Protein AF-A0A7S2MG54-F1 (afdb_monomer_lite)

Radius of gyration: 38.13 Å; chains: 1; bounding box: 72×88×120 Å

Sequence (706 aa):
KESPDLGKLLDGVSPVWEHDVRYEVLKSSGSTPSDGSNEDKDTLRARCVASVIRFLDVFEEASVKFPAHRHLIGDTKAKARRRDRYFWPGMLLSDYDWSKNGVIANARQIQSEYWALTHFSLFISITTYLVVEAWLDRRSRLSVGTEVTVEPEGAVLSTAERLSPAKGSYYAVVHSAPVGEAAGRPEDEIYSVTVYDHPSKPDGTVIAGIPRERLRHRKKHTTAFIGITDEKRHNAITSQHMLNKQFEHWVSQLDKGKFWAWLGHSDNASHFKSGPMMHYWSGKMSELDFLKAVWIDFGCPGHGKGPWDGMGAVMKQQLTRDLTNGRILTESGYVRDPREVAEQLRKRFQTNEWMATHIDKSIHQIVVTYSQHNEITERPSVEHEFTPLTGKMSSFSFIALAHDQIARRERSCFCEGCFHQLGRATLRPAGYATLVCDECTSNQAYAALGVNERERPSTWHEQEAKDLGTGLAGRRVEAQAQGHQFATMLKALGFMAIQARERWSTTEEVHVKPGHCWYAQASDVLEVRKITKRDTIARQPYHPGDYCIRIGRYFDRDSADPSGLTLEEWQPELVFTEADKGEKLSISAGGHIKVGRQTREVYWGDKNNGDHQPAPISGVTITSVTDEWVRYGSGRNDRFRNPCVAGGFVINSSELRGVNFTLEVLDPPALQPRSSGRRAALVAAPLPKRYRLPTVLDDEHCGRCW

Secondary structure (DSSP, 8-state):
-PPP---PPPTT--GGGGSEEEEEEEPPTT--------SS-S-SEEEEEEEHHHHHHHHHHHHTHHHHHHHHHHHHHHHHHHHHHH--TTEEEEEEEEEEEEEE--TT--GGGGGG-EEEEEEEEEEEEE-HHHHH--SSPPPTT-EEEEPPTTS----SS--SPPTT-EEEEEEE---SS-SS-GGG-EEEEEEES-TTS-TT-EEEEEEGGGEEE--EEEEEEEEEES----SHHHHHHHHHHHHHHHHHH--TTS--EEEEEE---TTTSSHHHHHHHHHHHHH-TT-SEEEEEEPPTT----HHHHHHHHHHHHHHHHHHTT---STTS---SHHHHHHHHHHHHSSHHHHHHTTTSS--EEEEEEE-GGG-TTS-SSPEEE---TTTTT--EEEEEETTEEEEESS----HHHHT--GGGTPEE-STTEEE-TT-HHHHHHHHTT--GGG-TT-EEEEE--EEEE-HHHHHHHHHHHHHHHHHHPPTT-EEEE--SS-S-STTGGGGSTT--EEEEE-SS--EEE--S-EEETTEEE-TT-EEEEEEEEEEE-TT-TTS-EEEEE----SS-GGGTTPEEEE-TTS-EEETTEEE---PPPTTSS---PPPEEEEEP-EE-SSEEESSSSTTSEEEPPP-TT--EEEGGGEEEEEE-PEEEPPPP-------S------SPPPPEEEPPHHHHHHHHHT--

Foldseek 3Di:
DDDPPPDDDDPPDDCLQQDKDKDKDFDDPPPDDPPPDDDPPDDSIDIDIGGNVVVVVVCCVVVVVVVVLVVQQVQLVVLVVLQLWQDWWQEKEKEKDKADKFWFDFPPDDPVCVVPTQIKIKIKIKIKGFDQVLQQDLADWDDFFFKWWFADPPFDQADLVGRHGTPQIFIWTFHDFDPDDDPDGSNQGKTKTQTDPRPPDHHRDIDTGGGSNRIGGRDMAMEMEIEMESPPDRAQLVNLLSVVVVVVVCVVVDPLSGHAEYAYEAELDVRCLDLSNLLSQLCCCVVPVSYLKYKYFYGRHPPGDDVRNVVVCVLNVVSVVCSNVQVQPAPVSDDDHRVSSLVRVCVVFVDPVNLVVCVVPPHNHYHGHYDYPVNSPSDDPFDWDKDDDPCSVQWGMKMHQHNQKIKTFNHDQSDNQSNPDRHPVQWDDDDDQKTHRPPRPQLVVCVVVVHDSVRRRHIIGMDGSDGPGDDPVRLLVVLQVVLVVQLVVFDAFKKFKFQDPDDPDPVCPVRNDQLHIWIFTAHNPWDWDQDQDFDQALNRTDHHGWIKTWTQWTWAQDPPDPVSQKIFTDWDAFQDDQVLAFWWWFADPVGWIDTHNDIDHDDFDDPVNPRDSQDTDGGAGFHGDDQFWTARDDDPNRIHTGPHGRRRDIDISSRTQDIRDDWAWDDAPPDDDPPDDDDPDDPDDPRTTMTGHDPVVSCSSSVSGD

pLDDT: mean 80.35, std 16.52, range [27.47, 97.88]

Organism: NCBI:txid156173

Structure (mmCIF, N/CA/C/O backbone):
data_AF-A0A7S2MG54-F1
#
_entry.id   AF-A0A7S2MG54-F1
#
loop_
_atom_site.group_PDB
_atom_site.id
_atom_site.type_symbol
_atom_site.label_atom_id
_atom_site.label_alt_id
_atom_site.label_comp_id
_atom_site.label_asym_id
_atom_site.label_entity_id
_atom_site.label_seq_id
_atom_site.pdbx_PDB_ins_code
_atom_site.Cartn_x
_atom_site.Cartn_y
_atom_site.Cartn_z
_atom_site.occupancy
_atom_site.B_iso_or_equiv
_atom_site.auth_seq_id
_atom_site.auth_comp_id
_atom_site.auth_asym_id
_atom_site.auth_atom_id
_atom_site.pdbx_PDB_model_num
ATOM 1 N N . LYS A 1 1 ? 13.585 38.000 23.785 1.00 32.75 1 LYS A N 1
ATOM 2 C CA . LYS A 1 1 ? 14.874 37.273 23.743 1.00 32.75 1 LYS A CA 1
ATOM 3 C C . LYS A 1 1 ? 15.593 37.765 22.507 1.00 32.75 1 LYS A C 1
ATOM 5 O O . LYS A 1 1 ? 15.094 37.537 21.415 1.00 32.75 1 LYS A O 1
ATOM 10 N N . GLU A 1 2 ? 16.621 38.570 22.732 1.00 31.89 2 GLU A N 1
ATOM 11 C CA . GLU A 1 2 ? 17.389 39.291 21.720 1.00 31.89 2 GLU A CA 1
ATOM 12 C C . GLU A 1 2 ? 17.978 38.315 20.695 1.00 31.89 2 GLU A C 1
ATOM 14 O O . GLU A 1 2 ? 18.548 37.286 21.060 1.00 31.89 2 GLU A O 1
ATOM 19 N N . SER A 1 3 ? 17.779 38.627 19.414 1.00 29.84 3 SER A N 1
ATOM 20 C CA . SER A 1 3 ? 18.550 38.034 18.323 1.00 29.84 3 SER A CA 1
ATOM 21 C C . SER A 1 3 ? 19.971 38.592 18.415 1.00 29.84 3 SER A C 1
ATOM 23 O O . SER A 1 3 ? 20.100 39.796 18.639 1.00 29.84 3 SER A O 1
ATOM 25 N N . PRO A 1 4 ? 21.028 37.781 18.247 1.00 41.47 4 PRO A N 1
ATOM 26 C CA . PRO A 1 4 ? 22.377 38.315 18.159 1.00 41.47 4 PRO A CA 1
ATOM 27 C C . PRO A 1 4 ? 22.456 39.276 16.968 1.00 41.47 4 PRO A C 1
ATOM 29 O O . PRO A 1 4 ? 21.900 39.003 15.900 1.00 41.47 4 PRO A O 1
ATOM 32 N N . ASP A 1 5 ? 23.106 40.410 17.207 1.00 43.53 5 ASP A N 1
ATOM 33 C CA . ASP A 1 5 ? 23.338 41.518 16.284 1.00 43.53 5 ASP A CA 1
ATOM 34 C C . ASP A 1 5 ? 24.248 41.027 15.137 1.00 43.53 5 ASP A C 1
ATOM 36 O O . ASP A 1 5 ? 25.475 41.125 15.180 1.00 43.53 5 ASP A O 1
ATOM 40 N N . LEU A 1 6 ? 23.647 40.376 14.138 1.00 42.88 6 LEU A N 1
ATOM 41 C CA . LEU A 1 6 ? 24.322 39.942 12.918 1.00 42.88 6 LEU A CA 1
ATOM 42 C C . LEU A 1 6 ? 24.405 41.132 11.955 1.00 42.88 6 LEU A C 1
ATOM 44 O O . LEU A 1 6 ? 23.467 41.423 11.221 1.00 42.88 6 LEU A O 1
ATOM 48 N N . GLY A 1 7 ? 25.566 41.792 11.974 1.00 45.03 7 GLY A N 1
ATOM 49 C CA . GLY A 1 7 ? 26.110 42.531 10.835 1.00 45.03 7 GLY A CA 1
ATOM 50 C C . GLY A 1 7 ? 25.676 43.990 10.698 1.00 45.03 7 GLY A C 1
ATOM 51 O O . GLY A 1 7 ? 24.866 44.322 9.837 1.00 45.03 7 GLY A O 1
ATOM 52 N N . LYS A 1 8 ? 26.318 44.901 11.440 1.00 54.56 8 LYS A N 1
ATOM 53 C CA . LYS A 1 8 ? 26.475 46.278 10.943 1.00 54.56 8 LYS A CA 1
ATOM 54 C C . LYS A 1 8 ? 27.498 46.262 9.807 1.00 54.56 8 LYS A C 1
ATOM 56 O O . LYS A 1 8 ? 28.577 45.689 9.963 1.00 54.56 8 LYS A O 1
ATOM 61 N N . LEU A 1 9 ? 27.144 46.856 8.669 1.00 57.56 9 LEU A N 1
ATOM 62 C CA . LEU A 1 9 ? 28.064 47.051 7.551 1.00 57.56 9 LEU A CA 1
ATOM 63 C C . LEU A 1 9 ? 29.276 47.873 8.007 1.00 57.56 9 LEU A C 1
ATOM 65 O O . LEU A 1 9 ? 29.141 48.791 8.814 1.00 57.56 9 LEU A O 1
ATOM 69 N N . LEU A 1 10 ? 30.459 47.529 7.498 1.00 65.31 10 LEU A N 1
ATOM 70 C CA . LEU A 1 10 ? 31.671 48.317 7.717 1.00 65.31 10 LEU A CA 1
ATOM 71 C C . LEU A 1 10 ? 31.545 49.681 7.019 1.00 65.31 10 LEU A C 1
ATOM 73 O O . LEU A 1 10 ? 30.892 49.795 5.978 1.00 65.31 10 LEU A O 1
ATOM 77 N N . ASP A 1 11 ? 32.208 50.701 7.561 1.00 57.25 11 ASP A N 1
ATOM 78 C CA . ASP A 1 11 ? 32.251 52.027 6.942 1.00 57.25 11 ASP A CA 1
ATOM 79 C C . ASP A 1 11 ? 32.815 51.944 5.509 1.00 57.25 11 ASP A C 1
ATOM 81 O O . ASP A 1 11 ? 33.866 51.345 5.269 1.00 57.25 11 ASP A O 1
ATOM 85 N N . GLY A 1 12 ? 32.106 52.543 4.543 1.00 65.00 12 GLY A N 1
ATOM 86 C CA . GLY A 1 12 ? 32.484 52.565 3.120 1.00 65.00 12 GLY A CA 1
ATOM 87 C C . GLY A 1 12 ? 31.797 51.521 2.227 1.00 65.00 12 GLY A C 1
ATOM 88 O O . GLY A 1 12 ? 32.086 51.458 1.031 1.00 65.00 12 GLY A O 1
ATOM 89 N N . VAL A 1 13 ? 30.879 50.713 2.766 1.00 63.62 13 VAL A N 1
ATOM 90 C CA . VAL A 1 13 ? 30.069 49.776 1.972 1.00 63.62 13 VAL A CA 1
ATOM 91 C C . VAL A 1 13 ? 29.001 50.527 1.160 1.00 63.62 13 VAL A C 1
ATOM 93 O O . VAL A 1 13 ? 28.403 51.492 1.624 1.00 63.62 13 VAL A O 1
ATOM 96 N N . SER A 1 14 ? 28.779 50.092 -0.087 1.00 72.69 14 SER A N 1
ATOM 97 C CA . SER A 1 14 ? 27.832 50.719 -1.021 1.00 72.69 14 SER A CA 1
ATOM 98 C C . SER A 1 14 ? 26.416 50.855 -0.423 1.00 72.69 14 SER A C 1
ATOM 100 O O . SER A 1 14 ? 25.902 49.867 0.107 1.00 72.69 14 SER A O 1
ATOM 102 N N . PRO A 1 15 ? 25.722 51.999 -0.608 1.00 72.25 15 PRO A N 1
ATOM 103 C CA . PRO A 1 15 ? 24.337 52.191 -0.153 1.00 72.25 15 PRO A CA 1
ATOM 104 C C . PRO A 1 15 ? 23.355 51.161 -0.723 1.00 72.25 15 PRO A C 1
ATOM 106 O O . PRO A 1 15 ? 22.264 50.966 -0.195 1.00 72.25 15 PRO A O 1
ATOM 109 N N . VAL A 1 16 ? 23.743 50.472 -1.804 1.00 75.69 16 VAL A N 1
ATOM 110 C CA . VAL A 1 16 ? 22.915 49.451 -2.450 1.00 75.69 16 VAL A CA 1
ATOM 111 C C . VAL A 1 16 ? 22.521 48.317 -1.499 1.00 75.69 16 VAL A C 1
ATOM 113 O O . VAL A 1 16 ? 21.470 47.711 -1.677 1.00 75.69 16 VAL A O 1
ATOM 116 N N . TRP A 1 17 ? 23.341 48.041 -0.483 1.00 76.88 17 TRP A N 1
ATOM 117 C CA . TRP A 1 17 ? 23.121 46.960 0.479 1.00 76.88 17 TRP A CA 1
ATOM 118 C C . TRP A 1 17 ? 22.068 47.295 1.544 1.00 76.88 17 TRP A C 1
ATOM 120 O O . TRP A 1 17 ? 21.520 46.388 2.171 1.00 76.88 17 TRP A O 1
ATOM 130 N N . GLU A 1 18 ? 21.746 48.581 1.700 1.00 74.19 18 GLU A N 1
ATOM 131 C CA . GLU A 1 18 ? 20.699 49.089 2.592 1.00 74.19 18 GLU A CA 1
ATOM 132 C C . GLU A 1 18 ? 19.347 49.237 1.882 1.00 74.19 18 GLU A C 1
ATOM 134 O O . GLU A 1 18 ? 18.338 49.495 2.533 1.00 74.19 18 GLU A O 1
ATOM 139 N N . HIS A 1 19 ? 19.293 49.052 0.556 1.00 84.88 19 HIS A N 1
ATOM 140 C CA . HIS A 1 19 ? 18.028 49.110 -0.165 1.00 84.88 19 HIS A CA 1
ATOM 141 C C . HIS A 1 19 ? 17.085 47.991 0.264 1.00 84.88 19 HIS A C 1
ATOM 143 O O . HIS A 1 19 ? 17.452 46.816 0.340 1.00 84.88 19 HIS A O 1
ATOM 149 N N . ASP A 1 20 ? 15.830 48.372 0.464 1.00 88.25 20 ASP A N 1
ATOM 150 C CA . ASP A 1 20 ? 14.765 47.426 0.726 1.00 88.25 20 ASP A CA 1
ATOM 151 C C . ASP A 1 20 ? 14.401 46.649 -0.538 1.00 88.25 20 ASP A C 1
ATOM 153 O O . ASP A 1 20 ? 14.055 47.210 -1.583 1.00 88.25 20 ASP A O 1
ATOM 157 N N . VAL A 1 21 ? 14.408 45.329 -0.410 1.00 89.44 21 VAL A N 1
ATOM 158 C CA . VAL A 1 21 ? 13.906 44.397 -1.411 1.00 89.44 21 VAL A CA 1
ATOM 159 C C . VAL A 1 21 ? 12.589 43.823 -0.916 1.00 89.44 21 VAL A C 1
ATOM 161 O O . VAL A 1 21 ? 12.427 43.463 0.253 1.00 89.44 21 VAL A O 1
ATOM 164 N N . ARG A 1 22 ? 11.629 43.711 -1.834 1.00 90.44 22 ARG A N 1
ATOM 165 C CA . ARG A 1 22 ? 10.362 43.023 -1.585 1.00 90.44 22 ARG A CA 1
ATOM 166 C C . ARG A 1 22 ? 10.484 41.579 -2.046 1.00 90.44 22 ARG A C 1
ATOM 168 O O . ARG A 1 22 ? 10.813 41.336 -3.204 1.00 90.44 22 ARG A O 1
ATOM 175 N N . TYR A 1 23 ? 10.189 40.635 -1.164 1.00 86.50 23 TYR A N 1
ATOM 176 C CA . TYR A 1 23 ? 10.205 39.207 -1.477 1.00 86.50 23 TYR A CA 1
ATOM 177 C C . TYR A 1 23 ? 9.061 38.477 -0.770 1.00 86.50 23 TYR A C 1
ATOM 179 O O . TYR A 1 23 ? 8.402 39.023 0.113 1.00 86.50 23 TYR A O 1
ATOM 187 N N . GLU A 1 24 ? 8.787 37.243 -1.188 1.00 85.88 24 GLU A N 1
ATOM 188 C CA . GLU A 1 24 ? 7.746 36.399 -0.600 1.00 85.88 24 GLU A CA 1
ATOM 189 C C . GLU A 1 24 ? 8.384 35.173 0.059 1.00 85.88 24 GLU A C 1
ATOM 191 O O . GLU A 1 24 ? 9.212 34.499 -0.553 1.00 85.88 24 GLU A O 1
ATOM 196 N N . VAL A 1 25 ? 7.966 34.851 1.283 1.00 79.12 25 VAL A N 1
ATOM 197 C CA . VAL A 1 25 ? 8.334 33.607 1.982 1.00 79.12 25 VAL A CA 1
ATOM 198 C C . VAL A 1 25 ? 7.097 32.760 2.231 1.00 79.12 25 VAL A C 1
ATOM 200 O O . VAL A 1 25 ? 5.992 33.285 2.349 1.00 79.12 25 VAL A O 1
ATOM 203 N N . LEU A 1 26 ? 7.250 31.440 2.327 1.00 71.62 26 LEU A N 1
ATOM 204 C CA . LEU A 1 26 ? 6.147 30.580 2.756 1.00 71.62 26 LEU A CA 1
ATOM 205 C C . LEU A 1 26 ? 5.893 30.785 4.255 1.00 71.62 26 LEU A C 1
ATOM 207 O O . LEU A 1 26 ? 6.830 30.743 5.051 1.00 71.62 26 LEU A O 1
ATOM 211 N N . LYS A 1 27 ? 4.630 30.996 4.643 1.00 66.06 27 LYS A N 1
ATOM 212 C CA . LYS A 1 27 ? 4.220 31.103 6.051 1.00 66.06 27 LYS A CA 1
ATOM 213 C C . LYS A 1 27 ? 4.593 29.796 6.767 1.00 66.06 27 LYS A C 1
ATOM 215 O O . LYS A 1 27 ? 4.135 28.724 6.372 1.00 66.06 27 LYS A O 1
ATOM 220 N N . SER A 1 28 ? 5.430 29.865 7.802 1.00 50.28 28 SER A N 1
ATOM 221 C CA . SER A 1 28 ? 5.729 28.708 8.651 1.00 50.28 28 SER A CA 1
ATOM 222 C C . SER A 1 28 ? 4.577 28.499 9.636 1.00 50.28 28 SER A C 1
ATOM 224 O O . SER A 1 28 ? 4.066 29.453 10.222 1.00 50.28 28 SER A O 1
ATOM 226 N N . SER A 1 29 ? 4.161 27.251 9.846 1.00 44.91 29 SER A N 1
ATOM 227 C CA . SER A 1 29 ? 2.984 26.884 10.654 1.00 44.91 29 SER A CA 1
ATOM 228 C C . SER A 1 29 ? 3.063 27.257 12.145 1.00 44.91 29 SER A C 1
ATOM 230 O O . SER A 1 29 ? 2.132 26.965 12.886 1.00 44.91 29 SER A O 1
ATOM 232 N N . GLY A 1 30 ? 4.158 27.870 12.604 1.00 40.09 30 GLY A N 1
ATOM 233 C CA . GLY A 1 30 ? 4.379 28.255 14.000 1.00 40.09 30 GLY A CA 1
ATOM 234 C C . GLY A 1 30 ? 4.330 29.759 14.286 1.00 40.09 30 GLY A C 1
ATOM 235 O O . GLY A 1 30 ? 4.642 30.141 15.407 1.00 40.09 30 GLY A O 1
ATOM 236 N N . SER A 1 31 ? 4.000 30.615 13.309 1.00 34.22 31 SER A N 1
ATOM 237 C CA . SER A 1 31 ? 4.159 32.078 13.444 1.00 34.22 31 SER A CA 1
ATOM 238 C C . SER A 1 31 ? 2.887 32.921 13.291 1.00 34.22 31 SER A C 1
ATOM 240 O O . SER A 1 31 ? 2.976 34.143 13.333 1.00 34.22 31 SER A O 1
ATOM 242 N N . THR A 1 32 ? 1.700 32.321 13.186 1.00 35.56 32 THR A N 1
ATOM 243 C CA . THR A 1 32 ? 0.433 33.066 13.311 1.00 35.56 32 THR A CA 1
ATOM 244 C C . THR A 1 32 ? -0.018 33.120 14.772 1.00 35.56 32 THR A C 1
ATOM 246 O O . THR A 1 32 ? -0.347 32.065 15.326 1.00 35.56 32 THR A O 1
ATOM 249 N N . PRO A 1 33 ? -0.099 34.309 15.400 1.00 33.03 33 PRO A N 1
ATOM 250 C CA . PRO A 1 33 ? -1.029 34.520 16.500 1.00 33.03 33 PRO A CA 1
ATOM 251 C C . PRO A 1 33 ? -2.436 34.135 16.022 1.00 33.03 33 PRO A C 1
ATOM 253 O O . PRO A 1 33 ? -2.786 34.304 14.856 1.00 33.03 33 PRO A O 1
ATOM 256 N N . SER A 1 34 ? -3.231 33.530 16.898 1.00 37.41 34 SER A N 1
ATOM 257 C CA . SER A 1 34 ? -4.628 33.204 16.619 1.00 37.41 34 SER A CA 1
ATOM 258 C C . SER A 1 34 ? -5.511 34.420 16.906 1.00 37.41 34 SER A C 1
ATOM 260 O O . SER A 1 34 ? -6.365 34.388 17.789 1.00 37.41 34 SER A O 1
ATOM 262 N N . ASP A 1 35 ? -5.285 35.528 16.222 1.00 34.69 35 ASP A N 1
ATOM 263 C CA . ASP A 1 35 ? -6.172 36.680 16.244 1.00 34.69 35 ASP A CA 1
ATOM 264 C C . ASP A 1 35 ? -7.181 36.509 15.108 1.00 34.69 35 ASP A C 1
ATOM 266 O O . ASP A 1 35 ? -6.888 36.725 13.938 1.00 34.69 35 ASP A O 1
ATOM 270 N N . GLY A 1 36 ? -8.368 36.008 15.470 1.00 37.72 36 GLY A N 1
ATOM 271 C CA . GLY A 1 36 ? -9.441 35.528 14.591 1.00 37.72 36 GLY A CA 1
ATOM 272 C C . GLY A 1 36 ? -10.095 36.559 13.662 1.00 37.72 36 GLY A C 1
ATOM 273 O O . GLY A 1 36 ? -11.318 36.584 13.549 1.00 37.72 36 GLY A O 1
ATOM 274 N N . SER A 1 37 ? -9.308 37.370 12.962 1.00 34.84 37 SER A N 1
ATOM 275 C CA . SER A 1 37 ? -9.738 38.179 11.827 1.00 34.84 37 SER A CA 1
ATOM 276 C C . SER A 1 37 ? -9.532 37.385 10.530 1.00 34.84 37 SER A C 1
ATOM 278 O O . SER A 1 37 ? -8.500 36.762 10.286 1.00 34.84 37 SER A O 1
ATOM 280 N N . ASN A 1 38 ? -10.590 37.297 9.729 1.00 38.12 38 ASN A N 1
ATOM 281 C CA . ASN A 1 38 ? -10.734 36.340 8.629 1.00 38.12 38 ASN A CA 1
ATOM 282 C C . ASN A 1 38 ? -10.342 36.927 7.259 1.00 38.12 38 ASN A C 1
ATOM 284 O O . ASN A 1 38 ? -10.739 36.371 6.240 1.00 38.12 38 ASN A O 1
ATOM 288 N N . GLU A 1 39 ? -9.596 38.033 7.206 1.00 40.59 39 GLU A N 1
ATOM 289 C CA . GLU A 1 39 ? -9.447 38.803 5.959 1.00 40.59 39 GLU A CA 1
ATOM 290 C C . GLU A 1 39 ? -8.208 38.454 5.112 1.00 40.59 39 GLU A C 1
ATOM 292 O O . GLU A 1 39 ? -8.166 38.837 3.950 1.00 40.59 39 GLU A O 1
ATOM 297 N N . ASP A 1 40 ? -7.253 37.649 5.606 1.00 40.25 40 ASP A N 1
ATOM 298 C CA . ASP A 1 40 ? -5.954 37.448 4.919 1.00 40.25 40 ASP A CA 1
ATOM 299 C C . ASP A 1 40 ? -5.532 35.966 4.748 1.00 40.25 40 ASP A C 1
ATOM 301 O O . ASP A 1 40 ? -4.352 35.587 4.793 1.00 40.25 40 ASP A O 1
ATOM 305 N N . LYS A 1 41 ? -6.521 35.073 4.590 1.00 41.84 41 LYS A N 1
ATOM 306 C CA . LYS A 1 41 ? -6.322 33.609 4.617 1.00 41.84 41 LYS A CA 1
ATOM 307 C C . LYS A 1 41 ? -5.915 32.942 3.299 1.00 41.84 41 LYS A C 1
ATOM 309 O O . LYS A 1 41 ? -5.627 31.748 3.330 1.00 41.84 41 LYS A O 1
ATOM 314 N N . ASP A 1 42 ? -5.816 33.658 2.181 1.00 47.69 42 ASP A N 1
ATOM 315 C CA . ASP A 1 42 ? -5.718 32.989 0.869 1.00 47.69 42 ASP A CA 1
ATOM 316 C C . ASP A 1 42 ? -4.316 32.891 0.252 1.00 47.69 42 ASP A C 1
ATOM 318 O O . ASP A 1 42 ? -4.139 32.302 -0.815 1.00 47.69 42 ASP A O 1
ATOM 322 N N . THR A 1 43 ? -3.271 33.374 0.931 1.00 52.78 43 THR A N 1
ATOM 323 C CA . THR A 1 43 ? -1.894 33.139 0.476 1.00 52.78 43 THR A CA 1
ATOM 324 C C . THR A 1 43 ? -1.077 32.395 1.526 1.00 52.78 43 THR A C 1
ATOM 326 O O . THR A 1 43 ? -0.800 32.900 2.616 1.00 52.78 43 THR A O 1
ATOM 329 N N . LEU A 1 44 ? -0.574 31.210 1.145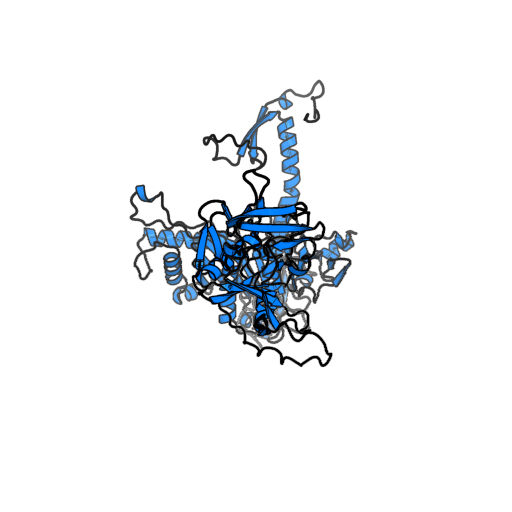 1.00 61.84 44 LEU A N 1
ATOM 330 C CA . LEU A 1 44 ? 0.509 30.480 1.837 1.00 61.84 44 LEU A CA 1
ATOM 331 C C . LEU A 1 44 ? 1.818 31.288 1.910 1.00 61.84 44 LEU A C 1
ATOM 333 O O . LEU A 1 44 ? 2.814 30.816 2.451 1.00 61.84 44 LEU A O 1
ATOM 337 N N . ARG A 1 45 ? 1.831 32.489 1.329 1.00 73.19 45 ARG A N 1
ATOM 338 C CA . ARG A 1 45 ? 2.973 33.379 1.198 1.00 73.19 45 ARG A CA 1
ATOM 339 C C . ARG A 1 45 ? 2.784 34.595 2.094 1.00 73.19 45 ARG A C 1
ATOM 341 O O . ARG A 1 45 ? 1.712 35.200 2.083 1.00 73.19 45 ARG A O 1
ATOM 348 N N . ALA A 1 46 ? 3.815 34.937 2.852 1.00 79.44 46 ALA A N 1
ATOM 349 C CA . ALA A 1 46 ? 3.951 36.209 3.537 1.00 79.44 46 ALA A CA 1
ATOM 350 C C . ALA A 1 46 ? 4.811 37.132 2.673 1.00 79.44 46 ALA A C 1
ATOM 352 O O . ALA A 1 46 ? 5.874 36.731 2.193 1.00 79.44 46 ALA A O 1
ATOM 353 N N . ARG A 1 47 ? 4.336 38.359 2.461 1.00 85.56 47 ARG A N 1
ATOM 354 C CA . ARG A 1 47 ? 5.131 39.408 1.823 1.00 85.56 47 ARG A CA 1
ATOM 355 C C . ARG A 1 47 ? 6.085 39.988 2.859 1.00 85.56 47 ARG A C 1
ATOM 357 O O . ARG A 1 47 ? 5.655 40.369 3.944 1.00 85.56 47 ARG A O 1
ATOM 364 N N . CYS A 1 48 ? 7.357 40.065 2.506 1.00 84.19 48 CYS A N 1
ATOM 365 C CA . CYS A 1 48 ? 8.419 40.611 3.334 1.00 84.19 48 CYS A CA 1
ATOM 366 C C . CYS A 1 48 ? 9.059 41.807 2.631 1.00 84.19 48 CYS A C 1
ATOM 368 O O . CYS A 1 48 ? 9.171 41.847 1.403 1.00 84.19 48 CYS A O 1
ATOM 370 N N . VAL A 1 49 ? 9.490 42.775 3.433 1.00 89.12 49 VAL A N 1
ATOM 371 C CA . VAL A 1 49 ? 10.333 43.892 3.010 1.00 89.12 49 VAL A CA 1
ATOM 372 C C . VAL A 1 49 ? 11.514 43.910 3.966 1.00 89.12 49 VAL A C 1
ATOM 374 O O . VAL A 1 49 ? 11.308 43.931 5.178 1.00 89.12 49 VAL A O 1
ATOM 377 N N . ALA A 1 50 ? 12.727 43.799 3.438 1.00 87.19 50 ALA A N 1
ATOM 378 C CA . ALA A 1 50 ? 13.948 43.877 4.232 1.00 87.19 50 ALA A CA 1
ATOM 379 C C . ALA A 1 50 ? 15.116 44.343 3.358 1.00 87.19 50 ALA A C 1
ATOM 381 O O . ALA A 1 50 ? 15.026 44.268 2.131 1.00 87.19 50 ALA A O 1
ATOM 382 N N . SER A 1 51 ? 16.222 44.742 3.987 1.00 88.31 51 SER A N 1
ATOM 383 C CA . SER A 1 51 ? 17.456 45.085 3.279 1.00 88.31 51 SER A CA 1
ATOM 384 C C . SER A 1 51 ? 17.957 43.932 2.401 1.00 88.31 51 SER A C 1
ATOM 386 O O . SER A 1 51 ? 17.677 42.756 2.669 1.00 88.31 51 SER A O 1
ATOM 388 N N . VAL A 1 52 ? 18.751 44.256 1.374 1.00 85.38 52 VAL A N 1
ATOM 389 C CA . VAL A 1 52 ? 19.405 43.258 0.505 1.00 85.38 52 VAL A CA 1
ATOM 390 C C . VAL A 1 52 ? 20.144 42.199 1.327 1.00 85.38 52 VAL A C 1
ATOM 392 O O . VAL A 1 52 ? 20.033 41.016 1.025 1.00 85.38 52 VAL A O 1
ATOM 395 N N . ILE A 1 53 ? 20.850 42.597 2.390 1.00 84.50 53 ILE A N 1
ATOM 396 C CA . ILE A 1 53 ? 21.596 41.672 3.262 1.00 84.50 53 ILE A CA 1
ATOM 397 C C . ILE A 1 53 ? 20.652 40.672 3.917 1.00 84.50 53 ILE A C 1
ATOM 399 O O . ILE A 1 53 ? 20.855 39.466 3.817 1.00 84.50 53 ILE A O 1
ATOM 403 N N . ARG A 1 54 ? 19.563 41.160 4.520 1.00 84.38 54 ARG A N 1
ATOM 404 C CA . ARG A 1 54 ? 18.610 40.284 5.199 1.00 84.38 54 ARG A CA 1
ATOM 405 C C . ARG A 1 54 ? 17.906 39.346 4.223 1.00 84.38 54 ARG A C 1
ATOM 407 O O . ARG A 1 54 ? 17.616 38.205 4.574 1.00 84.38 54 ARG A O 1
ATOM 414 N N . PHE A 1 55 ? 17.630 39.814 3.006 1.00 88.12 55 PHE A N 1
ATOM 415 C CA . PHE A 1 55 ? 17.142 38.955 1.933 1.00 88.12 55 PHE A CA 1
ATOM 416 C C . PHE A 1 55 ? 18.163 37.868 1.572 1.00 88.12 55 PHE A C 1
ATOM 418 O O . PHE A 1 55 ? 17.770 36.713 1.431 1.00 88.12 55 PHE A O 1
ATOM 425 N N . LEU A 1 56 ? 19.449 38.211 1.449 1.00 87.38 56 LEU A N 1
ATOM 426 C CA . LEU A 1 56 ? 20.502 37.252 1.121 1.00 87.38 56 LEU A CA 1
ATOM 427 C C . LEU A 1 56 ? 20.717 36.211 2.220 1.00 87.38 56 LEU A C 1
ATOM 429 O O . LEU A 1 56 ? 20.854 35.046 1.871 1.00 87.38 56 LEU A O 1
ATOM 433 N N . ASP A 1 57 ? 20.640 36.572 3.503 1.00 87.44 57 ASP A N 1
ATOM 434 C CA . ASP A 1 57 ? 20.697 35.601 4.609 1.00 87.44 57 ASP A CA 1
ATOM 435 C C . ASP A 1 57 ? 19.556 34.574 4.508 1.00 87.44 57 ASP A C 1
ATOM 437 O O . ASP A 1 57 ? 19.757 33.361 4.593 1.00 87.44 57 ASP A O 1
ATOM 441 N N . VAL A 1 58 ? 18.329 35.063 4.283 1.00 84.94 58 VAL A N 1
ATOM 442 C CA . VAL A 1 58 ? 17.135 34.215 4.130 1.00 84.94 58 VAL A CA 1
ATOM 443 C C . VAL A 1 58 ? 17.233 33.365 2.860 1.00 84.94 58 VAL A C 1
ATOM 445 O O . VAL A 1 58 ? 16.851 32.191 2.854 1.00 84.94 58 VAL A O 1
ATOM 448 N N . PHE A 1 59 ? 17.747 33.942 1.773 1.00 85.06 59 PHE A N 1
ATOM 449 C CA . PHE A 1 59 ? 17.972 33.236 0.521 1.00 85.06 59 PHE A CA 1
ATOM 450 C C . PHE A 1 59 ? 19.053 32.166 0.669 1.00 85.06 59 PHE A C 1
ATOM 452 O O . PHE A 1 59 ? 18.867 31.066 0.161 1.00 85.06 59 PHE A O 1
ATOM 459 N N . GLU A 1 60 ? 20.151 32.437 1.370 1.00 85.62 60 GLU A N 1
ATOM 460 C CA . GLU A 1 60 ? 21.206 31.466 1.648 1.00 85.62 60 GLU A CA 1
ATOM 461 C C . GLU A 1 60 ? 20.638 30.286 2.443 1.00 85.62 60 GLU A C 1
ATOM 463 O O . GLU A 1 60 ? 20.708 29.145 1.982 1.00 85.62 60 GLU A O 1
ATOM 468 N N . GLU A 1 61 ? 19.950 30.550 3.557 1.00 84.25 61 GLU A N 1
ATOM 469 C CA . GLU A 1 61 ? 19.338 29.507 4.389 1.00 84.25 61 GLU A CA 1
ATOM 470 C C . GLU A 1 61 ? 18.356 28.624 3.593 1.00 84.25 61 GLU A C 1
ATOM 472 O O . GLU A 1 61 ? 18.321 27.393 3.741 1.00 84.25 61 GLU A O 1
ATOM 477 N N . ALA A 1 62 ? 17.558 29.239 2.716 1.00 79.62 62 ALA A N 1
ATOM 478 C CA . ALA A 1 62 ? 16.650 28.516 1.837 1.00 79.62 62 ALA A CA 1
ATOM 479 C C . ALA A 1 62 ? 17.408 27.740 0.745 1.00 79.62 62 ALA A C 1
ATOM 481 O O . ALA A 1 62 ? 17.114 26.564 0.513 1.00 79.62 62 ALA A O 1
ATOM 482 N N . SER A 1 63 ? 18.382 28.378 0.087 1.00 81.88 63 SER A N 1
ATOM 483 C CA . SER A 1 63 ? 19.111 27.874 -1.085 1.00 81.88 63 SER A CA 1
ATOM 484 C C . SER A 1 63 ? 20.013 26.682 -0.759 1.00 81.88 63 SER A C 1
ATOM 486 O O . SER A 1 63 ? 20.078 25.748 -1.560 1.00 81.88 63 SER A O 1
ATOM 488 N N . VAL A 1 64 ? 20.606 26.629 0.440 1.00 82.00 64 VAL A N 1
ATOM 489 C CA . VAL A 1 64 ? 21.466 25.520 0.905 1.00 82.00 64 VAL A CA 1
ATOM 490 C C . VAL A 1 64 ? 20.749 24.163 0.846 1.00 82.00 64 VAL A C 1
ATOM 492 O O . VAL A 1 64 ? 21.372 23.128 0.606 1.00 82.00 64 VAL A O 1
ATOM 495 N N . LYS A 1 65 ? 19.417 24.141 0.985 1.00 76.62 65 LYS A N 1
ATOM 496 C CA . LYS A 1 65 ? 18.614 22.905 0.939 1.00 76.62 65 LYS A CA 1
ATOM 497 C C . LYS A 1 65 ? 18.338 22.421 -0.494 1.00 76.62 65 LYS A C 1
ATOM 499 O O . LYS A 1 65 ? 18.056 21.237 -0.695 1.00 76.62 65 LYS A O 1
ATOM 504 N N . PHE A 1 66 ? 18.434 23.291 -1.505 1.00 79.88 66 PHE A N 1
ATOM 505 C CA . PHE A 1 66 ? 18.051 22.962 -2.885 1.00 79.88 66 PHE A CA 1
ATOM 506 C C . PHE A 1 66 ? 18.963 21.936 -3.565 1.00 79.88 66 PHE A C 1
ATOM 508 O O . PHE A 1 66 ? 18.413 21.042 -4.212 1.00 79.88 66 PHE A O 1
ATOM 515 N N . PRO A 1 67 ? 20.308 21.995 -3.459 1.00 84.38 67 PRO A N 1
ATOM 516 C CA . PRO A 1 67 ? 21.171 20.984 -4.066 1.00 84.38 67 PRO A CA 1
ATOM 517 C C . PRO A 1 67 ? 20.865 19.574 -3.556 1.00 84.38 67 PRO A C 1
ATOM 519 O O . PRO A 1 67 ? 20.686 18.657 -4.359 1.00 84.38 67 PRO A O 1
ATOM 522 N N . ALA A 1 68 ? 20.719 19.413 -2.236 1.00 80.94 68 ALA A N 1
ATOM 523 C CA . ALA A 1 68 ? 20.386 18.132 -1.614 1.00 80.94 68 ALA A CA 1
ATOM 524 C C . ALA A 1 68 ? 19.010 17.621 -2.069 1.00 80.94 68 ALA A C 1
ATOM 526 O O . ALA A 1 68 ? 18.871 16.459 -2.453 1.00 80.94 68 ALA A O 1
ATOM 527 N N . HIS A 1 69 ? 18.010 18.505 -2.103 1.00 83.25 69 HIS A N 1
ATOM 528 C CA . HIS A 1 69 ? 16.664 18.183 -2.576 1.00 83.25 69 HIS A CA 1
ATOM 529 C C . HIS A 1 69 ? 16.637 17.796 -4.061 1.00 83.25 69 HIS A C 1
ATOM 531 O O . HIS A 1 69 ? 16.068 16.776 -4.441 1.00 83.25 69 HIS A O 1
ATOM 537 N N . ARG A 1 70 ? 17.320 18.557 -4.924 1.00 84.69 70 ARG A N 1
ATOM 538 C CA . ARG A 1 70 ? 17.420 18.265 -6.363 1.00 84.69 70 ARG A CA 1
ATOM 539 C C . ARG A 1 70 ? 18.147 16.951 -6.624 1.00 84.69 70 ARG A C 1
ATOM 541 O O . ARG A 1 70 ? 17.736 16.194 -7.505 1.00 84.69 70 ARG A O 1
ATOM 548 N N . HIS A 1 71 ? 19.195 16.671 -5.854 1.00 85.06 71 HIS A N 1
ATOM 549 C CA . HIS A 1 71 ? 19.873 15.385 -5.888 1.00 85.06 71 HIS A CA 1
ATOM 550 C C . HIS A 1 71 ? 18.923 14.252 -5.479 1.00 85.06 71 HIS A C 1
ATOM 552 O O . HIS A 1 71 ? 18.839 13.266 -6.205 1.00 85.06 71 HIS A O 1
ATOM 558 N N . LEU A 1 72 ? 18.152 14.412 -4.396 1.00 82.94 72 LEU A N 1
ATOM 559 C CA . LEU A 1 72 ? 17.159 13.425 -3.957 1.00 82.94 72 LEU A CA 1
ATOM 560 C C . LEU A 1 72 ? 16.115 13.137 -5.048 1.00 82.94 72 LEU A C 1
ATOM 562 O O . LEU A 1 72 ? 15.857 11.976 -5.346 1.00 82.94 72 LEU A O 1
ATOM 566 N N . ILE A 1 73 ? 15.583 14.163 -5.720 1.00 85.19 73 ILE A N 1
ATOM 567 C CA . ILE A 1 73 ? 14.648 13.982 -6.847 1.00 85.19 73 ILE A CA 1
ATOM 568 C C . ILE A 1 73 ? 15.290 13.165 -7.976 1.00 85.19 73 ILE A C 1
ATOM 570 O O . ILE A 1 73 ? 14.670 12.242 -8.512 1.00 85.19 73 ILE A O 1
ATOM 574 N N . GLY A 1 74 ? 16.513 13.527 -8.378 1.00 86.25 74 GLY A N 1
ATOM 575 C CA . GLY A 1 74 ? 17.240 12.829 -9.440 1.00 86.25 74 GLY A CA 1
ATOM 576 C C . GLY A 1 74 ? 17.510 11.367 -9.083 1.00 86.25 74 GLY A C 1
ATOM 577 O O . GLY A 1 74 ? 17.289 10.475 -9.903 1.00 86.25 74 GLY A O 1
ATOM 578 N N . ASP A 1 75 ? 17.907 11.132 -7.836 1.00 84.56 75 ASP A N 1
ATOM 579 C CA . ASP A 1 75 ? 18.176 9.823 -7.255 1.00 84.56 75 ASP A CA 1
ATOM 580 C C . ASP A 1 75 ? 16.907 8.952 -7.222 1.00 84.56 75 ASP A C 1
ATOM 582 O O . ASP A 1 75 ? 16.911 7.848 -7.766 1.00 84.56 75 ASP A O 1
ATOM 586 N N . THR A 1 76 ? 15.779 9.466 -6.714 1.00 83.81 76 THR A N 1
ATOM 587 C CA . THR A 1 76 ? 14.479 8.767 -6.724 1.00 83.81 76 THR A CA 1
ATOM 588 C C . THR A 1 76 ? 14.042 8.401 -8.144 1.00 83.81 76 THR A C 1
ATOM 590 O O . THR A 1 76 ? 13.626 7.269 -8.385 1.00 83.81 76 THR A O 1
ATOM 593 N N . LYS A 1 77 ? 14.191 9.305 -9.123 1.00 85.69 77 LYS A N 1
ATOM 594 C CA . LYS A 1 77 ? 13.861 9.013 -10.532 1.00 85.69 77 LYS A CA 1
ATOM 595 C C . LYS A 1 77 ? 14.780 7.958 -11.151 1.00 85.69 77 LYS A C 1
ATOM 597 O O . LYS A 1 77 ? 14.330 7.141 -11.953 1.00 85.69 77 LYS A O 1
ATOM 602 N N . ALA A 1 78 ? 16.073 7.973 -10.831 1.00 85.62 78 ALA A N 1
ATOM 603 C CA . ALA A 1 78 ? 17.004 6.939 -11.285 1.00 85.62 78 ALA A CA 1
ATOM 604 C C . ALA A 1 78 ? 16.646 5.569 -10.689 1.00 85.62 78 ALA A C 1
ATOM 606 O O . ALA A 1 78 ? 16.663 4.559 -11.388 1.00 85.62 78 ALA A O 1
ATOM 607 N N . LYS A 1 79 ? 16.242 5.552 -9.420 1.00 85.06 79 LYS A N 1
ATOM 608 C CA . LYS A 1 79 ? 15.831 4.356 -8.682 1.00 85.06 79 LYS A CA 1
ATOM 609 C C . LYS A 1 79 ? 14.511 3.774 -9.157 1.00 85.06 79 LYS A C 1
ATOM 611 O O . LYS A 1 79 ? 14.443 2.565 -9.327 1.00 85.06 79 LYS A O 1
ATOM 616 N N . ALA A 1 80 ? 13.514 4.608 -9.447 1.00 85.31 80 ALA A N 1
ATOM 617 C CA . ALA A 1 80 ? 12.269 4.167 -10.073 1.00 85.31 80 ALA A CA 1
ATOM 618 C C . ALA A 1 80 ? 12.537 3.509 -11.439 1.00 85.31 80 ALA A C 1
ATOM 620 O O . ALA A 1 80 ? 12.039 2.423 -11.710 1.00 85.31 80 ALA A O 1
ATOM 621 N N . ARG A 1 81 ? 13.430 4.090 -12.257 1.00 87.94 81 ARG A N 1
ATOM 622 C CA . ARG A 1 81 ? 13.853 3.462 -13.521 1.00 87.94 81 ARG A CA 1
ATOM 623 C C . ARG A 1 81 ? 14.529 2.110 -13.302 1.00 87.94 81 ARG A C 1
ATOM 625 O O . ARG A 1 81 ? 14.204 1.165 -14.008 1.00 87.94 81 ARG A O 1
ATOM 632 N N . ARG A 1 82 ? 15.430 1.990 -12.321 1.00 88.62 82 ARG A N 1
ATOM 633 C CA . ARG A 1 82 ? 16.025 0.689 -11.964 1.00 88.62 82 ARG A CA 1
ATOM 634 C C . ARG A 1 82 ? 14.961 -0.303 -11.500 1.00 88.62 82 ARG A C 1
ATOM 636 O O . ARG A 1 82 ? 14.949 -1.429 -11.980 1.00 88.62 82 ARG A O 1
ATOM 643 N N . ARG A 1 83 ? 14.023 0.121 -10.647 1.00 90.31 83 ARG A N 1
ATOM 644 C CA . ARG A 1 83 ? 12.884 -0.698 -10.208 1.00 90.31 83 ARG A CA 1
ATOM 645 C C . ARG A 1 83 ? 12.144 -1.313 -11.391 1.00 90.31 83 ARG A C 1
ATOM 647 O O . ARG A 1 83 ? 11.985 -2.530 -11.447 1.00 90.31 83 ARG A O 1
ATOM 654 N N . ASP A 1 84 ? 11.785 -0.489 -12.367 1.00 89.38 84 ASP A N 1
ATOM 655 C CA . ASP A 1 84 ? 11.034 -0.921 -13.547 1.00 89.38 84 ASP A CA 1
ATOM 656 C C . ASP A 1 84 ? 11.863 -1.816 -14.498 1.00 89.38 84 ASP A C 1
ATOM 658 O O . ASP A 1 84 ? 11.303 -2.598 -15.272 1.00 89.38 84 ASP A O 1
ATOM 662 N N . ARG A 1 85 ? 13.198 -1.747 -14.437 1.00 89.94 85 ARG A N 1
ATOM 663 C CA . ARG A 1 85 ? 14.116 -2.575 -15.238 1.00 89.94 85 ARG A CA 1
ATOM 664 C C . ARG A 1 85 ? 14.431 -3.931 -14.600 1.00 89.94 85 ARG A C 1
ATOM 666 O O . ARG A 1 85 ? 14.601 -4.900 -15.334 1.00 89.94 85 ARG A O 1
ATOM 673 N N . TYR A 1 86 ? 14.478 -4.006 -13.268 1.00 89.12 86 TYR A N 1
ATOM 674 C CA . TYR A 1 86 ? 14.913 -5.203 -12.537 1.00 89.12 86 TYR A CA 1
ATOM 675 C C . TYR A 1 86 ? 13.782 -6.099 -12.032 1.00 89.12 86 TYR A C 1
ATOM 677 O O . TYR A 1 86 ? 14.046 -7.270 -11.788 1.00 89.12 86 TYR A O 1
ATOM 685 N N . PHE A 1 87 ? 12.539 -5.618 -11.898 1.00 91.38 87 PHE A N 1
ATOM 686 C CA . PHE A 1 87 ? 11.442 -6.504 -11.481 1.00 91.38 87 PHE A CA 1
ATOM 687 C C . PHE A 1 87 ? 11.165 -7.600 -12.527 1.00 91.38 87 PHE A C 1
ATOM 689 O O . PHE A 1 87 ? 11.382 -7.396 -13.729 1.00 91.38 87 PHE A O 1
ATOM 696 N N . TRP A 1 88 ? 10.672 -8.754 -12.082 1.00 92.06 88 TRP A N 1
ATOM 697 C CA . TRP A 1 88 ? 10.389 -9.918 -12.931 1.00 92.06 88 TRP A CA 1
ATOM 698 C C . TRP A 1 88 ? 9.000 -10.509 -12.621 1.00 92.06 88 TRP A C 1
ATOM 700 O O . TRP A 1 88 ? 8.322 -10.030 -11.701 1.00 92.06 88 TRP A O 1
ATOM 710 N N . PRO A 1 89 ? 8.518 -11.505 -13.394 1.00 92.44 89 PRO A N 1
ATOM 711 C CA . PRO A 1 89 ? 7.208 -12.098 -13.150 1.00 92.44 89 PRO A CA 1
ATOM 712 C C . PRO A 1 89 ? 7.108 -12.660 -11.728 1.00 92.44 89 PRO A C 1
ATOM 714 O O . PRO A 1 89 ? 8.072 -13.219 -11.202 1.00 92.44 89 PRO A O 1
ATOM 717 N N . GLY A 1 90 ? 5.955 -12.489 -11.084 1.00 89.31 90 GLY A N 1
ATOM 718 C CA . GLY A 1 90 ? 5.835 -12.731 -9.645 1.00 89.31 90 GLY A CA 1
ATOM 719 C C . GLY A 1 90 ? 5.680 -11.478 -8.794 1.00 89.31 90 GLY A C 1
ATOM 720 O O . GLY A 1 90 ? 5.153 -11.552 -7.689 1.00 89.31 90 GLY A O 1
ATOM 721 N N . MET A 1 91 ? 6.120 -10.325 -9.289 1.00 92.12 91 MET A N 1
ATOM 722 C CA . MET A 1 91 ? 6.146 -9.088 -8.511 1.00 92.12 91 MET A CA 1
ATOM 723 C C . MET A 1 91 ? 5.006 -8.153 -8.925 1.00 92.12 91 MET A C 1
ATOM 725 O O . MET A 1 91 ? 4.836 -7.869 -10.112 1.00 92.12 91 MET A O 1
ATOM 729 N N . LEU A 1 92 ? 4.257 -7.651 -7.941 1.00 92.69 92 LEU A N 1
ATOM 730 C CA . LEU A 1 92 ? 3.227 -6.628 -8.114 1.00 92.69 92 LEU A CA 1
ATOM 731 C C . LEU A 1 92 ? 3.818 -5.260 -7.762 1.00 92.69 92 LEU A C 1
ATOM 733 O O . LEU A 1 92 ? 4.086 -4.982 -6.594 1.00 92.69 92 LEU A O 1
ATOM 737 N N . LEU A 1 93 ? 4.024 -4.405 -8.765 1.00 94.06 93 LEU A N 1
ATOM 738 C CA . LEU A 1 93 ? 4.409 -3.009 -8.552 1.00 94.06 93 LEU A CA 1
ATOM 739 C C . LEU A 1 93 ? 3.142 -2.179 -8.396 1.00 94.06 93 LEU A C 1
ATOM 741 O O . LEU A 1 93 ? 2.378 -2.092 -9.349 1.00 94.06 93 LEU A O 1
ATOM 745 N N . SER A 1 94 ? 2.905 -1.581 -7.234 1.00 94.75 94 SER A N 1
ATOM 746 C CA . SER A 1 94 ? 1.666 -0.859 -6.944 1.00 94.75 94 SER A CA 1
ATOM 747 C C . SER A 1 94 ? 1.946 0.589 -6.569 1.00 94.75 94 SER A C 1
ATOM 749 O O . SER A 1 94 ? 2.445 0.863 -5.482 1.00 94.75 94 SER A O 1
ATOM 751 N N . ASP A 1 95 ? 1.617 1.513 -7.466 1.00 94.44 95 ASP A N 1
ATOM 752 C CA . ASP A 1 95 ? 1.660 2.953 -7.221 1.00 94.44 95 ASP A CA 1
ATOM 753 C C . ASP A 1 95 ? 0.288 3.409 -6.699 1.00 94.44 95 ASP A C 1
ATOM 755 O O . ASP A 1 95 ? -0.697 3.323 -7.436 1.00 94.44 95 ASP A O 1
ATOM 759 N N . TYR A 1 96 ? 0.190 3.876 -5.451 1.00 94.00 96 TYR A N 1
ATOM 760 C CA . TYR A 1 96 ? -1.095 4.228 -4.838 1.00 94.00 96 TYR A CA 1
ATOM 761 C C . TYR A 1 96 ? -1.074 5.527 -4.029 1.00 94.00 96 TYR A C 1
ATOM 763 O O . TYR A 1 96 ? -0.067 5.870 -3.417 1.00 94.00 96 TYR A O 1
ATOM 771 N N . ASP A 1 97 ? -2.209 6.230 -4.025 1.00 92.81 97 ASP A N 1
ATOM 772 C CA . ASP A 1 97 ? -2.436 7.467 -3.266 1.00 92.81 97 ASP A CA 1
ATOM 773 C C . ASP A 1 97 ? -3.937 7.840 -3.256 1.00 92.81 97 ASP A C 1
ATOM 775 O O . ASP A 1 97 ? -4.751 7.305 -4.019 1.00 92.81 97 ASP A O 1
ATOM 779 N N . TRP A 1 98 ? -4.311 8.814 -2.430 1.00 90.62 98 TRP A N 1
ATOM 780 C CA . TRP A 1 98 ? -5.584 9.515 -2.510 1.00 90.62 98 TRP A CA 1
ATOM 781 C C . TRP A 1 98 ? -5.537 10.623 -3.564 1.00 90.62 98 TRP A C 1
ATOM 783 O O . TRP A 1 98 ? -4.765 11.573 -3.478 1.00 90.62 98 TRP A O 1
ATOM 793 N N . SER A 1 99 ? -6.455 10.578 -4.528 1.00 85.69 99 SER A N 1
ATOM 794 C CA . SER A 1 99 ? -6.717 11.748 -5.365 1.00 85.69 99 SER A CA 1
ATOM 795 C C . SER A 1 99 ? -7.595 12.746 -4.610 1.00 85.69 99 SER A C 1
ATOM 797 O O . SER A 1 99 ? -8.482 12.366 -3.843 1.00 85.69 99 SER A O 1
ATOM 799 N N . LYS A 1 100 ? -7.423 14.046 -4.897 1.00 79.12 100 LYS A N 1
ATOM 800 C CA . LYS A 1 100 ? -8.328 15.101 -4.407 1.00 79.12 100 LYS A CA 1
ATOM 801 C C . LYS A 1 100 ? -9.793 14.695 -4.615 1.00 79.12 100 LYS A C 1
ATOM 803 O O . LYS A 1 100 ? -10.151 14.299 -5.730 1.00 79.12 100 LYS A O 1
ATOM 808 N N . ASN A 1 101 ? -10.615 14.884 -3.580 1.00 84.38 101 ASN A N 1
ATOM 809 C CA . ASN A 1 101 ? -12.044 14.564 -3.586 1.00 84.38 101 ASN A CA 1
ATOM 810 C C . ASN A 1 101 ? -12.752 15.079 -4.844 1.00 84.38 101 ASN A C 1
ATOM 812 O O . ASN A 1 101 ? -12.503 16.198 -5.307 1.00 84.38 101 ASN A O 1
ATOM 816 N N . GLY A 1 102 ? -13.624 14.239 -5.391 1.00 84.12 102 GLY A N 1
ATOM 817 C CA . GLY A 1 102 ? -14.497 14.591 -6.498 1.00 84.12 102 GLY A CA 1
ATOM 818 C C . GLY A 1 102 ? -15.777 15.256 -6.005 1.00 84.12 102 GLY A C 1
ATOM 819 O O . GLY A 1 102 ? -16.212 15.036 -4.873 1.00 84.12 102 GLY A O 1
ATOM 820 N N . VAL A 1 103 ? -16.374 16.070 -6.872 1.00 86.69 103 VAL A N 1
ATOM 821 C CA . VAL A 1 103 ? -17.650 16.748 -6.627 1.00 86.69 103 VAL A CA 1
ATOM 822 C C . VAL A 1 103 ? -18.714 16.104 -7.506 1.00 86.69 103 VAL A C 1
ATOM 824 O O . VAL A 1 103 ? -18.495 15.909 -8.702 1.00 86.69 103 VAL A O 1
ATOM 827 N N . ILE A 1 104 ? -19.865 15.794 -6.917 1.00 85.94 104 ILE A N 1
ATOM 828 C CA . ILE A 1 104 ? -21.061 15.363 -7.640 1.00 85.94 104 ILE A CA 1
ATOM 829 C C . ILE A 1 104 ? -21.882 16.622 -7.913 1.00 85.94 104 ILE A C 1
ATOM 831 O O . ILE A 1 104 ? -22.614 17.095 -7.048 1.00 85.94 104 ILE A O 1
ATOM 835 N N . ALA A 1 105 ? -21.699 17.207 -9.096 1.00 74.06 105 ALA A N 1
ATOM 836 C CA . ALA A 1 105 ? -22.433 18.394 -9.523 1.00 74.06 105 ALA A CA 1
ATOM 837 C C . ALA A 1 105 ? -23.553 17.973 -10.481 1.00 74.06 105 ALA A C 1
ATOM 839 O O . ALA A 1 105 ? -23.280 17.565 -11.612 1.00 74.06 105 ALA A O 1
ATOM 840 N N . ASN A 1 106 ? -24.809 18.056 -10.040 1.00 64.50 106 ASN A N 1
ATOM 841 C CA . ASN A 1 106 ? -25.945 17.767 -10.912 1.00 64.50 106 ASN A CA 1
ATOM 842 C C . ASN A 1 106 ? -26.258 18.994 -11.777 1.00 64.50 106 ASN A C 1
ATOM 844 O O . ASN A 1 106 ? -26.448 20.095 -11.265 1.00 64.50 106 ASN A O 1
ATOM 848 N N . ALA A 1 107 ? -26.372 18.803 -13.095 1.00 56.56 107 ALA A N 1
ATOM 849 C CA . ALA A 1 107 ? -26.564 19.888 -14.068 1.00 56.56 107 ALA A CA 1
ATOM 850 C C . ALA A 1 107 ? -27.869 20.700 -13.887 1.00 56.56 107 ALA A C 1
ATOM 852 O O . ALA A 1 107 ? -28.048 21.720 -14.546 1.00 56.56 107 ALA A O 1
ATOM 853 N N . ARG A 1 108 ? -28.788 20.253 -13.018 1.00 56.84 108 ARG A N 1
ATOM 854 C CA . ARG A 1 108 ? -30.092 20.887 -12.746 1.00 56.84 108 ARG A CA 1
ATOM 855 C C . ARG A 1 108 ? -30.229 21.469 -11.331 1.00 56.84 108 ARG A C 1
ATOM 857 O O . ARG A 1 108 ? -31.341 21.805 -10.939 1.00 56.84 108 ARG A O 1
ATOM 864 N N . GLN A 1 109 ? -29.147 21.567 -10.557 1.00 57.19 109 GLN A N 1
ATOM 865 C CA . GLN A 1 109 ? -29.223 22.134 -9.206 1.00 57.19 109 GLN A CA 1
ATOM 866 C C . GLN A 1 109 ? -29.409 23.653 -9.244 1.00 57.19 109 GLN A C 1
ATOM 868 O O . GLN A 1 109 ? -28.721 24.369 -9.972 1.00 57.19 109 GLN A O 1
ATOM 873 N N . ILE A 1 110 ? -30.362 24.139 -8.450 1.00 54.75 110 ILE A N 1
ATOM 874 C CA . ILE A 1 110 ? -30.658 25.565 -8.281 1.00 54.75 110 ILE A CA 1
ATOM 875 C C . ILE A 1 110 ? -29.502 26.199 -7.486 1.00 54.75 110 ILE A C 1
ATOM 877 O O . ILE A 1 110 ? -28.937 25.558 -6.603 1.00 54.75 110 ILE A O 1
ATOM 881 N N . GLN A 1 111 ? -29.137 27.454 -7.770 1.00 49.09 111 GLN A N 1
ATOM 882 C CA . GLN A 1 111 ? -27.960 28.138 -7.195 1.00 49.09 111 GLN A CA 1
ATOM 883 C C . GLN A 1 111 ? -27.882 28.099 -5.651 1.00 49.09 111 GLN A C 1
ATOM 885 O O . GLN A 1 111 ? -26.792 28.147 -5.087 1.00 49.09 111 GLN A O 1
ATOM 890 N N . SER A 1 112 ? -29.013 27.977 -4.952 1.00 53.56 112 SER A N 1
ATOM 891 C CA . SER A 1 112 ? -29.077 2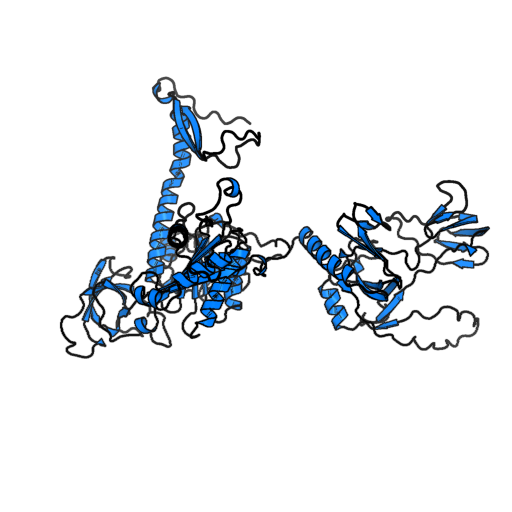7.851 -3.491 1.00 53.56 112 SER A CA 1
ATOM 892 C C . SER A 1 112 ? -28.633 26.483 -2.947 1.00 53.56 112 SER A C 1
ATOM 894 O O . SER A 1 112 ? -28.265 26.399 -1.781 1.00 53.56 112 SER A O 1
ATOM 896 N N . GLU A 1 113 ? -28.602 25.420 -3.756 1.00 52.16 113 GLU A N 1
ATOM 897 C CA . GLU A 1 113 ? -28.125 24.084 -3.349 1.00 52.16 113 GLU A CA 1
ATOM 898 C C . GLU A 1 113 ? -26.607 23.908 -3.504 1.00 52.16 113 GLU A C 1
ATOM 900 O O . GLU A 1 113 ? -26.038 22.926 -3.026 1.00 52.16 113 GLU A O 1
ATOM 905 N N . TYR A 1 114 ? -25.916 24.884 -4.102 1.00 49.28 114 TYR A N 1
ATOM 906 C CA . TYR A 1 114 ? -24.456 24.870 -4.264 1.00 49.28 114 TYR A CA 1
ATOM 907 C C . TYR A 1 114 ? -23.698 24.820 -2.921 1.00 49.28 114 TYR A C 1
ATOM 909 O O . TYR A 1 114 ? -22.527 24.450 -2.875 1.00 49.28 114 TYR A O 1
ATOM 917 N N . TRP A 1 115 ? -24.369 25.148 -1.812 1.00 46.94 115 TRP A N 1
ATOM 918 C CA . TRP A 1 115 ? -23.831 25.068 -0.451 1.00 46.94 115 TRP A CA 1
ATOM 919 C C . TRP A 1 115 ? -23.827 23.641 0.130 1.00 46.94 115 TRP A C 1
ATOM 921 O O . TRP A 1 115 ? -23.218 23.415 1.173 1.00 46.94 115 TRP A O 1
ATOM 931 N N . ALA A 1 116 ? -24.459 22.672 -0.545 1.00 54.25 116 ALA A N 1
ATOM 932 C CA . ALA A 1 116 ? -24.580 21.277 -0.115 1.00 54.25 116 ALA A CA 1
ATOM 933 C C . ALA A 1 116 ? -23.979 20.283 -1.131 1.00 54.25 116 ALA A C 1
ATOM 935 O O . ALA A 1 116 ? -24.502 19.186 -1.318 1.00 54.25 116 ALA A O 1
ATOM 936 N N . LEU A 1 117 ? -22.886 20.650 -1.814 1.00 62.25 117 LEU A N 1
ATOM 937 C CA . LEU A 1 117 ? -22.234 19.767 -2.788 1.00 62.25 117 LEU A CA 1
ATOM 938 C C . LEU A 1 117 ? -21.863 18.408 -2.165 1.00 62.25 117 LEU A C 1
ATOM 940 O O . LEU A 1 117 ? -21.072 18.325 -1.216 1.00 62.25 117 LEU A O 1
ATOM 944 N N . THR A 1 118 ? -22.379 17.320 -2.739 1.00 80.12 118 THR A N 1
ATOM 945 C CA . THR A 1 118 ? -21.983 15.959 -2.359 1.00 80.12 118 THR A CA 1
ATOM 946 C C . THR A 1 118 ? -20.588 15.677 -2.907 1.00 80.12 118 THR A C 1
ATOM 948 O O . THR A 1 118 ? -20.285 15.960 -4.066 1.00 80.12 118 THR A O 1
ATOM 951 N N . HIS A 1 119 ? -19.712 15.135 -2.064 1.00 86.31 119 HIS A N 1
ATOM 952 C CA . HIS A 1 119 ? -18.336 14.810 -2.435 1.00 86.31 119 HIS A CA 1
ATOM 953 C C . HIS A 1 119 ? -18.090 13.318 -2.253 1.00 86.31 119 HIS A C 1
ATOM 955 O O . HIS A 1 119 ? -18.670 12.710 -1.353 1.00 86.31 119 HIS A O 1
ATOM 961 N N . PHE A 1 120 ? -17.172 12.775 -3.043 1.00 90.31 120 PHE A N 1
ATOM 962 C CA . PHE A 1 120 ? -16.658 11.415 -2.895 1.00 90.31 120 PHE A CA 1
ATOM 963 C C . PHE A 1 120 ? -15.131 11.434 -2.806 1.00 90.31 120 PHE A C 1
ATOM 965 O O . PHE A 1 120 ? -14.476 12.280 -3.428 1.00 90.31 120 PHE A O 1
ATOM 972 N N . SER A 1 121 ? -14.562 10.503 -2.045 1.00 92.12 121 SER A N 1
ATOM 973 C CA . SER A 1 121 ? -13.116 10.274 -2.034 1.00 92.12 121 SER A CA 1
ATOM 974 C C . SER A 1 121 ? -12.723 9.262 -3.100 1.00 92.12 121 SER A C 1
ATOM 976 O O . SER A 1 121 ? -13.488 8.346 -3.399 1.00 92.12 121 SER A O 1
ATOM 978 N N . LEU A 1 122 ? -11.515 9.423 -3.641 1.00 93.31 122 LEU A N 1
ATOM 979 C CA . LEU A 1 122 ? -10.926 8.522 -4.627 1.00 93.31 122 LEU A CA 1
ATOM 980 C C . LEU A 1 122 ? -9.577 8.018 -4.126 1.00 93.31 122 LEU A C 1
ATOM 982 O O . LEU A 1 122 ? -8.609 8.777 -4.111 1.00 93.31 122 LEU A O 1
ATOM 986 N N . PHE A 1 123 ? -9.513 6.745 -3.761 1.00 94.81 123 PHE A N 1
ATOM 987 C CA . PHE A 1 123 ? -8.256 6.034 -3.587 1.00 94.81 123 PHE A CA 1
ATOM 988 C C . PHE A 1 123 ? -7.872 5.410 -4.923 1.00 94.81 123 PHE A C 1
ATOM 990 O O . PHE A 1 123 ? -8.651 4.659 -5.507 1.00 94.81 123 PHE A O 1
ATOM 997 N N . ILE A 1 124 ? -6.693 5.739 -5.430 1.00 95.62 124 ILE A N 1
ATOM 998 C CA . ILE A 1 124 ? -6.212 5.222 -6.703 1.00 95.62 124 ILE A CA 1
ATOM 999 C C . ILE A 1 124 ? -5.024 4.319 -6.421 1.00 95.62 124 ILE A C 1
ATOM 1001 O O . ILE A 1 124 ? -4.062 4.751 -5.797 1.00 95.62 124 ILE A O 1
ATOM 1005 N N . SER A 1 125 ? -5.069 3.092 -6.930 1.00 96.38 125 SER A N 1
ATOM 1006 C CA . SER A 1 125 ? -3.916 2.196 -6.965 1.00 96.38 125 SER A CA 1
ATOM 1007 C C . SER A 1 125 ? -3.719 1.677 -8.381 1.00 96.38 125 SER A C 1
ATOM 1009 O O . SER A 1 125 ? -4.645 1.167 -8.999 1.00 96.38 125 SER A O 1
ATOM 1011 N N . ILE A 1 126 ? -2.519 1.827 -8.927 1.00 95.94 126 ILE A N 1
ATOM 1012 C CA . ILE A 1 126 ? -2.158 1.364 -10.264 1.00 95.94 126 ILE A CA 1
ATOM 1013 C C . ILE A 1 126 ? -1.133 0.259 -10.088 1.00 95.94 126 ILE A C 1
ATOM 1015 O O . ILE A 1 126 ? -0.001 0.510 -9.676 1.00 95.94 126 ILE A O 1
ATOM 1019 N N . THR A 1 127 ? -1.533 -0.968 -10.401 1.00 95.00 127 THR A N 1
ATOM 1020 C CA . THR A 1 127 ? -0.684 -2.141 -10.232 1.00 95.00 127 THR A CA 1
ATOM 1021 C C . THR A 1 127 ? -0.218 -2.678 -11.567 1.00 95.00 127 THR A C 1
ATOM 1023 O O . THR A 1 127 ? -1.031 -2.966 -12.441 1.00 95.00 127 THR A O 1
ATOM 1026 N N . THR A 1 128 ? 1.093 -2.837 -11.708 1.00 94.00 128 THR A N 1
ATOM 1027 C CA . THR A 1 128 ? 1.760 -3.354 -12.903 1.00 94.00 128 THR A CA 1
ATOM 1028 C C . THR A 1 128 ? 2.511 -4.640 -12.576 1.00 94.00 128 THR A C 1
ATOM 1030 O O . THR A 1 128 ? 3.178 -4.730 -11.545 1.00 94.00 128 THR A O 1
ATOM 1033 N N . TYR A 1 129 ? 2.449 -5.620 -13.474 1.00 93.31 129 TYR A N 1
ATOM 1034 C CA . TYR A 1 129 ? 3.209 -6.869 -13.391 1.00 93.31 129 TYR A CA 1
ATOM 1035 C C . TYR A 1 129 ? 3.638 -7.354 -14.783 1.00 93.31 129 TYR A C 1
ATOM 1037 O O . TYR A 1 129 ? 3.140 -6.864 -15.797 1.00 93.31 129 TYR A O 1
ATOM 1045 N N . LEU A 1 130 ? 4.579 -8.303 -14.850 1.00 93.56 130 LEU A N 1
ATOM 1046 C CA . LEU A 1 130 ? 4.978 -8.936 -16.115 1.00 93.56 130 LEU A CA 1
ATOM 1047 C C . LEU A 1 130 ? 4.153 -10.192 -16.393 1.00 93.56 130 LEU A C 1
ATOM 1049 O O . LEU A 1 130 ? 3.976 -11.037 -15.514 1.00 93.56 130 LEU A O 1
ATOM 1053 N N . VAL A 1 131 ? 3.699 -10.336 -17.638 1.00 91.88 131 VAL A N 1
ATOM 1054 C CA . VAL A 1 131 ? 2.949 -11.508 -18.099 1.00 91.88 131 VAL A CA 1
ATOM 1055 C C . VAL A 1 131 ? 3.890 -12.711 -18.210 1.00 91.88 131 VAL A C 1
ATOM 1057 O O . VAL A 1 131 ? 4.807 -12.716 -19.031 1.00 91.88 131 VAL A O 1
ATOM 1060 N N . VAL A 1 132 ? 3.637 -13.745 -17.401 1.00 91.88 132 VAL A N 1
ATOM 1061 C CA . VAL A 1 132 ? 4.469 -14.961 -17.311 1.00 91.88 132 VAL A CA 1
ATOM 1062 C C . VAL A 1 132 ? 4.622 -15.662 -18.663 1.00 91.88 132 VAL A C 1
ATOM 1064 O O . VAL A 1 132 ? 5.726 -16.047 -19.030 1.00 91.88 132 VAL A O 1
ATOM 1067 N N . GLU A 1 133 ? 3.544 -15.789 -19.434 1.00 92.25 133 GLU A N 1
ATOM 1068 C CA . GLU A 1 133 ? 3.576 -16.464 -20.740 1.00 92.25 133 GLU A CA 1
ATOM 1069 C C . GLU A 1 133 ? 4.486 -15.742 -21.738 1.00 92.25 133 GLU A C 1
ATOM 1071 O O . GLU A 1 133 ? 5.308 -16.374 -22.392 1.00 92.25 133 GLU A O 1
ATOM 1076 N N . ALA A 1 134 ? 4.408 -14.410 -21.797 1.00 93.56 134 ALA A N 1
ATOM 1077 C CA . ALA A 1 134 ? 5.289 -13.611 -22.645 1.00 93.56 134 ALA A CA 1
ATOM 1078 C C . ALA A 1 134 ? 6.750 -13.689 -22.181 1.00 93.56 134 ALA A C 1
ATOM 1080 O O . ALA A 1 134 ? 7.662 -13.703 -23.005 1.00 93.56 134 ALA A O 1
ATOM 1081 N N . TRP A 1 135 ? 6.975 -13.761 -20.866 1.00 94.75 135 TRP A N 1
ATOM 1082 C CA . TRP A 1 135 ? 8.310 -13.932 -20.303 1.00 94.75 135 TRP A CA 1
ATOM 1083 C C . TRP A 1 135 ? 8.929 -15.276 -20.697 1.00 94.75 135 TRP A C 1
ATOM 1085 O O . TRP A 1 135 ? 10.090 -15.316 -21.095 1.00 94.75 135 TRP A O 1
ATOM 1095 N N . LEU A 1 136 ? 8.162 -16.365 -20.603 1.00 94.06 136 LEU A N 1
ATOM 1096 C CA . LEU A 1 136 ? 8.622 -17.725 -20.898 1.00 94.06 136 LEU A CA 1
ATOM 1097 C C . LEU A 1 136 ? 8.658 -18.053 -22.394 1.00 94.06 136 LEU A C 1
ATOM 1099 O O . LEU A 1 136 ? 9.309 -19.021 -22.783 1.00 94.06 136 LEU A O 1
ATOM 1103 N N . ASP A 1 137 ? 7.993 -17.264 -23.234 1.00 94.75 137 ASP A N 1
ATOM 1104 C CA . ASP A 1 137 ? 8.012 -17.439 -24.679 1.00 94.75 137 ASP A CA 1
ATOM 1105 C C . ASP A 1 137 ? 9.408 -17.173 -25.264 1.00 94.75 137 ASP A C 1
ATOM 1107 O O . ASP A 1 137 ? 9.972 -16.076 -25.170 1.00 94.75 137 ASP A O 1
ATOM 1111 N N . ARG A 1 138 ? 9.946 -18.200 -25.925 1.00 93.38 138 ARG A N 1
ATOM 1112 C CA . ARG A 1 138 ? 11.267 -18.216 -26.568 1.00 93.38 138 ARG A CA 1
ATOM 1113 C C . ARG A 1 138 ? 11.204 -18.243 -28.089 1.00 93.38 138 ARG A C 1
ATOM 1115 O O . ARG A 1 138 ? 12.245 -18.326 -28.725 1.00 93.38 138 ARG A O 1
ATOM 1122 N N . ARG A 1 139 ? 10.007 -18.214 -28.673 1.00 91.88 139 ARG A N 1
ATOM 1123 C CA . ARG A 1 139 ? 9.792 -18.499 -30.095 1.00 91.88 139 ARG A CA 1
ATOM 1124 C C . ARG A 1 139 ? 9.166 -17.338 -30.831 1.00 91.88 139 ARG A C 1
ATOM 1126 O O . ARG A 1 139 ? 9.557 -17.081 -31.964 1.00 91.88 139 ARG A O 1
ATOM 1133 N N . SER A 1 140 ? 8.206 -16.643 -30.222 1.00 92.50 140 SER A N 1
ATOM 1134 C CA . SER A 1 140 ? 7.529 -15.566 -30.944 1.00 92.50 140 SER A CA 1
ATOM 1135 C C . SER A 1 140 ? 8.495 -14.427 -31.207 1.00 92.50 140 SER A C 1
ATOM 1137 O O . SER A 1 140 ? 9.215 -13.978 -30.309 1.00 92.50 140 SER A O 1
ATOM 1139 N N . ARG A 1 141 ? 8.483 -13.945 -32.444 1.00 92.31 141 ARG A N 1
ATOM 1140 C CA . ARG A 1 141 ? 9.322 -12.844 -32.900 1.00 92.31 141 ARG A CA 1
ATOM 1141 C C . ARG A 1 141 ? 9.061 -11.579 -32.089 1.00 92.31 141 ARG A C 1
ATOM 1143 O O . ARG A 1 141 ? 7.914 -11.252 -31.787 1.00 92.31 141 ARG A O 1
ATOM 1150 N N . LEU A 1 142 ? 10.130 -10.858 -31.760 1.00 95.75 142 LEU A N 1
ATOM 1151 C CA . LEU A 1 142 ? 10.044 -9.581 -31.049 1.00 95.75 142 LEU A CA 1
ATOM 1152 C C . LEU A 1 142 ? 10.208 -8.421 -32.031 1.00 95.75 142 LEU A C 1
ATOM 1154 O O . LEU A 1 142 ? 11.058 -8.454 -32.919 1.00 95.75 142 LEU A O 1
ATOM 1158 N N . SER A 1 143 ? 9.393 -7.384 -31.868 1.00 95.12 143 SER A N 1
ATOM 1159 C CA . SER A 1 143 ? 9.503 -6.153 -32.649 1.00 95.12 143 SER A CA 1
ATOM 1160 C C . SER A 1 143 ? 10.637 -5.262 -32.143 1.00 95.12 143 SER A C 1
ATOM 1162 O O . SER A 1 143 ? 11.009 -5.295 -30.970 1.00 95.12 143 SER A O 1
ATOM 1164 N N . VAL A 1 144 ? 11.157 -4.404 -33.021 1.00 96.88 144 VAL A N 1
ATOM 1165 C CA . VAL A 1 144 ? 12.043 -3.304 -32.615 1.00 96.88 144 VAL A CA 1
ATOM 1166 C C . VAL A 1 144 ? 11.329 -2.426 -31.584 1.00 96.88 144 VAL A C 1
ATOM 1168 O O . VAL A 1 144 ? 10.143 -2.137 -31.725 1.00 96.88 144 VAL A O 1
ATOM 1171 N N . GLY A 1 145 ? 12.045 -2.020 -30.536 1.00 96.56 145 GLY A N 1
ATOM 1172 C CA . GLY A 1 145 ? 11.492 -1.253 -29.418 1.00 96.56 145 GLY A CA 1
ATOM 1173 C C . GLY A 1 145 ? 10.908 -2.101 -28.284 1.00 96.56 145 GLY A C 1
ATOM 1174 O O . GLY A 1 145 ? 10.578 -1.549 -27.236 1.00 96.56 145 GLY A O 1
ATOM 1175 N N . THR A 1 146 ? 10.813 -3.426 -28.435 1.00 96.69 146 THR A N 1
ATOM 1176 C CA . THR A 1 146 ? 10.341 -4.308 -27.360 1.00 96.69 146 THR A CA 1
ATOM 1177 C C . THR A 1 146 ? 11.326 -4.334 -26.187 1.00 96.69 146 THR A C 1
ATOM 1179 O O . THR A 1 146 ? 12.519 -4.583 -26.370 1.00 96.69 146 THR A O 1
ATOM 1182 N N . GLU A 1 147 ? 10.821 -4.106 -24.971 1.00 97.12 147 GLU A N 1
ATOM 1183 C CA . GLU A 1 147 ? 11.591 -4.239 -23.730 1.00 97.12 147 GLU A CA 1
ATOM 1184 C C . GLU A 1 147 ? 11.858 -5.718 -23.417 1.00 97.12 147 GLU A C 1
ATOM 1186 O O . GLU A 1 147 ? 10.942 -6.550 -23.418 1.00 97.12 147 GLU A O 1
ATOM 1191 N N . VAL A 1 148 ? 13.110 -6.051 -23.110 1.00 97.19 148 VAL A N 1
ATOM 1192 C CA . VAL A 1 148 ? 13.542 -7.420 -22.817 1.00 97.19 148 VAL A CA 1
ATOM 1193 C C . VAL A 1 148 ? 14.471 -7.477 -21.608 1.00 97.19 148 VAL A C 1
ATOM 1195 O O . VAL A 1 148 ? 15.208 -6.536 -21.316 1.00 97.19 148 VAL A O 1
ATOM 1198 N N . THR A 1 149 ? 14.456 -8.606 -20.908 1.00 96.12 149 THR A N 1
ATOM 1199 C CA . THR A 1 149 ? 15.568 -9.016 -20.045 1.00 96.12 149 THR A CA 1
ATOM 1200 C C . THR A 1 149 ? 16.414 -10.012 -20.825 1.00 96.12 149 THR A C 1
ATOM 1202 O O . THR A 1 149 ? 15.886 -10.984 -21.362 1.00 96.12 149 THR A O 1
ATOM 1205 N N . VAL A 1 150 ? 17.715 -9.754 -20.924 1.00 95.94 150 VAL A N 1
ATOM 1206 C CA . VAL A 1 150 ? 18.661 -10.628 -21.621 1.00 95.94 150 VAL A CA 1
ATOM 1207 C C . VAL A 1 150 ? 19.333 -11.531 -20.601 1.00 95.94 150 VAL A C 1
ATOM 1209 O O . VAL A 1 150 ? 20.024 -11.039 -19.710 1.00 95.94 150 VAL A O 1
ATOM 1212 N N . GLU A 1 151 ? 19.153 -12.840 -20.743 1.00 94.88 151 GLU A N 1
ATOM 1213 C CA . GLU A 1 151 ? 19.832 -13.820 -19.895 1.00 94.88 151 GLU A CA 1
ATOM 1214 C C . GLU A 1 151 ? 21.248 -14.121 -20.437 1.00 94.88 151 GLU A C 1
ATOM 1216 O O . GLU A 1 151 ? 21.451 -14.137 -21.661 1.00 94.88 151 GLU A O 1
ATOM 1221 N N . PRO A 1 152 ? 22.267 -14.324 -19.579 1.00 92.94 152 PRO A N 1
ATOM 1222 C CA . PRO A 1 152 ? 23.637 -14.588 -20.021 1.00 92.94 152 PRO A CA 1
ATOM 1223 C C . PRO A 1 152 ? 23.791 -15.901 -20.791 1.00 92.94 152 PRO A C 1
ATOM 1225 O O . PRO A 1 152 ? 22.978 -16.816 -20.686 1.00 92.94 152 PRO A O 1
ATOM 1228 N N . GLU A 1 153 ? 24.864 -15.996 -21.571 1.00 91.81 153 GLU A N 1
ATOM 1229 C CA . GLU A 1 153 ? 25.210 -17.219 -22.291 1.00 91.81 153 GLU A CA 1
ATOM 1230 C C . GLU A 1 153 ? 25.662 -18.307 -21.313 1.00 91.81 153 GLU A C 1
ATOM 1232 O O . GLU A 1 153 ? 26.348 -18.013 -20.335 1.00 91.81 153 GLU A O 1
ATOM 1237 N N . GLY A 1 154 ? 25.255 -19.555 -21.554 1.00 89.06 154 GLY A N 1
ATOM 1238 C CA . GLY A 1 154 ? 25.584 -20.688 -20.682 1.00 89.06 154 GLY A CA 1
ATOM 1239 C C . GLY A 1 154 ? 24.887 -20.676 -19.315 1.00 89.06 154 GLY A C 1
ATOM 1240 O O . GLY A 1 154 ? 25.122 -21.574 -18.508 1.00 89.06 154 GLY A O 1
ATOM 1241 N N . ALA A 1 155 ? 24.029 -19.691 -19.033 1.00 90.06 155 ALA A N 1
ATOM 1242 C CA . ALA A 1 155 ? 23.272 -19.642 -17.791 1.00 90.06 155 ALA A CA 1
ATOM 1243 C C . ALA A 1 155 ? 22.053 -20.575 -17.824 1.00 90.06 155 ALA A C 1
ATOM 1245 O O . ALA A 1 155 ? 21.463 -20.834 -18.873 1.00 90.06 155 ALA A O 1
ATOM 1246 N N . VAL A 1 156 ? 21.627 -21.031 -16.642 1.00 90.38 156 VAL A N 1
ATOM 1247 C CA . VAL A 1 156 ? 20.339 -21.717 -16.487 1.00 90.38 156 VAL A CA 1
ATOM 1248 C C . VAL A 1 156 ? 19.228 -20.688 -16.674 1.00 90.38 156 VAL A C 1
ATOM 1250 O O . VAL A 1 156 ? 18.975 -19.864 -15.795 1.00 90.38 156 VAL A O 1
ATOM 1253 N N . LEU A 1 157 ? 18.617 -20.732 -17.853 1.00 91.94 157 LEU A N 1
ATOM 1254 C CA . LEU A 1 157 ? 17.558 -19.829 -18.285 1.00 91.94 157 LEU A CA 1
ATOM 1255 C C . LEU A 1 157 ? 16.289 -19.981 -17.431 1.00 91.94 157 LEU A C 1
ATOM 1257 O O . LEU A 1 157 ? 15.978 -21.084 -16.980 1.00 91.94 157 LEU A O 1
ATOM 1261 N N . SER A 1 158 ? 15.523 -18.902 -17.263 1.00 91.31 158 SER A N 1
ATOM 1262 C CA . SER A 1 158 ? 14.251 -18.932 -16.521 1.00 91.31 158 SER A CA 1
ATOM 1263 C C . SER A 1 158 ? 13.220 -19.893 -17.137 1.00 91.31 158 SER A C 1
ATOM 1265 O O . SER A 1 158 ? 13.090 -20.004 -18.362 1.00 91.31 158 SER A O 1
ATOM 1267 N N . THR A 1 159 ? 12.484 -20.595 -16.272 1.00 91.19 159 THR A N 1
ATOM 1268 C CA . THR A 1 159 ? 11.482 -21.624 -16.610 1.00 91.19 159 THR A CA 1
ATOM 1269 C C . THR A 1 159 ? 10.178 -21.392 -15.842 1.00 91.19 159 THR A C 1
ATOM 1271 O O . THR A 1 159 ? 10.085 -20.472 -15.028 1.00 91.19 159 THR A O 1
ATOM 1274 N N . ALA A 1 160 ? 9.161 -22.224 -16.080 1.00 88.00 160 ALA A N 1
ATOM 1275 C CA . ALA A 1 160 ? 7.897 -22.150 -15.346 1.00 88.00 160 ALA A CA 1
ATOM 1276 C C . ALA A 1 160 ? 8.080 -22.362 -13.830 1.00 88.00 160 ALA A C 1
ATOM 1278 O O . ALA A 1 160 ? 7.392 -21.735 -13.030 1.00 88.00 160 ALA A O 1
ATOM 1279 N N . GLU A 1 161 ? 9.048 -23.188 -13.431 1.00 86.81 161 GLU A N 1
ATOM 1280 C CA . GLU A 1 161 ? 9.394 -23.466 -12.033 1.00 86.81 161 GLU A CA 1
ATOM 1281 C C . GLU A 1 161 ? 10.284 -22.372 -11.425 1.00 86.81 161 GLU A C 1
ATOM 1283 O O . GLU A 1 161 ? 10.326 -22.200 -10.205 1.00 86.81 161 GLU A O 1
ATOM 1288 N N . ARG A 1 162 ? 11.007 -21.621 -12.267 1.00 88.56 162 ARG A N 1
ATOM 1289 C CA . ARG A 1 162 ? 11.933 -20.565 -11.851 1.00 88.56 162 ARG A CA 1
ATOM 1290 C C . ARG A 1 162 ? 11.812 -19.342 -12.756 1.00 88.56 162 ARG A C 1
ATOM 1292 O O . ARG A 1 162 ? 12.538 -19.196 -13.737 1.00 88.56 162 ARG A O 1
ATOM 1299 N N . LEU A 1 163 ? 10.940 -18.421 -12.357 1.00 90.25 163 LEU A N 1
ATOM 1300 C CA . LEU A 1 163 ? 10.706 -17.161 -13.072 1.00 90.25 163 LEU A CA 1
ATOM 1301 C C . LEU A 1 163 ? 11.800 -16.109 -12.846 1.00 90.25 163 LEU A C 1
ATOM 1303 O O . LEU A 1 163 ? 11.860 -15.131 -13.590 1.00 90.25 163 LEU A O 1
ATOM 1307 N N . SER A 1 164 ? 12.642 -16.274 -11.819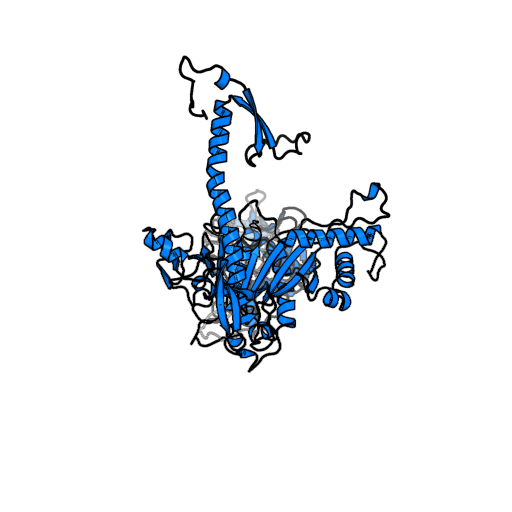 1.00 89.81 164 SER A N 1
ATOM 1308 C CA . SER A 1 164 ? 13.731 -15.333 -11.563 1.00 89.81 164 SER A CA 1
ATOM 1309 C C . SER A 1 164 ? 14.743 -15.353 -12.711 1.00 89.81 164 SER A C 1
ATOM 1311 O O . SER A 1 164 ? 15.121 -16.436 -13.168 1.00 89.81 164 SER A O 1
ATOM 1313 N N . PRO A 1 165 ? 15.193 -14.175 -13.177 1.00 91.38 165 PRO A N 1
ATOM 1314 C CA . PRO A 1 165 ? 16.200 -14.106 -14.222 1.00 91.38 165 PRO A CA 1
ATOM 1315 C C . PRO A 1 165 ? 17.515 -14.736 -13.749 1.00 91.38 165 PRO A C 1
ATOM 1317 O O . PRO A 1 165 ? 17.843 -14.737 -12.558 1.00 91.38 165 PRO A O 1
ATOM 1320 N N . ALA A 1 166 ? 18.290 -15.270 -14.689 1.00 90.50 166 ALA A N 1
ATOM 1321 C CA . ALA A 1 166 ? 19.630 -15.766 -14.397 1.00 90.50 166 ALA A CA 1
ATOM 1322 C C . ALA A 1 166 ? 20.541 -14.654 -13.837 1.00 90.50 166 ALA A C 1
ATOM 1324 O O . ALA A 1 166 ? 20.446 -13.499 -14.255 1.00 90.50 166 ALA A O 1
ATOM 1325 N N . LYS A 1 167 ? 21.464 -14.997 -12.929 1.00 87.44 167 LYS A N 1
ATOM 1326 C CA . LYS A 1 167 ? 22.423 -14.032 -12.362 1.00 87.44 167 LYS A CA 1
ATOM 1327 C C . LYS A 1 167 ? 23.249 -13.383 -13.473 1.00 87.44 167 LYS A C 1
ATOM 1329 O O . LYS A 1 167 ? 23.792 -14.093 -14.316 1.00 87.44 167 LYS A O 1
ATOM 1334 N N . GLY A 1 168 ? 23.357 -12.056 -13.456 1.00 87.75 168 GLY A N 1
ATOM 1335 C CA . GLY A 1 168 ? 24.027 -11.279 -14.504 1.00 87.75 168 GLY A CA 1
ATOM 1336 C C . GLY A 1 168 ? 23.138 -10.947 -15.706 1.00 87.75 168 GLY A C 1
ATOM 1337 O O . GLY A 1 168 ? 23.639 -10.422 -16.703 1.00 87.75 168 GLY A O 1
ATOM 1338 N N . SER A 1 169 ? 21.836 -11.241 -15.632 1.00 92.00 169 SER A N 1
ATOM 1339 C CA . SER A 1 169 ? 20.871 -10.739 -16.612 1.00 92.00 169 SER A CA 1
ATOM 1340 C C . SER A 1 169 ? 20.779 -9.220 -16.551 1.00 92.00 169 SER A C 1
ATOM 1342 O O . SER A 1 169 ? 20.914 -8.613 -15.491 1.00 92.00 169 SER A O 1
ATOM 1344 N N . TYR A 1 170 ? 20.486 -8.600 -17.688 1.00 92.62 170 TYR A N 1
ATOM 1345 C CA . TYR A 1 170 ? 20.376 -7.147 -17.786 1.00 92.62 170 TYR A CA 1
ATOM 1346 C C . TYR A 1 170 ? 19.168 -6.732 -18.616 1.00 92.62 170 TYR A C 1
ATOM 1348 O O . TYR A 1 170 ? 18.613 -7.507 -19.399 1.00 92.62 170 TYR A O 1
ATOM 1356 N N . TYR A 1 171 ? 18.745 -5.488 -18.428 1.00 94.94 171 TYR A N 1
ATOM 1357 C CA . TYR A 1 171 ? 17.657 -4.902 -19.192 1.00 94.94 171 TYR A CA 1
ATOM 1358 C C . TYR A 1 171 ? 18.159 -4.423 -20.559 1.00 94.94 171 TYR A C 1
ATOM 1360 O O . TYR A 1 171 ? 19.232 -3.830 -20.687 1.00 94.94 171 TYR A O 1
ATOM 1368 N N . ALA A 1 172 ? 17.363 -4.633 -21.598 1.00 96.81 172 ALA A N 1
ATOM 1369 C CA . ALA A 1 172 ? 17.646 -4.096 -22.916 1.00 96.81 172 ALA A CA 1
ATOM 1370 C C . ALA A 1 172 ? 16.359 -3.798 -23.689 1.00 96.81 172 ALA A C 1
ATOM 1372 O O . ALA A 1 172 ? 15.253 -4.158 -23.285 1.00 96.81 172 ALA A O 1
ATOM 1373 N N . VAL A 1 173 ? 16.517 -3.130 -24.824 1.00 97.75 173 VAL A N 1
ATOM 1374 C CA . VAL A 1 173 ? 15.448 -2.883 -25.793 1.00 97.75 173 VAL A CA 1
ATOM 1375 C C . VAL A 1 173 ? 15.891 -3.442 -27.136 1.00 97.75 173 VAL A C 1
ATOM 1377 O O . VAL A 1 173 ? 17.034 -3.229 -27.536 1.00 97.75 173 VAL A O 1
ATOM 1380 N N . VAL A 1 174 ? 15.014 -4.159 -27.838 1.00 97.88 174 VAL A N 1
ATOM 1381 C CA . VAL A 1 174 ? 15.326 -4.703 -29.168 1.00 97.88 174 VAL A CA 1
ATOM 1382 C C . VAL A 1 174 ? 15.669 -3.559 -30.125 1.00 97.88 174 VAL A C 1
ATOM 1384 O O . VAL A 1 174 ? 14.838 -2.689 -30.385 1.00 97.88 174 VAL A O 1
ATOM 1387 N N . HIS A 1 175 ? 16.897 -3.570 -30.641 1.00 97.62 175 HIS A N 1
ATOM 1388 C CA . HIS A 1 175 ? 17.431 -2.567 -31.561 1.00 97.62 175 HIS A CA 1
ATOM 1389 C C . HIS A 1 175 ? 17.182 -2.967 -33.015 1.00 97.62 175 HIS A C 1
ATOM 1391 O O . HIS A 1 175 ? 16.689 -2.170 -33.807 1.00 97.62 175 HIS A O 1
ATOM 1397 N N . SER A 1 176 ? 17.459 -4.227 -33.352 1.00 96.00 176 SER A N 1
ATOM 1398 C CA . SER A 1 176 ? 17.077 -4.821 -34.629 1.00 96.00 176 SER A CA 1
ATOM 1399 C C . SER A 1 176 ? 16.587 -6.250 -34.429 1.00 96.00 176 SER A C 1
ATOM 1401 O O . SER A 1 176 ? 17.107 -6.998 -33.596 1.00 96.00 176 SER A O 1
ATOM 1403 N N . ALA A 1 177 ? 15.570 -6.610 -35.205 1.00 92.31 177 ALA A N 1
ATOM 1404 C CA . ALA A 1 177 ? 15.068 -7.970 -35.323 1.00 92.31 177 ALA A CA 1
ATOM 1405 C C . ALA A 1 177 ? 15.610 -8.602 -36.622 1.00 92.31 177 ALA A C 1
ATOM 1407 O O . ALA A 1 177 ? 15.961 -7.859 -37.547 1.00 92.31 177 ALA A O 1
ATOM 1408 N N . PRO A 1 178 ? 15.655 -9.943 -36.725 1.00 87.88 178 PRO A N 1
ATOM 1409 C CA . PRO A 1 178 ? 15.928 -10.632 -37.986 1.00 87.88 178 PRO A CA 1
ATOM 1410 C C . PRO A 1 178 ? 15.014 -10.116 -39.104 1.00 87.88 178 PRO A C 1
ATOM 1412 O O . PRO A 1 178 ? 13.945 -9.574 -38.822 1.00 87.88 178 PRO A O 1
ATOM 1415 N N . VAL A 1 179 ? 15.393 -10.293 -40.371 1.00 79.62 179 VAL A N 1
ATOM 1416 C CA . VAL A 1 179 ? 14.590 -9.916 -41.552 1.00 79.62 179 VAL A CA 1
ATOM 1417 C C . VAL A 1 179 ? 14.265 -11.189 -42.340 1.00 79.62 179 VAL A C 1
ATOM 1419 O O . VAL A 1 179 ? 15.146 -12.023 -42.517 1.00 79.62 179 VAL A O 1
ATOM 1422 N N . GLY A 1 180 ? 13.019 -11.348 -42.805 1.00 70.81 180 GLY A N 1
ATOM 1423 C CA . GLY A 1 180 ? 12.549 -12.569 -43.489 1.00 70.81 180 GLY A CA 1
ATOM 1424 C C . GLY A 1 180 ? 11.959 -13.636 -42.554 1.00 70.81 180 GLY A C 1
ATOM 1425 O O . GLY A 1 180 ? 11.773 -13.373 -41.363 1.00 70.81 180 GLY A O 1
ATOM 1426 N N . GLU A 1 181 ? 11.598 -14.800 -43.105 1.00 65.81 181 GLU A N 1
ATOM 1427 C CA . GLU A 1 181 ? 11.192 -15.995 -42.343 1.00 65.81 181 GLU A CA 1
ATOM 1428 C C . GLU A 1 181 ? 12.414 -16.677 -41.708 1.00 65.81 181 GLU A C 1
ATOM 1430 O O . GLU A 1 181 ? 13.519 -16.612 -42.252 1.00 65.81 181 GLU A O 1
ATOM 1435 N N . ALA A 1 182 ? 12.226 -17.318 -40.551 1.00 66.38 182 ALA A N 1
ATOM 1436 C CA . ALA A 1 182 ? 13.303 -17.997 -39.839 1.00 66.38 182 ALA A CA 1
ATOM 1437 C C . ALA A 1 182 ? 13.926 -19.086 -40.730 1.00 66.38 182 ALA A C 1
ATOM 1439 O O . ALA A 1 182 ? 13.275 -20.072 -41.065 1.00 66.38 182 ALA A O 1
ATOM 1440 N N . ALA A 1 183 ? 15.209 -18.945 -41.072 1.00 64.56 183 ALA A N 1
ATOM 1441 C CA . ALA A 1 183 ? 15.949 -19.960 -41.830 1.00 64.56 183 ALA A CA 1
ATOM 1442 C C . ALA A 1 183 ? 16.252 -21.239 -41.004 1.00 64.56 183 ALA A C 1
ATOM 1444 O O . ALA A 1 183 ? 16.885 -22.165 -41.506 1.00 64.56 183 ALA A O 1
ATOM 1445 N N . GLY A 1 184 ? 15.819 -21.289 -39.738 1.00 76.31 184 GLY A N 1
ATOM 1446 C CA . GLY A 1 184 ? 16.074 -22.347 -38.757 1.00 76.31 184 GLY A CA 1
ATOM 1447 C C . GLY A 1 184 ? 15.030 -22.335 -37.633 1.00 76.31 184 GLY A C 1
ATOM 1448 O O . GLY A 1 184 ? 13.905 -21.876 -37.834 1.00 76.31 184 GLY A O 1
ATOM 1449 N N . ARG A 1 185 ? 15.367 -22.834 -36.433 1.00 84.12 185 ARG A N 1
ATOM 1450 C CA . ARG A 1 185 ? 14.420 -22.775 -35.305 1.00 84.12 185 ARG A CA 1
ATOM 1451 C C . ARG A 1 185 ? 14.213 -21.307 -34.898 1.00 84.12 185 ARG A C 1
ATOM 1453 O O . ARG A 1 185 ? 15.204 -20.593 -34.767 1.00 84.12 185 ARG A O 1
ATOM 1460 N N . PRO A 1 186 ? 12.975 -20.858 -34.617 1.00 85.31 186 PRO A N 1
ATOM 1461 C CA . PRO A 1 186 ? 12.706 -19.476 -34.195 1.00 85.31 186 PRO A CA 1
ATOM 1462 C C . PRO A 1 186 ? 13.508 -19.027 -32.962 1.00 85.31 186 PRO A C 1
ATOM 1464 O O . PRO A 1 186 ? 13.797 -17.850 -32.789 1.00 85.31 186 PRO A O 1
ATOM 1467 N N . GLU A 1 187 ? 13.887 -19.979 -32.110 1.00 87.12 187 GLU A N 1
ATOM 1468 C CA . GLU A 1 187 ? 14.694 -19.773 -30.902 1.00 87.12 187 GLU A CA 1
ATOM 1469 C C . GLU A 1 187 ? 16.140 -19.329 -31.213 1.00 87.12 187 GLU A C 1
ATOM 1471 O O . GLU A 1 187 ? 16.741 -18.593 -30.427 1.00 87.12 187 GLU A O 1
ATOM 1476 N N . ASP A 1 188 ? 16.660 -19.720 -32.383 1.00 88.19 188 ASP A N 1
ATOM 1477 C CA . ASP A 1 188 ? 18.025 -19.442 -32.850 1.00 88.19 188 ASP A CA 1
ATOM 1478 C C . ASP A 1 188 ? 18.112 -18.105 -33.624 1.00 88.19 188 ASP A C 1
ATOM 1480 O O . ASP A 1 188 ? 19.193 -17.681 -34.036 1.00 88.19 188 ASP A O 1
ATOM 1484 N N . GLU A 1 189 ? 16.981 -17.422 -33.844 1.00 92.19 189 GLU A N 1
ATOM 1485 C CA . GLU A 1 189 ? 16.950 -16.122 -34.512 1.00 92.19 189 GLU A CA 1
ATOM 1486 C C . GLU A 1 189 ? 17.814 -15.092 -33.774 1.00 92.19 189 GLU A C 1
ATOM 1488 O O . GLU A 1 189 ? 17.701 -14.915 -32.560 1.00 92.19 189 GLU A O 1
ATOM 1493 N N . ILE A 1 190 ? 18.647 -14.368 -34.524 1.00 94.38 190 ILE A N 1
ATOM 1494 C CA . ILE A 1 190 ? 19.628 -13.435 -33.971 1.00 94.38 190 ILE A CA 1
ATOM 1495 C C . ILE A 1 190 ? 19.094 -12.004 -33.957 1.00 94.38 190 ILE A C 1
ATOM 1497 O O . ILE A 1 190 ? 18.721 -11.442 -34.986 1.00 94.38 190 ILE A O 1
ATOM 1501 N N . TYR A 1 191 ? 19.143 -11.391 -32.780 1.00 96.62 191 TYR A N 1
ATOM 1502 C CA . TYR A 1 191 ? 18.733 -10.017 -32.525 1.00 96.62 191 TYR A CA 1
ATOM 1503 C C . TYR A 1 191 ? 19.942 -9.144 -32.188 1.00 96.62 191 TYR A C 1
ATOM 1505 O O . TYR A 1 191 ? 20.999 -9.622 -31.752 1.00 96.62 191 TYR A O 1
ATOM 1513 N N . SER A 1 192 ? 19.759 -7.833 -32.338 1.00 97.12 192 SER A N 1
ATOM 1514 C CA . SER A 1 192 ? 20.578 -6.850 -31.636 1.00 97.12 192 SER A CA 1
ATOM 1515 C C . SER A 1 192 ? 19.730 -6.068 -30.643 1.00 97.12 192 SER A C 1
ATOM 1517 O O . SER A 1 192 ? 18.540 -5.834 -30.867 1.00 97.12 192 SER A O 1
ATOM 1519 N N . VAL A 1 193 ? 20.330 -5.671 -29.526 1.00 97.44 193 VAL A N 1
ATOM 1520 C CA . VAL A 1 193 ? 19.645 -4.956 -28.447 1.00 97.44 193 VAL A CA 1
ATOM 1521 C C . VAL A 1 193 ? 20.458 -3.749 -27.996 1.00 97.44 193 VAL A C 1
ATOM 1523 O O . VAL A 1 193 ? 21.687 -3.790 -27.958 1.00 97.44 193 VAL A O 1
ATOM 1526 N N . THR A 1 194 ? 19.770 -2.678 -27.622 1.00 97.44 194 THR A N 1
ATOM 1527 C CA . THR A 1 194 ? 20.339 -1.532 -26.914 1.00 97.44 194 THR A CA 1
ATOM 1528 C C . THR A 1 194 ? 20.269 -1.810 -25.416 1.00 97.44 194 THR A C 1
ATOM 1530 O O . THR A 1 194 ? 19.177 -1.966 -24.867 1.00 97.44 194 THR A O 1
ATOM 1533 N N . VAL A 1 195 ? 21.421 -1.902 -24.753 1.00 94.31 195 VAL A N 1
ATOM 1534 C CA . VAL A 1 195 ? 21.501 -2.290 -23.337 1.00 94.31 195 VAL A CA 1
ATOM 1535 C C . VAL A 1 195 ? 21.351 -1.102 -22.398 1.00 94.31 195 VAL A C 1
ATOM 1537 O O . VAL A 1 195 ? 21.835 -0.006 -22.685 1.00 94.31 195 VAL A O 1
ATOM 1540 N N . TYR A 1 196 ? 20.732 -1.345 -21.245 1.00 87.19 196 TYR A N 1
ATOM 1541 C CA . TYR A 1 196 ? 20.737 -0.424 -20.113 1.00 87.19 196 TYR A CA 1
ATOM 1542 C C . TYR A 1 196 ? 21.003 -1.210 -18.823 1.00 87.19 196 TYR A C 1
ATOM 1544 O O . TYR A 1 196 ? 20.466 -2.297 -18.632 1.00 87.19 196 TYR A O 1
ATOM 1552 N N . ASP A 1 197 ? 21.828 -0.660 -17.934 1.00 75.75 197 ASP A N 1
ATOM 1553 C CA . ASP A 1 197 ? 22.288 -1.296 -16.693 1.00 75.75 197 ASP A CA 1
ATOM 1554 C C . ASP A 1 197 ? 23.105 -2.593 -16.890 1.00 75.75 197 ASP A C 1
ATOM 1556 O O . ASP A 1 197 ? 23.078 -3.491 -16.049 1.00 75.75 197 ASP A O 1
ATOM 1560 N N . HIS A 1 198 ? 23.865 -2.705 -17.984 1.00 81.94 198 HIS A N 1
ATOM 1561 C CA . HIS A 1 198 ? 24.802 -3.817 -18.166 1.00 81.94 198 HIS A CA 1
ATOM 1562 C C . HIS A 1 198 ? 26.055 -3.619 -17.287 1.00 81.94 198 HIS A C 1
ATOM 1564 O O . HIS A 1 198 ? 26.658 -2.545 -17.330 1.00 81.94 198 HIS A O 1
ATOM 1570 N N . PRO A 1 199 ? 26.537 -4.640 -16.551 1.00 73.56 199 PRO A N 1
ATOM 1571 C CA . PRO A 1 199 ? 27.627 -4.476 -15.580 1.00 73.56 199 PRO A CA 1
ATOM 1572 C C . PRO A 1 199 ? 28.954 -4.000 -16.194 1.00 73.56 199 PRO A C 1
ATOM 1574 O O . PRO A 1 199 ? 29.732 -3.317 -15.537 1.00 73.56 199 PRO A O 1
ATOM 1577 N N . SER A 1 200 ? 29.214 -4.347 -17.457 1.00 83.50 200 SER A N 1
ATOM 1578 C CA . SER A 1 200 ? 30.452 -3.990 -18.170 1.00 83.50 200 SER A CA 1
ATOM 1579 C C . SER A 1 200 ? 30.263 -3.135 -19.428 1.00 83.50 200 SER A C 1
ATOM 1581 O O . SER A 1 200 ? 31.230 -2.920 -20.161 1.00 83.50 200 SER A O 1
ATOM 1583 N N . LYS A 1 201 ? 29.041 -2.672 -19.729 1.00 87.12 201 LYS A N 1
ATOM 1584 C CA . LYS A 1 201 ? 28.767 -1.889 -20.946 1.00 87.12 201 LYS A CA 1
ATOM 1585 C C . LYS A 1 201 ? 28.041 -0.592 -20.588 1.00 87.12 201 LYS A C 1
ATOM 1587 O O . LYS A 1 201 ? 27.116 -0.642 -19.784 1.00 87.12 201 LYS A O 1
ATOM 1592 N N . PRO A 1 202 ? 28.422 0.551 -21.184 1.00 90.06 202 PRO A N 1
ATOM 1593 C CA . PRO A 1 202 ? 27.687 1.796 -21.002 1.00 90.06 202 PRO A CA 1
ATOM 1594 C C . PRO A 1 202 ? 26.229 1.679 -21.463 1.00 90.06 202 PRO A C 1
ATOM 1596 O O . PRO A 1 202 ? 25.945 1.028 -22.475 1.00 90.06 202 PRO A O 1
ATOM 1599 N N . ASP A 1 203 ? 25.328 2.366 -20.763 1.00 90.19 203 ASP A N 1
ATOM 1600 C CA . ASP A 1 203 ? 23.936 2.541 -21.184 1.00 90.19 203 ASP A CA 1
ATOM 1601 C C . ASP A 1 203 ? 23.866 3.075 -22.623 1.00 90.19 203 ASP A C 1
ATOM 1603 O O . ASP A 1 203 ? 24.559 4.026 -22.984 1.00 90.19 203 ASP A O 1
ATOM 1607 N N . GLY A 1 204 ? 23.013 2.465 -23.446 1.00 92.88 204 GLY A N 1
ATOM 1608 C CA . GLY A 1 204 ? 22.848 2.815 -24.857 1.00 92.88 204 GLY A CA 1
ATOM 1609 C C . GLY A 1 204 ? 23.762 2.049 -25.818 1.00 92.88 204 GLY A C 1
ATOM 1610 O O . GLY A 1 204 ? 23.624 2.208 -27.029 1.00 92.88 204 GLY A O 1
ATOM 1611 N N . THR A 1 205 ? 24.659 1.189 -25.321 1.00 96.06 205 THR A N 1
ATOM 1612 C CA . THR A 1 205 ? 25.487 0.333 -26.187 1.00 96.06 205 THR A CA 1
ATOM 1613 C C . THR A 1 205 ? 24.615 -0.668 -26.948 1.00 96.06 205 THR A C 1
ATOM 1615 O O . THR A 1 205 ? 23.740 -1.305 -26.363 1.00 96.06 205 THR A O 1
ATOM 1618 N N . VAL A 1 206 ? 24.870 -0.849 -28.246 1.00 96.81 206 VAL A N 1
ATOM 1619 C CA . VAL A 1 206 ? 24.217 -1.893 -29.048 1.00 96.81 206 VAL A CA 1
ATOM 1620 C C . VAL A 1 206 ? 25.057 -3.168 -29.019 1.00 96.81 206 VAL A C 1
ATOM 1622 O O . VAL A 1 206 ? 26.248 -3.137 -29.324 1.00 96.81 206 VAL A O 1
ATOM 1625 N N . ILE A 1 207 ? 24.435 -4.289 -28.658 1.00 95.12 207 ILE A N 1
ATOM 1626 C CA . ILE A 1 207 ? 25.033 -5.627 -28.703 1.00 95.12 207 ILE A CA 1
ATOM 1627 C C . ILE A 1 207 ? 24.265 -6.453 -29.731 1.00 95.12 207 ILE A C 1
ATOM 1629 O O . ILE A 1 207 ? 23.045 -6.568 -29.642 1.00 95.12 207 ILE A O 1
ATOM 1633 N N . ALA A 1 208 ? 24.974 -7.018 -30.706 1.00 94.62 208 ALA A N 1
ATOM 1634 C CA . ALA A 1 208 ? 24.427 -7.928 -31.711 1.00 94.62 208 ALA A CA 1
ATOM 1635 C C . ALA A 1 208 ? 24.727 -9.393 -31.355 1.00 94.62 208 ALA A C 1
ATOM 1637 O O . ALA A 1 208 ? 25.530 -9.663 -30.463 1.00 94.62 208 ALA A O 1
ATOM 1638 N N . GLY A 1 209 ? 24.113 -10.334 -32.076 1.00 93.75 209 GLY A N 1
ATOM 1639 C CA . GLY A 1 209 ? 24.428 -11.758 -31.925 1.00 93.75 209 GLY A CA 1
ATOM 1640 C C . GLY A 1 209 ? 23.658 -12.459 -30.806 1.00 93.75 209 GLY A C 1
ATOM 1641 O O . GLY A 1 209 ? 24.087 -13.515 -30.358 1.00 93.75 209 GLY A O 1
ATOM 1642 N N . ILE A 1 210 ? 22.555 -11.882 -30.316 1.00 95.81 210 ILE A N 1
ATOM 1643 C CA . ILE A 1 210 ? 21.814 -12.458 -29.189 1.00 95.81 210 ILE A CA 1
ATOM 1644 C C . ILE A 1 210 ? 20.684 -13.342 -29.728 1.00 95.81 210 ILE A C 1
ATOM 1646 O O . ILE A 1 210 ? 19.802 -12.816 -30.411 1.00 95.81 210 ILE A O 1
ATOM 1650 N N . PRO A 1 211 ? 20.670 -14.651 -29.426 1.00 95.25 211 PRO A N 1
ATOM 1651 C CA . PRO A 1 211 ? 19.606 -15.539 -29.873 1.00 95.25 211 PRO A CA 1
ATOM 1652 C C . PRO A 1 211 ? 18.296 -15.264 -29.124 1.00 95.25 211 PRO A C 1
ATOM 1654 O O . PRO A 1 211 ? 18.291 -14.894 -27.942 1.00 95.25 211 PRO A O 1
ATOM 1657 N N . ARG A 1 212 ? 17.168 -15.480 -29.805 1.00 95.19 212 ARG A N 1
ATOM 1658 C CA . ARG A 1 212 ? 15.815 -15.257 -29.279 1.00 95.19 212 ARG A CA 1
ATOM 1659 C C . ARG A 1 212 ? 15.548 -16.007 -27.977 1.00 95.19 212 ARG A C 1
ATOM 1661 O O . ARG A 1 212 ? 14.866 -15.468 -27.100 1.00 95.19 212 ARG A O 1
ATOM 1668 N N . GLU A 1 213 ? 16.101 -17.208 -27.820 1.00 94.88 213 GLU A N 1
ATOM 1669 C CA . GLU A 1 213 ? 15.928 -18.043 -26.627 1.00 94.88 213 GLU A CA 1
ATOM 1670 C C . GLU A 1 213 ? 16.411 -17.385 -25.323 1.00 94.88 213 GLU A C 1
ATOM 1672 O O . GLU A 1 213 ? 15.939 -17.745 -24.242 1.00 94.88 213 GLU A O 1
ATOM 1677 N N . ARG A 1 214 ? 17.319 -16.402 -25.411 1.00 95.94 214 ARG A N 1
ATOM 1678 C CA . ARG A 1 214 ? 17.884 -15.660 -24.270 1.00 95.94 214 ARG A CA 1
ATOM 1679 C C . ARG A 1 214 ? 17.141 -14.363 -23.961 1.00 95.94 214 ARG A C 1
ATOM 1681 O O . ARG A 1 214 ? 17.410 -13.733 -22.941 1.00 95.94 214 ARG A O 1
ATOM 1688 N N . LEU A 1 215 ? 16.219 -13.953 -24.829 1.00 97.25 215 LEU A N 1
ATOM 1689 C CA . LEU A 1 215 ? 15.425 -12.744 -24.652 1.00 97.25 215 LEU A CA 1
ATOM 1690 C C . LEU A 1 215 ? 14.128 -13.082 -23.912 1.00 97.25 215 LEU A C 1
ATOM 1692 O O . LEU A 1 215 ? 13.324 -13.892 -24.373 1.00 97.25 215 LEU A O 1
ATOM 1696 N N . ARG A 1 216 ? 13.909 -12.454 -22.759 1.00 96.56 216 ARG A N 1
ATOM 1697 C CA . ARG A 1 216 ? 12.652 -12.524 -22.005 1.00 96.56 216 ARG A CA 1
ATOM 1698 C C . ARG A 1 216 ? 11.842 -11.273 -22.285 1.00 96.56 216 ARG A C 1
ATOM 1700 O O . ARG A 1 216 ? 12.263 -10.179 -21.915 1.00 96.56 216 ARG A O 1
ATOM 1707 N N . HIS A 1 217 ? 10.700 -11.412 -22.952 1.00 96.75 217 HIS A N 1
ATOM 1708 C CA . HIS A 1 217 ? 9.851 -10.270 -23.279 1.00 96.75 217 HIS A CA 1
ATOM 1709 C C . HIS A 1 217 ? 9.218 -9.698 -22.005 1.00 96.75 217 HIS A C 1
ATOM 1711 O O . HIS A 1 217 ? 8.465 -10.371 -21.300 1.00 96.75 217 HIS A O 1
ATOM 1717 N N . ARG A 1 218 ? 9.492 -8.422 -21.718 1.00 95.44 218 ARG A N 1
ATOM 1718 C CA . ARG A 1 218 ? 8.947 -7.695 -20.564 1.00 95.44 218 ARG A CA 1
ATOM 1719 C C . ARG A 1 218 ? 7.560 -7.124 -20.870 1.00 95.44 218 ARG A C 1
ATOM 1721 O O . ARG A 1 218 ? 7.331 -5.923 -20.733 1.00 95.44 218 ARG A O 1
ATOM 1728 N N . LYS A 1 219 ? 6.617 -7.978 -21.280 1.00 93.81 219 LYS A N 1
ATOM 1729 C CA . LYS A 1 219 ? 5.231 -7.554 -21.524 1.00 93.81 219 LYS A CA 1
ATOM 1730 C C . LYS A 1 219 ? 4.561 -7.196 -20.197 1.00 93.81 219 LYS A C 1
ATOM 1732 O O . LYS A 1 219 ? 4.297 -8.077 -19.379 1.00 93.81 219 LYS A O 1
ATOM 1737 N N . LYS A 1 220 ? 4.299 -5.908 -19.989 1.00 93.31 220 LYS A N 1
ATOM 1738 C CA . LYS A 1 220 ? 3.615 -5.389 -18.798 1.00 93.31 220 LYS A CA 1
ATOM 1739 C C . LYS A 1 220 ? 2.105 -5.546 -18.945 1.00 93.31 220 LYS A C 1
ATOM 1741 O O . LYS A 1 220 ? 1.566 -5.312 -20.021 1.00 93.31 220 LYS A O 1
ATOM 1746 N N . HIS A 1 221 ? 1.439 -5.892 -17.854 1.00 92.81 221 HIS A N 1
ATOM 1747 C CA . HIS A 1 221 ? -0.001 -5.752 -17.693 1.00 92.81 221 HIS A CA 1
ATOM 1748 C C . HIS A 1 221 ? -0.268 -4.818 -16.516 1.00 92.81 221 HIS A C 1
ATOM 1750 O O . HIS A 1 221 ? 0.401 -4.918 -15.486 1.00 92.81 221 HIS A O 1
ATOM 1756 N N . THR A 1 222 ? -1.240 -3.923 -16.675 1.00 94.25 222 THR A N 1
ATOM 1757 C CA . THR A 1 222 ? -1.504 -2.845 -15.716 1.00 94.25 222 THR A CA 1
ATOM 1758 C C . THR A 1 222 ? -2.989 -2.753 -15.408 1.00 94.25 222 THR A C 1
ATOM 1760 O O . THR A 1 222 ? -3.788 -2.473 -16.307 1.00 94.25 222 THR A O 1
ATOM 1763 N N . THR A 1 223 ? -3.328 -2.908 -14.132 1.00 94.31 223 THR A N 1
ATOM 1764 C CA . THR A 1 223 ? -4.685 -2.781 -13.599 1.00 94.31 223 THR A CA 1
ATOM 1765 C C . THR A 1 223 ? -4.769 -1.545 -12.707 1.00 94.31 223 THR A C 1
ATOM 1767 O O . THR A 1 223 ? -4.005 -1.408 -11.753 1.00 94.31 223 THR A O 1
ATOM 1770 N N . ALA A 1 224 ? -5.701 -0.640 -13.003 1.00 96.38 224 ALA A N 1
ATOM 1771 C CA . ALA A 1 224 ? -5.989 0.523 -12.170 1.00 96.38 224 ALA A CA 1
ATOM 1772 C C . ALA A 1 224 ? -7.213 0.265 -11.282 1.00 96.38 224 ALA A C 1
ATOM 1774 O O . ALA A 1 224 ? -8.329 0.116 -11.773 1.00 96.38 224 ALA A O 1
ATOM 1775 N N . PHE A 1 225 ? -7.005 0.250 -9.973 1.00 96.94 225 PHE A N 1
ATOM 1776 C CA . PHE A 1 225 ? -8.031 0.161 -8.946 1.00 96.94 225 PHE A CA 1
ATOM 1777 C C . PHE A 1 225 ? -8.492 1.561 -8.548 1.00 96.94 225 PHE A C 1
ATOM 1779 O O . PHE A 1 225 ? -7.689 2.414 -8.163 1.00 96.94 225 PHE A O 1
ATOM 1786 N N . ILE A 1 226 ? -9.798 1.782 -8.645 1.00 96.88 226 ILE A N 1
ATOM 1787 C CA . ILE A 1 226 ? -10.480 3.030 -8.324 1.00 96.88 226 ILE A CA 1
ATOM 1788 C C . ILE A 1 226 ? -11.386 2.755 -7.123 1.00 96.88 226 ILE A C 1
ATOM 1790 O O . ILE A 1 226 ? -12.506 2.270 -7.282 1.00 96.88 226 ILE A O 1
ATOM 1794 N N . GLY A 1 227 ? -10.876 3.029 -5.925 1.00 95.62 227 GLY A N 1
ATOM 1795 C CA . GLY A 1 227 ? -11.608 2.903 -4.671 1.00 95.62 227 GLY A CA 1
ATOM 1796 C C . GLY A 1 227 ? -12.415 4.159 -4.377 1.00 95.62 227 GLY A C 1
ATOM 1797 O O . GLY A 1 227 ? -11.864 5.259 -4.307 1.00 95.62 227 GLY A O 1
ATOM 1798 N N . ILE A 1 228 ? -13.724 4.003 -4.205 1.00 95.25 228 ILE A N 1
ATOM 1799 C CA . ILE A 1 228 ? -14.655 5.105 -3.956 1.00 95.25 228 ILE A CA 1
ATOM 1800 C C . ILE A 1 228 ? -15.277 4.942 -2.575 1.00 95.25 228 ILE A C 1
ATOM 1802 O O . ILE A 1 228 ? -15.737 3.861 -2.218 1.00 95.25 228 ILE A O 1
ATOM 1806 N N . THR A 1 229 ? -15.320 6.024 -1.800 1.00 93.50 229 THR A N 1
ATOM 1807 C CA . THR A 1 229 ? -15.978 6.034 -0.486 1.00 93.50 229 THR A CA 1
ATOM 1808 C C . THR A 1 229 ? -16.605 7.388 -0.169 1.00 93.50 229 THR A C 1
ATOM 1810 O O . THR A 1 229 ? -16.184 8.432 -0.681 1.00 93.50 229 THR A O 1
ATOM 1813 N N . ASP A 1 230 ? -17.622 7.363 0.687 1.00 90.00 230 ASP A N 1
ATOM 1814 C CA . ASP A 1 230 ? -18.286 8.523 1.278 1.00 90.00 230 ASP A CA 1
ATOM 1815 C C . ASP A 1 230 ? -17.629 8.993 2.591 1.00 90.00 230 ASP A C 1
ATOM 1817 O O . ASP A 1 230 ? -17.996 10.048 3.107 1.00 90.00 230 ASP A O 1
ATOM 1821 N N . GLU A 1 231 ? -16.623 8.274 3.110 1.00 83.50 231 GLU A N 1
ATOM 1822 C CA . GLU A 1 231 ? -16.014 8.561 4.415 1.00 83.50 231 GLU A CA 1
ATOM 1823 C C . GLU A 1 231 ? -15.259 9.906 4.458 1.00 83.50 231 GLU A C 1
ATOM 1825 O O . GLU A 1 231 ? -15.094 10.502 5.523 1.00 83.50 231 GLU A O 1
ATOM 1830 N N . LYS A 1 232 ? -14.794 10.417 3.308 1.00 79.50 232 LYS A N 1
ATOM 1831 C CA . LYS A 1 232 ? -14.012 11.671 3.162 1.00 79.50 232 LYS A CA 1
ATOM 1832 C C . LYS A 1 232 ? -12.699 11.735 3.961 1.00 79.50 232 LYS A C 1
ATOM 1834 O O . LYS A 1 232 ? -11.963 12.711 3.827 1.00 79.50 232 LYS A O 1
ATOM 1839 N N . ARG A 1 233 ? -12.375 10.711 4.753 1.00 81.50 233 ARG A N 1
ATOM 1840 C CA . ARG A 1 233 ? -11.151 10.608 5.551 1.00 81.50 233 ARG A CA 1
ATOM 1841 C C . ARG A 1 233 ? -10.036 9.993 4.708 1.00 81.50 233 ARG A C 1
ATOM 1843 O O . ARG A 1 233 ? -10.148 8.863 4.252 1.00 81.50 233 ARG A O 1
ATOM 1850 N N . HIS A 1 234 ? -8.950 10.738 4.515 1.00 87.38 234 HIS A N 1
ATOM 1851 C CA . HIS A 1 234 ? -7.718 10.250 3.878 1.00 87.38 234 HIS A CA 1
ATOM 1852 C C . HIS A 1 234 ? -6.731 9.839 4.972 1.00 87.38 234 HIS A C 1
ATOM 1854 O O . HIS A 1 234 ? -5.785 10.562 5.282 1.00 87.38 234 HIS A O 1
ATOM 1860 N N . ASN A 1 235 ? -7.020 8.727 5.652 1.00 89.56 235 ASN A N 1
ATOM 1861 C CA . ASN A 1 235 ? -6.197 8.224 6.752 1.00 89.56 235 ASN A CA 1
ATOM 1862 C C . ASN A 1 235 ? -5.738 6.783 6.511 1.00 89.56 235 ASN A C 1
ATOM 1864 O O . ASN A 1 235 ? -6.177 6.125 5.571 1.00 89.56 235 ASN A O 1
ATOM 1868 N N . ALA A 1 236 ? -4.832 6.315 7.374 1.00 91.50 236 ALA A N 1
ATOM 1869 C CA . ALA A 1 236 ? -4.228 4.992 7.276 1.00 91.50 236 ALA A CA 1
ATOM 1870 C C . ALA A 1 236 ? -5.275 3.875 7.186 1.00 91.50 236 ALA A C 1
ATOM 1872 O O . ALA A 1 236 ? -5.234 3.089 6.253 1.00 91.50 236 ALA A O 1
ATOM 1873 N N . ILE A 1 237 ? -6.247 3.849 8.098 1.00 91.50 237 ILE A N 1
ATOM 1874 C CA . ILE A 1 237 ? -7.272 2.798 8.162 1.00 91.50 237 ILE A CA 1
ATOM 1875 C C . ILE A 1 237 ? -8.095 2.729 6.872 1.00 91.50 237 ILE A C 1
ATOM 1877 O O . ILE A 1 237 ? -8.285 1.654 6.310 1.00 91.50 237 ILE A O 1
ATOM 1881 N N . THR A 1 238 ? -8.544 3.874 6.357 1.00 92.00 238 THR A N 1
ATOM 1882 C CA . THR A 1 238 ? -9.304 3.906 5.101 1.00 92.00 238 THR A CA 1
ATOM 1883 C C . THR A 1 238 ? -8.446 3.413 3.932 1.00 92.00 238 THR A C 1
ATOM 1885 O O . THR A 1 238 ? -8.927 2.663 3.084 1.00 92.00 238 THR A O 1
ATOM 1888 N N . SER A 1 239 ? -7.160 3.782 3.891 1.00 94.06 239 SER A N 1
ATOM 1889 C CA . SER A 1 239 ? -6.220 3.259 2.891 1.00 94.06 239 SER A CA 1
ATOM 1890 C C . SER A 1 239 ? -6.039 1.741 3.005 1.00 94.06 239 SER A C 1
ATOM 1892 O O . SER A 1 239 ? -6.020 1.060 1.984 1.00 94.06 239 SER A O 1
ATOM 1894 N N . GLN A 1 240 ? -5.928 1.203 4.224 1.00 94.88 240 GLN A N 1
ATOM 1895 C CA . GLN A 1 240 ? -5.812 -0.240 4.476 1.00 94.88 240 GLN A CA 1
ATOM 1896 C C . GLN A 1 240 ? -7.028 -0.990 3.944 1.00 94.88 240 GLN A C 1
ATOM 1898 O O . GLN A 1 240 ? -6.861 -1.961 3.215 1.00 94.88 240 GLN A O 1
ATOM 1903 N N . HIS A 1 241 ? -8.235 -0.494 4.220 1.00 95.00 241 HIS A N 1
ATOM 1904 C CA . HIS A 1 241 ? -9.469 -1.072 3.696 1.00 95.00 241 HIS A CA 1
ATOM 1905 C C . HIS A 1 241 ? -9.477 -1.118 2.160 1.00 95.00 241 HIS A C 1
ATOM 1907 O O . HIS A 1 241 ? -9.771 -2.147 1.552 1.00 95.00 241 HIS A O 1
ATOM 1913 N N . MET A 1 242 ? -9.095 -0.019 1.503 1.00 94.56 242 MET A N 1
ATOM 1914 C CA . MET A 1 242 ? -9.049 0.034 0.038 1.00 94.56 242 MET A CA 1
ATOM 1915 C C . MET A 1 242 ? -7.995 -0.914 -0.553 1.00 94.56 242 MET A C 1
ATOM 1917 O O . MET A 1 242 ? -8.242 -1.554 -1.576 1.00 94.56 242 MET A O 1
ATOM 1921 N N . LEU A 1 243 ? -6.844 -1.051 0.107 1.00 95.44 243 LEU A N 1
ATOM 1922 C CA . LEU A 1 243 ? -5.818 -2.028 -0.259 1.00 95.44 243 LEU A CA 1
ATOM 1923 C C . LEU A 1 243 ? -6.291 -3.471 -0.010 1.00 95.44 243 LEU A C 1
ATOM 1925 O O . LEU A 1 243 ? -6.028 -4.339 -0.837 1.00 95.44 243 LEU A O 1
ATOM 1929 N N . ASN A 1 244 ? -7.043 -3.738 1.061 1.00 95.12 244 ASN A N 1
ATOM 1930 C CA . ASN A 1 244 ? -7.664 -5.042 1.305 1.00 95.12 244 ASN A CA 1
ATOM 1931 C C . ASN A 1 244 ? -8.626 -5.407 0.167 1.00 95.12 244 ASN A C 1
ATOM 1933 O O . ASN A 1 244 ? -8.527 -6.504 -0.376 1.00 95.12 244 ASN A O 1
ATOM 1937 N N . LYS A 1 245 ? -9.470 -4.471 -0.293 1.00 93.19 245 LYS A N 1
ATOM 1938 C CA . LYS A 1 245 ? -10.338 -4.680 -1.471 1.00 93.19 245 LYS A CA 1
ATOM 1939 C C . LYS A 1 245 ? -9.564 -5.010 -2.743 1.00 93.19 245 LYS A C 1
ATOM 1941 O O . LYS A 1 245 ? -10.005 -5.820 -3.558 1.00 93.19 245 LYS A O 1
ATOM 1946 N N . GLN A 1 246 ? -8.393 -4.412 -2.918 1.00 93.31 246 GLN A N 1
ATOM 1947 C CA . GLN A 1 246 ? -7.498 -4.762 -4.012 1.00 93.31 246 GLN A CA 1
ATOM 1948 C C . GLN A 1 246 ? -6.901 -6.167 -3.844 1.00 93.31 246 GLN A C 1
ATOM 1950 O O . GLN A 1 246 ? -6.835 -6.922 -4.813 1.00 93.31 246 GLN A O 1
ATOM 1955 N N . PHE A 1 247 ? -6.489 -6.549 -2.635 1.00 92.25 247 PHE A N 1
ATOM 1956 C CA . PHE A 1 247 ? -6.004 -7.903 -2.369 1.00 92.25 247 PHE A CA 1
ATOM 1957 C C . PHE A 1 247 ? -7.095 -8.961 -2.551 1.00 92.25 247 PHE A C 1
ATOM 1959 O O . PHE A 1 247 ? -6.806 -9.994 -3.142 1.00 92.25 247 PHE A O 1
ATOM 1966 N N . GLU A 1 248 ? -8.343 -8.697 -2.152 1.00 91.00 248 GLU A N 1
ATOM 1967 C CA . GLU A 1 248 ? -9.498 -9.567 -2.426 1.00 91.00 248 GLU A CA 1
ATOM 1968 C C . GLU A 1 248 ? -9.627 -9.853 -3.933 1.00 91.00 248 GLU A C 1
ATOM 1970 O O . GLU A 1 248 ? -9.764 -11.007 -4.346 1.00 91.00 248 GLU A O 1
ATOM 1975 N N . HIS A 1 249 ? -9.503 -8.815 -4.772 1.00 87.38 249 HIS A N 1
ATOM 1976 C CA . HIS A 1 249 ? -9.495 -8.974 -6.226 1.00 87.38 249 HIS A CA 1
ATOM 1977 C C . HIS A 1 249 ? -8.351 -9.880 -6.687 1.00 87.38 249 HIS A C 1
ATOM 1979 O O . HIS A 1 249 ? -8.596 -10.839 -7.420 1.00 87.38 249 HIS A O 1
ATOM 1985 N N . TRP A 1 250 ? -7.121 -9.631 -6.232 1.00 86.19 250 TRP A N 1
ATOM 1986 C CA . TRP A 1 250 ? -5.976 -10.456 -6.612 1.00 86.19 250 TRP A CA 1
ATOM 1987 C C . TRP A 1 250 ? -6.133 -11.906 -6.164 1.00 86.19 250 TRP A C 1
ATOM 1989 O O . TRP A 1 250 ? -5.930 -12.803 -6.971 1.00 86.19 250 TRP A O 1
ATOM 1999 N N . VAL A 1 251 ? -6.577 -12.148 -4.931 1.00 85.44 251 VAL A N 1
ATOM 2000 C CA . VAL A 1 251 ? -6.842 -13.493 -4.400 1.00 85.44 251 VAL A CA 1
ATOM 2001 C C . VAL A 1 251 ? -7.907 -14.220 -5.222 1.00 85.44 251 VAL A C 1
ATOM 2003 O O . VAL A 1 251 ? -7.750 -15.408 -5.494 1.00 85.44 251 VAL A O 1
ATOM 2006 N N . SER A 1 252 ? -8.948 -13.517 -5.681 1.00 80.19 252 SER A N 1
ATOM 2007 C CA . SER A 1 252 ? -10.005 -14.101 -6.520 1.00 80.19 252 SER A CA 1
ATOM 2008 C C . SER A 1 252 ? -9.562 -14.432 -7.953 1.00 80.19 252 SER A C 1
ATOM 2010 O O . SER A 1 252 ? -10.109 -15.339 -8.574 1.00 80.19 252 SER A O 1
ATOM 2012 N N . GLN A 1 253 ? -8.575 -13.700 -8.478 1.00 68.75 253 GLN A N 1
ATOM 2013 C CA . GLN A 1 253 ? -8.070 -13.811 -9.855 1.00 68.75 253 GLN A CA 1
ATOM 2014 C C . GLN A 1 253 ? -6.800 -14.670 -9.948 1.00 68.75 253 GLN A C 1
ATOM 2016 O O . GLN A 1 253 ? -6.304 -14.953 -11.039 1.00 68.75 253 GLN A O 1
ATOM 2021 N N . LEU A 1 254 ? -6.236 -15.044 -8.800 1.00 62.53 254 LEU A N 1
ATOM 2022 C CA . LEU A 1 254 ? -4.942 -15.690 -8.699 1.00 62.53 254 LEU A CA 1
ATOM 2023 C C . LEU A 1 254 ? -5.014 -17.132 -9.207 1.00 62.53 254 LEU A C 1
ATOM 2025 O O . LEU A 1 254 ? -5.467 -18.048 -8.521 1.00 62.53 254 LEU A O 1
ATOM 2029 N N . ASP A 1 255 ? -4.425 -17.348 -10.378 1.00 61.03 255 ASP A N 1
ATOM 2030 C CA . ASP A 1 255 ? -3.681 -18.573 -10.635 1.00 61.03 255 ASP A CA 1
ATOM 2031 C C . ASP A 1 255 ? -2.488 -18.577 -9.657 1.00 61.03 255 ASP A C 1
ATOM 2033 O O . ASP A 1 255 ? -1.489 -17.877 -9.859 1.00 61.03 255 ASP A O 1
ATOM 2037 N N . LYS A 1 256 ? -2.672 -19.255 -8.513 1.00 46.78 256 LYS A N 1
ATOM 2038 C CA . LYS A 1 256 ? -1.930 -19.106 -7.238 1.00 46.78 256 LYS A CA 1
ATOM 2039 C C . LYS A 1 256 ? -0.400 -19.266 -7.324 1.00 46.78 256 LYS A C 1
ATOM 2041 O O . LYS A 1 256 ? 0.288 -19.000 -6.346 1.00 46.78 256 LYS A O 1
ATOM 2046 N N . GLY A 1 257 ? 0.146 -19.657 -8.476 1.00 50.16 257 GLY A N 1
ATOM 2047 C CA . GLY A 1 257 ? 1.588 -19.746 -8.728 1.00 50.16 257 GLY A CA 1
ATOM 2048 C C . GLY A 1 257 ? 2.252 -18.477 -9.284 1.00 50.16 257 GLY A C 1
ATOM 2049 O O . GLY A 1 257 ? 3.472 -18.468 -9.433 1.00 50.16 257 GLY A O 1
ATOM 2050 N N . LYS A 1 258 ? 1.498 -17.417 -9.624 1.00 67.44 258 LYS A N 1
ATOM 2051 C CA . LYS A 1 258 ? 2.022 -16.302 -10.443 1.00 67.44 258 LYS A CA 1
ATOM 2052 C C . LYS A 1 258 ? 2.515 -15.069 -9.692 1.00 67.44 258 LYS A C 1
ATOM 2054 O O . LYS A 1 258 ? 3.218 -14.285 -10.322 1.00 67.44 258 LYS A O 1
ATOM 2059 N N . PHE A 1 259 ? 2.195 -14.879 -8.409 1.00 85.12 259 PHE A N 1
ATOM 2060 C CA . PHE A 1 259 ? 2.641 -13.715 -7.624 1.00 85.12 259 PHE A CA 1
ATOM 2061 C C . PHE A 1 259 ? 3.247 -14.135 -6.285 1.00 85.12 259 PHE A C 1
ATOM 2063 O O . PHE A 1 259 ? 2.730 -15.028 -5.624 1.00 85.12 259 PHE A O 1
ATOM 2070 N N . TRP A 1 260 ? 4.340 -13.484 -5.890 1.00 88.12 260 TRP A N 1
ATOM 2071 C CA . TRP A 1 260 ? 5.046 -13.739 -4.635 1.00 88.12 260 TRP A CA 1
ATOM 2072 C C . TRP A 1 260 ? 5.501 -12.475 -3.897 1.00 88.12 260 TRP A C 1
ATOM 2074 O O . TRP A 1 260 ? 5.911 -12.564 -2.743 1.00 88.12 260 TRP A O 1
ATOM 2084 N N . ALA A 1 261 ? 5.451 -11.300 -4.526 1.00 91.88 261 ALA A N 1
ATOM 2085 C CA . ALA A 1 261 ? 5.943 -10.065 -3.926 1.00 91.88 261 ALA A CA 1
ATOM 2086 C C . ALA A 1 261 ? 5.036 -8.870 -4.182 1.00 91.88 261 ALA A C 1
ATOM 2088 O O . ALA A 1 261 ? 4.486 -8.713 -5.273 1.00 91.88 261 ALA A O 1
ATOM 2089 N N . TRP A 1 262 ? 4.987 -7.983 -3.191 1.00 94.31 262 TRP A N 1
ATOM 2090 C CA . TRP A 1 262 ? 4.359 -6.673 -3.282 1.00 94.31 262 TRP A CA 1
ATOM 2091 C C . TRP A 1 262 ? 5.399 -5.562 -3.157 1.00 94.31 262 TRP A C 1
ATOM 2093 O O . TRP A 1 262 ? 6.155 -5.514 -2.189 1.00 94.31 262 TRP A O 1
ATOM 2103 N N . LEU A 1 263 ? 5.433 -4.658 -4.132 1.00 94.38 263 LEU A N 1
ATOM 2104 C CA . LEU A 1 263 ? 6.273 -3.467 -4.126 1.00 94.38 263 LEU A CA 1
ATOM 2105 C C . LEU A 1 263 ? 5.355 -2.253 -4.219 1.00 94.38 263 LEU A C 1
ATOM 2107 O O . LEU A 1 263 ? 4.980 -1.816 -5.307 1.00 94.38 263 LEU A O 1
ATOM 2111 N N . GLY A 1 264 ? 4.972 -1.735 -3.059 1.00 94.06 264 GLY A N 1
ATOM 2112 C CA . GLY A 1 264 ? 4.167 -0.535 -2.929 1.00 94.06 264 GLY A CA 1
ATOM 2113 C C . GLY A 1 264 ? 5.009 0.722 -3.100 1.00 94.06 264 GLY A C 1
ATOM 2114 O O . GLY A 1 264 ? 6.127 0.809 -2.595 1.00 94.06 264 GLY A O 1
ATOM 2115 N N . HIS A 1 265 ? 4.457 1.715 -3.778 1.00 92.75 265 HIS A N 1
ATOM 2116 C CA . HIS A 1 265 ? 5.009 3.053 -3.843 1.00 92.75 265 HIS A CA 1
ATOM 2117 C C . HIS A 1 265 ? 3.900 4.082 -3.649 1.00 92.75 265 HIS A C 1
ATOM 2119 O O . HIS A 1 265 ? 2.837 3.994 -4.259 1.00 92.75 265 HIS A O 1
ATOM 2125 N N . SER A 1 266 ? 4.170 5.060 -2.792 1.00 91.00 266 SER A N 1
ATOM 2126 C CA . SER A 1 266 ? 3.247 6.146 -2.486 1.00 91.00 266 SER A CA 1
ATOM 2127 C C . SER A 1 266 ? 3.958 7.488 -2.544 1.00 91.00 266 SER A C 1
ATOM 2129 O O . SER A 1 266 ? 5.177 7.605 -2.353 1.00 91.00 266 SER A O 1
ATOM 2131 N N . ASP A 1 267 ? 3.167 8.534 -2.738 1.00 80.19 267 ASP A N 1
ATOM 2132 C CA . ASP A 1 267 ? 3.565 9.877 -2.361 1.00 80.19 267 ASP A CA 1
ATOM 2133 C C . ASP A 1 267 ? 3.905 9.879 -0.853 1.00 80.19 267 ASP A C 1
ATOM 2135 O O . ASP A 1 267 ? 3.356 9.111 -0.060 1.00 80.19 267 ASP A O 1
ATOM 2139 N N . ASN A 1 268 ? 4.910 10.645 -0.437 1.00 81.62 268 ASN A N 1
ATOM 2140 C CA . ASN A 1 268 ? 5.434 10.607 0.933 1.00 81.62 268 ASN A CA 1
ATOM 2141 C C . ASN A 1 268 ? 4.491 11.300 1.946 1.00 81.62 268 ASN A C 1
ATOM 2143 O O . ASN A 1 268 ? 4.957 11.996 2.853 1.00 81.62 268 ASN A O 1
ATOM 2147 N N . ALA A 1 269 ? 3.171 11.150 1.789 1.00 82.44 269 ALA A N 1
ATOM 2148 C CA . ALA A 1 269 ? 2.179 11.640 2.724 1.00 82.44 269 ALA A CA 1
ATOM 2149 C C . ALA A 1 269 ? 2.258 10.926 4.078 1.00 82.44 269 ALA A C 1
ATOM 2151 O O . ALA A 1 269 ? 2.567 9.737 4.218 1.00 82.44 269 ALA A O 1
ATOM 2152 N N . SER A 1 270 ? 1.941 11.695 5.117 1.00 82.56 270 SER A N 1
ATOM 2153 C CA . SER A 1 270 ? 2.065 11.277 6.513 1.00 82.56 270 SER A CA 1
ATOM 2154 C C . SER A 1 270 ? 1.173 10.093 6.873 1.00 82.56 270 SER A C 1
ATOM 2156 O O . SER A 1 270 ? 1.561 9.293 7.721 1.00 82.56 270 SER A O 1
ATOM 2158 N N . HIS A 1 271 ? 0.003 9.961 6.241 1.00 85.00 271 HIS A N 1
ATOM 2159 C CA . HIS A 1 271 ? -0.932 8.879 6.533 1.00 85.00 271 HIS A CA 1
ATOM 2160 C C . HIS A 1 271 ? -0.452 7.529 5.980 1.00 85.00 271 HIS A C 1
ATOM 2162 O O . HIS A 1 271 ? -0.662 6.523 6.654 1.00 85.00 271 HIS A O 1
ATOM 2168 N N . PHE A 1 272 ? 0.271 7.495 4.851 1.00 90.50 272 PHE A N 1
ATOM 2169 C CA . PHE A 1 272 ? 0.925 6.274 4.358 1.00 90.50 272 PHE A CA 1
ATOM 2170 C C . PHE A 1 272 ? 2.202 5.931 5.126 1.00 90.50 272 PHE A C 1
ATOM 2172 O O . PHE A 1 272 ? 2.501 4.762 5.362 1.00 90.50 272 PHE A O 1
ATOM 2179 N N . LYS A 1 273 ? 2.935 6.954 5.574 1.00 91.06 273 LYS A N 1
ATOM 2180 C CA . LYS A 1 273 ? 4.160 6.815 6.369 1.00 91.06 273 LYS A CA 1
ATOM 2181 C C . LYS A 1 273 ? 3.887 6.912 7.875 1.00 91.06 273 LYS A C 1
ATOM 2183 O O . LYS A 1 273 ? 4.451 7.751 8.590 1.00 91.06 273 LYS A O 1
ATOM 2188 N N . SER A 1 274 ? 2.988 6.056 8.351 1.00 91.94 274 SER A N 1
ATOM 2189 C CA . SER A 1 274 ? 2.457 6.065 9.717 1.00 91.94 274 SER A CA 1
ATOM 2190 C C . SER A 1 274 ? 2.629 4.712 10.417 1.00 91.94 274 SER A C 1
ATOM 2192 O O . SER A 1 274 ? 2.785 3.687 9.757 1.00 91.94 274 SER A O 1
ATOM 2194 N N . GLY A 1 275 ? 2.602 4.716 11.757 1.00 92.81 275 GLY A N 1
ATOM 2195 C CA . GLY A 1 275 ? 2.617 3.497 12.579 1.00 92.81 275 GLY A CA 1
ATOM 2196 C C . GLY A 1 275 ? 1.542 2.482 12.165 1.00 92.81 275 GLY A C 1
ATOM 2197 O O . GLY A 1 275 ? 1.917 1.358 11.842 1.00 92.81 275 GLY A O 1
ATOM 2198 N N . PRO A 1 276 ? 0.260 2.888 12.032 1.00 93.50 276 PRO A N 1
ATOM 2199 C CA . PRO A 1 276 ? -0.798 1.987 11.581 1.00 93.50 276 PRO A CA 1
ATOM 2200 C C . PRO A 1 276 ? -0.519 1.348 10.216 1.00 93.50 276 PRO A C 1
ATOM 2202 O O . PRO A 1 276 ? -0.743 0.157 10.035 1.00 93.50 276 PRO A O 1
ATOM 2205 N N . MET A 1 277 ? -0.007 2.108 9.241 1.00 95.06 277 MET A N 1
ATOM 2206 C CA . MET A 1 277 ? 0.316 1.553 7.919 1.00 95.06 277 MET A CA 1
ATOM 2207 C C . MET A 1 277 ? 1.497 0.590 7.953 1.00 95.06 277 MET A C 1
ATOM 2209 O O . MET A 1 277 ? 1.483 -0.410 7.244 1.00 95.06 277 MET A O 1
ATOM 2213 N N . MET A 1 278 ? 2.527 0.884 8.745 1.00 96.06 278 MET A N 1
ATOM 2214 C CA . MET A 1 278 ? 3.675 -0.013 8.857 1.00 96.06 278 MET A CA 1
ATOM 2215 C C . MET A 1 278 ? 3.326 -1.297 9.615 1.00 96.06 278 MET A C 1
ATOM 2217 O O . MET A 1 278 ? 3.775 -2.364 9.204 1.00 96.06 278 MET A O 1
ATOM 2221 N N . HIS A 1 279 ? 2.483 -1.205 10.648 1.00 95.31 279 HIS A N 1
ATOM 2222 C CA . HIS A 1 279 ? 1.893 -2.361 11.321 1.00 95.31 279 HIS A CA 1
ATOM 2223 C C . HIS A 1 279 ? 1.116 -3.228 10.320 1.00 95.31 279 HIS A C 1
ATOM 2225 O O . HIS A 1 279 ? 1.448 -4.397 10.130 1.00 95.31 279 HIS A O 1
ATOM 2231 N N . TYR A 1 280 ? 0.197 -2.617 9.562 1.00 95.88 280 TYR A N 1
ATOM 2232 C CA . TYR A 1 280 ? -0.553 -3.279 8.491 1.00 95.88 280 TYR A CA 1
ATOM 2233 C C . TYR A 1 280 ? 0.354 -4.007 7.488 1.00 95.88 280 TYR A C 1
ATOM 2235 O O . TYR A 1 280 ? 0.153 -5.185 7.209 1.00 95.88 280 TYR A O 1
ATOM 2243 N N . TRP A 1 281 ? 1.386 -3.340 6.960 1.00 96.62 281 TRP A N 1
ATOM 2244 C CA . TRP A 1 281 ? 2.286 -3.964 5.986 1.00 96.62 281 TRP A CA 1
ATOM 2245 C C . TRP A 1 281 ? 3.135 -5.089 6.580 1.00 96.62 281 TRP A C 1
ATOM 2247 O O . TRP A 1 281 ? 3.448 -6.043 5.868 1.00 96.62 281 TRP A O 1
ATOM 2257 N N . SER A 1 282 ? 3.486 -5.004 7.867 1.00 95.38 282 SER A N 1
ATOM 2258 C CA . SER A 1 282 ? 4.239 -6.050 8.565 1.00 95.38 282 SER A CA 1
ATOM 2259 C C . SER A 1 282 ? 3.449 -7.359 8.703 1.00 95.38 282 SER A C 1
ATOM 2261 O O . SER A 1 282 ? 4.040 -8.435 8.619 1.00 95.38 282 SER A O 1
ATOM 2263 N N . GLY A 1 283 ? 2.116 -7.281 8.823 1.00 93.94 283 GLY A N 1
ATOM 2264 C CA . GLY A 1 283 ? 1.228 -8.445 8.927 1.00 93.94 283 GLY A CA 1
ATOM 2265 C C . GLY A 1 283 ? 0.887 -9.118 7.593 1.00 93.94 283 GLY A C 1
ATOM 2266 O O . GLY A 1 283 ? 0.494 -10.285 7.565 1.00 93.94 283 GLY A O 1
ATOM 2267 N N . LYS A 1 284 ? 1.096 -8.451 6.448 1.00 94.00 284 LYS A N 1
ATOM 2268 C CA . LYS A 1 284 ? 0.630 -8.980 5.151 1.00 94.00 284 LYS A CA 1
ATOM 2269 C C . LYS A 1 284 ? 1.264 -10.284 4.699 1.00 94.00 284 LYS A C 1
ATOM 2271 O O . LYS A 1 284 ? 0.588 -11.061 4.036 1.00 94.00 284 LYS A O 1
ATOM 2276 N N . MET A 1 285 ? 2.513 -10.555 5.069 1.00 90.31 285 MET A N 1
ATOM 2277 C CA . MET A 1 285 ? 3.148 -11.838 4.734 1.00 90.31 285 MET A CA 1
ATOM 2278 C C . MET A 1 285 ? 2.592 -13.008 5.561 1.00 90.31 285 MET A C 1
ATOM 2280 O O . MET A 1 285 ? 2.692 -14.145 5.120 1.00 90.31 285 MET A O 1
ATOM 2284 N N . SER A 1 286 ? 2.002 -12.751 6.736 1.00 89.62 286 SER A N 1
ATOM 2285 C CA . SER A 1 286 ? 1.295 -13.775 7.526 1.00 89.62 286 SER A CA 1
ATOM 2286 C C . SER A 1 286 ? -0.179 -13.921 7.149 1.00 89.62 286 SER A C 1
ATOM 2288 O O . SER A 1 286 ? -0.755 -14.978 7.372 1.00 89.62 286 SER A O 1
ATOM 2290 N N . GLU A 1 287 ? -0.797 -12.875 6.597 1.00 91.50 287 GLU A N 1
ATOM 2291 C CA . GLU A 1 287 ? -2.205 -12.897 6.171 1.00 91.50 287 GLU A CA 1
ATOM 2292 C C . GLU A 1 287 ? -2.399 -13.467 4.759 1.00 91.50 287 GLU A C 1
ATOM 2294 O O . GLU A 1 287 ? -3.451 -14.024 4.452 1.00 91.50 287 GLU A O 1
ATOM 2299 N N . LEU A 1 288 ? -1.414 -13.282 3.874 1.00 89.94 288 LEU A N 1
ATOM 2300 C CA . LEU A 1 288 ? -1.503 -13.644 2.463 1.00 89.94 288 LEU A CA 1
ATOM 2301 C C . LEU A 1 288 ? -0.399 -14.643 2.107 1.00 89.94 288 LEU A C 1
ATOM 2303 O O . LEU A 1 288 ? 0.705 -14.239 1.755 1.00 89.94 288 LEU A O 1
ATOM 2307 N N . ASP A 1 289 ? -0.728 -15.938 2.113 1.00 86.69 289 ASP A N 1
ATOM 2308 C CA . ASP A 1 289 ? 0.214 -17.056 1.899 1.00 86.69 289 ASP A CA 1
ATOM 2309 C C . ASP A 1 289 ? 1.077 -16.945 0.632 1.00 86.69 289 ASP A C 1
ATOM 2311 O O . ASP A 1 289 ? 2.177 -17.498 0.557 1.00 86.69 289 ASP A O 1
ATOM 2315 N N . PHE A 1 290 ? 0.580 -16.259 -0.402 1.00 85.94 290 PHE A N 1
ATOM 2316 C CA . PHE A 1 290 ? 1.335 -16.080 -1.638 1.00 85.94 290 PHE A CA 1
ATOM 2317 C C . PHE A 1 290 ? 2.464 -15.051 -1.483 1.00 85.94 290 PHE A C 1
ATOM 2319 O O . PHE A 1 290 ? 3.462 -15.152 -2.190 1.00 85.94 290 PHE A O 1
ATOM 2326 N N . LEU A 1 291 ? 2.359 -14.083 -0.566 1.00 90.44 291 LEU A N 1
ATOM 2327 C CA . LEU A 1 291 ? 3.367 -13.043 -0.372 1.00 90.44 291 LEU A CA 1
ATOM 2328 C C . LEU A 1 291 ? 4.555 -13.551 0.448 1.00 90.44 291 LEU A C 1
ATOM 2330 O O . LEU A 1 291 ? 4.455 -13.845 1.632 1.00 90.44 291 LEU A O 1
ATOM 2334 N N . LYS A 1 292 ? 5.729 -13.545 -0.180 1.00 90.00 292 LYS A N 1
ATOM 2335 C CA . LYS A 1 292 ? 7.030 -13.840 0.437 1.00 90.00 292 LYS A CA 1
ATOM 2336 C C . LYS A 1 292 ? 7.856 -12.584 0.709 1.00 90.00 292 LYS A C 1
ATOM 2338 O O . LYS A 1 292 ? 8.869 -12.662 1.396 1.00 90.00 292 LYS A O 1
ATOM 2343 N N . ALA A 1 293 ? 7.471 -11.446 0.130 1.00 92.38 293 ALA A N 1
ATOM 2344 C CA . ALA A 1 293 ? 8.135 -10.169 0.357 1.00 92.38 293 ALA A CA 1
ATOM 2345 C C . ALA A 1 293 ? 7.179 -8.986 0.160 1.00 92.38 293 ALA A C 1
ATOM 2347 O O . ALA A 1 293 ? 6.366 -8.968 -0.769 1.00 92.38 293 ALA A O 1
ATOM 2348 N N . VAL A 1 294 ? 7.327 -7.976 1.018 1.00 95.19 294 VAL A N 1
ATOM 2349 C CA . VAL A 1 294 ? 6.600 -6.704 0.949 1.00 95.19 294 VAL A CA 1
ATOM 2350 C C . VAL A 1 294 ? 7.597 -5.561 1.102 1.00 95.19 294 VAL A C 1
ATOM 2352 O O . VAL A 1 294 ? 8.254 -5.435 2.137 1.00 95.19 294 VAL A O 1
ATOM 2355 N N . TRP A 1 295 ? 7.684 -4.717 0.078 1.00 94.56 295 TRP A N 1
ATOM 2356 C CA . TRP A 1 295 ? 8.451 -3.473 0.075 1.00 94.56 295 TRP A CA 1
ATOM 2357 C C . TRP A 1 295 ? 7.525 -2.285 -0.072 1.00 94.56 295 TRP A C 1
ATOM 2359 O O . TRP A 1 295 ? 6.620 -2.323 -0.900 1.00 94.56 295 TRP A O 1
ATOM 2369 N N . ILE A 1 296 ? 7.791 -1.225 0.683 1.00 94.75 296 ILE A N 1
ATOM 2370 C CA . ILE A 1 296 ? 7.048 0.029 0.613 1.00 94.75 296 ILE A CA 1
ATOM 2371 C C . ILE A 1 296 ? 8.039 1.173 0.452 1.00 94.75 296 ILE A C 1
ATOM 2373 O O . ILE A 1 296 ? 8.819 1.476 1.357 1.00 94.75 296 ILE A O 1
ATOM 2377 N N . ASP A 1 297 ? 8.006 1.809 -0.709 1.00 92.31 297 ASP A N 1
ATOM 2378 C CA . ASP A 1 297 ? 8.841 2.951 -1.045 1.00 92.31 297 ASP A CA 1
ATOM 2379 C C . ASP A 1 297 ? 8.029 4.245 -1.099 1.00 92.31 297 ASP A C 1
ATOM 2381 O O . ASP A 1 297 ? 6.831 4.266 -1.381 1.00 92.31 297 ASP A O 1
ATOM 2385 N N . PHE A 1 298 ? 8.709 5.353 -0.837 1.00 90.12 298 PHE A N 1
ATOM 2386 C CA . PHE A 1 298 ? 8.109 6.676 -0.795 1.00 90.12 298 PHE A CA 1
ATOM 2387 C C . PHE A 1 298 ? 8.863 7.646 -1.696 1.00 90.12 298 PHE A C 1
ATOM 2389 O O . PHE A 1 298 ? 10.097 7.683 -1.715 1.00 90.12 298 PHE A O 1
ATOM 2396 N N . GLY A 1 299 ? 8.105 8.467 -2.421 1.00 84.62 299 GLY A N 1
ATOM 2397 C CA . GLY A 1 299 ? 8.657 9.526 -3.257 1.00 84.62 299 GLY A CA 1
ATOM 2398 C C . GLY A 1 299 ? 9.372 10.633 -2.467 1.00 84.62 299 GLY A C 1
ATOM 2399 O O . GLY A 1 299 ? 9.293 10.738 -1.244 1.00 84.62 299 GLY A O 1
ATOM 2400 N N . CYS A 1 300 ? 10.058 11.522 -3.186 1.00 80.69 300 CYS A N 1
ATOM 2401 C CA . CYS A 1 300 ? 10.650 12.719 -2.588 1.00 80.69 300 CYS A CA 1
ATOM 2402 C C . CYS A 1 300 ? 9.541 13.671 -2.071 1.00 80.69 300 CYS A C 1
ATOM 2404 O O . CYS A 1 300 ? 8.579 13.922 -2.809 1.00 80.69 300 CYS A O 1
ATOM 2406 N N . PRO A 1 301 ? 9.659 14.257 -0.858 1.00 72.38 301 PRO A N 1
ATOM 2407 C CA . PRO A 1 301 ? 8.654 15.177 -0.323 1.00 72.38 301 PRO A CA 1
ATOM 2408 C C . PRO A 1 301 ? 8.410 16.362 -1.267 1.00 72.38 301 PRO A C 1
ATOM 2410 O O . PRO A 1 301 ? 9.342 16.853 -1.902 1.00 72.38 301 PRO A O 1
ATOM 2413 N N . GLY A 1 302 ? 7.163 16.829 -1.378 1.00 66.06 302 GLY A N 1
ATOM 2414 C CA . GLY A 1 302 ? 6.810 17.985 -2.218 1.00 66.06 302 GLY A CA 1
ATOM 2415 C C . GLY A 1 302 ? 6.830 17.735 -3.734 1.00 66.06 302 GLY A C 1
ATOM 2416 O O . GLY A 1 302 ? 6.521 18.644 -4.500 1.00 66.06 302 GLY A O 1
ATOM 2417 N N . HIS A 1 303 ? 7.141 16.512 -4.180 1.00 69.50 303 HIS A N 1
ATOM 2418 C CA . HIS A 1 303 ? 7.121 16.108 -5.593 1.00 69.50 303 HIS A CA 1
ATOM 2419 C C . HIS A 1 303 ? 6.133 14.965 -5.877 1.00 69.50 303 HIS A C 1
ATOM 2421 O O . HIS A 1 303 ? 6.249 14.290 -6.897 1.00 69.50 303 HIS A O 1
ATOM 2427 N N . GLY A 1 304 ? 5.146 14.785 -4.991 1.00 55.25 304 GLY A N 1
ATOM 2428 C CA . GLY A 1 304 ? 4.200 13.664 -4.928 1.00 55.25 304 GLY A CA 1
ATOM 2429 C C . GLY A 1 304 ? 3.152 13.558 -6.040 1.00 55.25 304 GLY A C 1
ATOM 2430 O O . GLY A 1 304 ? 2.179 12.843 -5.867 1.00 55.25 304 GLY A O 1
ATOM 2431 N N . LYS A 1 305 ? 3.320 14.226 -7.187 1.00 68.69 305 LYS A N 1
ATOM 2432 C CA . LYS A 1 305 ? 2.391 14.023 -8.308 1.00 68.69 305 LYS A CA 1
ATOM 2433 C C . LYS A 1 305 ? 2.766 12.756 -9.063 1.00 68.69 305 LYS A C 1
ATOM 2435 O O . LYS A 1 305 ? 3.722 12.763 -9.840 1.00 68.69 305 LYS A O 1
ATOM 2440 N N . GLY A 1 306 ? 2.033 11.679 -8.806 1.00 76.38 306 GLY A N 1
ATOM 2441 C CA . GLY A 1 306 ? 2.231 10.386 -9.451 1.00 76.38 306 GLY A CA 1
ATOM 2442 C C . GLY A 1 306 ? 1.181 10.061 -10.517 1.00 76.38 306 GLY A C 1
ATOM 2443 O O . GLY A 1 306 ? 0.288 10.862 -10.804 1.00 76.38 306 GLY A O 1
ATOM 2444 N N . PRO A 1 307 ? 1.261 8.865 -11.122 1.00 83.81 307 PRO A N 1
ATOM 2445 C CA . PRO A 1 307 ? 0.274 8.405 -12.101 1.00 83.81 307 PRO A CA 1
ATOM 2446 C C . PRO A 1 307 ? -1.152 8.319 -11.518 1.00 83.81 307 PRO A C 1
ATOM 2448 O O . PRO A 1 307 ? -2.126 8.476 -12.259 1.00 83.81 307 PRO A O 1
ATOM 2451 N N . TRP A 1 308 ? -1.286 8.152 -10.197 1.00 87.25 308 TRP A N 1
ATOM 2452 C CA . TRP A 1 308 ? -2.562 8.175 -9.475 1.00 87.25 308 TRP A CA 1
ATOM 2453 C C . TRP A 1 308 ? -3.320 9.500 -9.612 1.00 87.25 308 TRP A C 1
ATOM 2455 O O . TRP A 1 308 ? -4.539 9.489 -9.777 1.00 87.25 308 TRP A O 1
ATOM 2465 N N . ASP A 1 309 ? -2.623 10.641 -9.617 1.00 84.50 309 ASP A N 1
ATOM 2466 C CA . ASP A 1 309 ? -3.246 11.955 -9.805 1.00 84.50 309 ASP A CA 1
ATOM 2467 C C . ASP A 1 309 ? -3.839 12.088 -11.205 1.00 84.50 309 ASP A C 1
ATOM 2469 O O . ASP A 1 309 ? -4.960 12.577 -11.371 1.00 84.50 309 ASP A O 1
ATOM 2473 N N . GLY A 1 310 ? -3.097 11.617 -12.213 1.00 89.75 310 GLY A N 1
ATOM 2474 C CA . GLY A 1 310 ? -3.551 11.583 -13.599 1.00 89.75 310 GLY A CA 1
ATOM 2475 C C . GLY A 1 310 ? -4.796 10.713 -13.754 1.00 89.75 310 GLY A C 1
ATOM 2476 O O . GLY A 1 310 ? -5.793 11.157 -14.320 1.00 89.75 310 GLY A O 1
ATOM 2477 N N . MET A 1 311 ? -4.781 9.508 -13.184 1.00 92.50 311 MET A N 1
ATOM 2478 C CA . MET A 1 311 ? -5.930 8.604 -13.222 1.00 92.50 311 MET A CA 1
ATOM 2479 C C . MET A 1 311 ? -7.138 9.171 -12.460 1.00 92.50 311 MET A C 1
ATOM 2481 O O . MET A 1 311 ? -8.255 9.170 -12.977 1.00 92.50 311 MET A O 1
ATOM 2485 N N . GLY A 1 312 ? -6.927 9.745 -11.274 1.00 92.69 312 GLY A N 1
ATOM 2486 C CA . GLY A 1 312 ? -7.982 10.429 -10.531 1.00 92.69 312 GLY A CA 1
ATOM 2487 C C . GLY A 1 312 ? -8.589 11.593 -11.322 1.00 92.69 312 GLY A C 1
ATOM 2488 O O . GLY A 1 312 ? -9.808 11.777 -11.316 1.00 92.69 312 GLY A O 1
ATOM 2489 N N . ALA A 1 313 ? -7.770 12.361 -12.049 1.00 91.94 313 ALA A N 1
ATOM 2490 C CA . ALA A 1 313 ? -8.247 13.413 -12.946 1.00 91.94 313 ALA A CA 1
ATOM 2491 C C . ALA A 1 313 ? -9.090 12.854 -14.103 1.00 91.94 313 ALA A C 1
ATOM 2493 O O . ALA A 1 313 ? -10.157 13.405 -14.372 1.00 91.94 313 ALA A O 1
ATOM 2494 N N . VAL A 1 314 ? -8.676 11.741 -14.724 1.00 93.06 314 VAL A N 1
ATOM 2495 C CA . VAL A 1 314 ? -9.456 11.052 -15.770 1.00 93.06 314 VAL A CA 1
ATOM 2496 C C . VAL A 1 314 ? -10.828 10.633 -15.240 1.00 93.06 314 VAL A C 1
ATOM 2498 O O . VAL A 1 314 ? -11.834 10.938 -15.879 1.00 93.06 314 VAL A O 1
ATOM 2501 N N . MET A 1 315 ? -10.892 10.008 -14.059 1.00 95.25 315 MET A N 1
ATOM 2502 C CA . MET A 1 315 ? -12.161 9.569 -13.458 1.00 95.25 315 MET A CA 1
ATOM 2503 C C . MET A 1 315 ? -13.106 10.744 -13.198 1.00 95.25 315 MET A C 1
ATOM 2505 O O . MET A 1 315 ? -14.268 10.719 -13.604 1.00 95.25 315 MET A O 1
ATOM 2509 N N . LYS A 1 316 ? -12.595 11.812 -12.573 1.00 93.19 316 LYS A N 1
ATOM 2510 C CA . LYS A 1 316 ? -13.380 13.019 -12.278 1.00 93.19 316 LYS A CA 1
ATOM 2511 C C . LYS A 1 316 ? -13.856 13.711 -13.551 1.00 93.19 316 LYS A C 1
ATOM 2513 O O . LYS A 1 316 ? -15.029 14.052 -13.655 1.00 93.19 316 LYS A O 1
ATOM 2518 N N . GLN A 1 317 ? -12.971 13.889 -14.531 1.00 93.62 317 GLN A N 1
ATOM 2519 C CA . GLN A 1 317 ? -13.313 14.549 -15.788 1.00 93.62 317 GLN A CA 1
ATOM 2520 C C . GLN A 1 317 ? -14.336 13.739 -16.586 1.00 93.62 317 GLN A C 1
ATOM 2522 O O . GLN A 1 317 ? -15.261 14.323 -17.149 1.00 93.62 317 GLN A O 1
ATOM 2527 N N . GLN A 1 318 ? -14.198 12.411 -16.632 1.00 94.06 318 GLN A N 1
ATOM 2528 C CA . GLN A 1 318 ? -15.169 11.553 -17.303 1.00 94.06 318 GLN A CA 1
ATOM 2529 C C . GLN A 1 318 ? -16.543 11.660 -16.637 1.00 94.06 318 GLN A C 1
ATOM 2531 O O . GLN A 1 318 ? -17.525 11.887 -17.339 1.00 94.06 318 GLN A O 1
ATOM 2536 N N . LEU A 1 319 ? -16.601 11.586 -15.302 1.00 93.38 319 LEU A N 1
ATOM 2537 C CA . LEU A 1 319 ? -17.845 11.752 -14.554 1.00 93.38 319 LEU A CA 1
ATOM 2538 C C . LEU A 1 319 ? -18.501 13.105 -14.859 1.00 93.38 319 LEU A C 1
ATOM 2540 O O . LEU A 1 319 ? -19.673 13.149 -15.218 1.00 93.38 319 LEU A O 1
ATOM 2544 N N . THR A 1 320 ? -17.747 14.207 -14.789 1.00 90.81 320 THR A N 1
ATOM 2545 C CA . THR A 1 320 ? -18.265 15.541 -15.126 1.00 90.81 320 THR A CA 1
ATOM 2546 C C . THR A 1 320 ? -18.808 15.588 -16.552 1.00 90.81 320 THR A C 1
ATOM 2548 O O . THR A 1 320 ? -19.906 16.089 -16.764 1.00 90.81 320 THR A O 1
ATOM 2551 N N . ARG A 1 321 ? -18.089 15.032 -17.535 1.00 91.12 321 ARG A N 1
ATOM 2552 C CA . ARG A 1 321 ? -18.550 15.002 -18.933 1.00 91.12 321 ARG A CA 1
ATOM 2553 C C . ARG A 1 321 ? -19.832 14.195 -19.100 1.00 91.12 321 ARG A C 1
ATOM 2555 O O . ARG A 1 321 ? -20.689 14.612 -19.877 1.00 91.12 321 ARG A O 1
ATOM 2562 N N . ASP A 1 322 ? -19.964 13.066 -18.415 1.00 92.00 322 ASP A N 1
ATOM 2563 C CA . ASP A 1 322 ? -21.173 12.248 -18.485 1.00 92.00 322 ASP A CA 1
ATOM 2564 C C . ASP A 1 322 ? -22.369 12.981 -17.865 1.00 92.00 322 ASP A C 1
ATOM 2566 O O . ASP A 1 322 ? -23.427 13.048 -18.490 1.00 92.00 322 ASP A O 1
ATOM 2570 N N . LEU A 1 323 ? -22.173 13.630 -16.712 1.00 87.88 323 LEU A N 1
ATOM 2571 C CA . LEU A 1 323 ? -23.202 14.434 -16.047 1.00 87.88 323 LEU A CA 1
ATOM 2572 C C . LEU A 1 323 ? -23.634 15.640 -16.890 1.00 87.88 323 LEU A C 1
ATOM 2574 O O . LEU A 1 323 ? -24.828 15.862 -17.079 1.00 87.88 323 LEU A O 1
ATOM 2578 N N . THR A 1 324 ? -22.684 16.397 -17.446 1.00 86.75 324 THR A N 1
ATOM 2579 C CA . THR A 1 324 ? -22.980 17.577 -18.277 1.00 86.75 324 THR A CA 1
ATOM 2580 C C . THR A 1 324 ? -23.722 17.210 -19.561 1.00 86.75 324 THR A C 1
ATOM 2582 O O . THR A 1 324 ? -24.606 17.947 -19.984 1.00 86.75 324 THR A O 1
ATOM 2585 N N . ASN A 1 325 ? -23.394 16.072 -20.178 1.00 88.31 325 ASN A N 1
ATOM 2586 C CA . ASN A 1 325 ? -24.011 15.642 -21.436 1.00 88.31 325 ASN A CA 1
ATOM 2587 C C . ASN A 1 325 ? -25.255 14.757 -21.241 1.00 88.31 325 ASN A C 1
ATOM 2589 O O . ASN A 1 325 ? -25.765 14.218 -22.222 1.00 88.31 325 ASN A O 1
ATOM 2593 N N . GLY A 1 326 ? -25.713 14.548 -20.001 1.00 86.50 326 GLY A N 1
ATOM 2594 C CA . GLY A 1 326 ? -26.859 13.684 -19.699 1.00 86.50 326 GLY A CA 1
ATOM 2595 C C . GLY A 1 326 ? -26.640 12.202 -20.033 1.00 86.50 326 GLY A C 1
ATOM 2596 O O . GLY A 1 326 ? -27.605 11.477 -20.252 1.00 86.50 326 GLY A O 1
ATOM 2597 N N . ARG A 1 327 ? -25.386 11.734 -20.091 1.00 92.12 327 ARG A N 1
ATOM 2598 C CA . ARG A 1 327 ? -25.023 10.332 -20.373 1.00 92.12 327 ARG A CA 1
ATOM 2599 C C . ARG A 1 327 ? -24.971 9.516 -19.085 1.00 92.12 327 ARG A C 1
ATOM 2601 O O . ARG A 1 327 ? -23.916 9.023 -18.681 1.00 92.12 327 ARG A O 1
ATOM 2608 N N . ILE A 1 328 ? -26.115 9.410 -18.424 1.00 93.06 328 ILE A N 1
ATOM 2609 C CA . ILE A 1 328 ? -26.228 8.677 -17.166 1.00 93.06 328 ILE A CA 1
ATOM 2610 C C . ILE A 1 328 ? -26.432 7.194 -17.465 1.00 93.06 328 ILE A C 1
ATOM 2612 O O . ILE A 1 328 ? -27.352 6.817 -18.184 1.00 93.06 328 ILE A O 1
ATOM 2616 N N . LEU A 1 329 ? -25.530 6.369 -16.945 1.00 94.62 329 LEU A N 1
ATOM 2617 C CA . LEU A 1 329 ? -25.513 4.920 -17.121 1.00 94.62 329 LEU A CA 1
ATOM 2618 C C . LEU A 1 329 ? -26.108 4.192 -15.909 1.00 94.62 329 LEU A C 1
ATOM 2620 O O . LEU A 1 329 ? -26.366 2.992 -15.997 1.00 94.62 329 LEU A O 1
ATOM 2624 N N . THR A 1 330 ? -26.303 4.877 -14.780 1.00 94.75 330 THR A N 1
ATOM 2625 C CA . THR A 1 330 ? -26.850 4.281 -13.553 1.00 94.75 330 THR A CA 1
ATOM 2626 C C . THR A 1 330 ? -28.281 3.776 -13.748 1.00 94.75 330 THR A C 1
ATOM 2628 O O . THR A 1 330 ? -29.034 4.308 -14.562 1.00 94.75 330 THR A O 1
ATOM 2631 N N . GLU A 1 331 ? -28.674 2.743 -13.002 1.00 92.56 331 GLU A N 1
ATOM 2632 C CA . GLU A 1 331 ? -30.037 2.186 -13.042 1.00 92.56 331 GLU A CA 1
ATOM 2633 C C . GLU A 1 331 ? -31.090 3.202 -12.599 1.00 92.56 331 GLU A C 1
ATOM 2635 O O . GLU A 1 331 ? -32.200 3.223 -13.128 1.00 92.56 331 GLU A O 1
ATOM 2640 N N . SER A 1 332 ? -30.735 4.079 -11.658 1.00 90.75 332 SER A N 1
ATOM 2641 C CA . SER A 1 332 ? -31.623 5.135 -11.176 1.00 90.75 332 SER A CA 1
ATOM 2642 C C . SER A 1 332 ? -31.848 6.249 -12.202 1.00 90.75 332 SER A C 1
ATOM 2644 O O . SER A 1 332 ? -32.785 7.031 -12.049 1.00 90.75 332 SER A O 1
ATOM 2646 N N . GLY A 1 333 ? -30.990 6.357 -13.223 1.00 90.12 333 GLY A N 1
ATOM 2647 C CA . GLY A 1 333 ? -30.962 7.488 -14.150 1.00 90.12 333 GLY A CA 1
ATOM 2648 C C . GLY A 1 333 ? -30.380 8.773 -13.547 1.00 90.12 333 GLY A C 1
ATOM 2649 O O . GLY A 1 333 ? -30.421 9.819 -14.197 1.00 90.12 333 GLY A O 1
ATOM 2650 N N . TYR A 1 334 ? -29.816 8.714 -12.334 1.00 88.69 334 TYR A N 1
ATOM 2651 C CA . TYR A 1 334 ? -29.195 9.846 -11.640 1.00 88.69 334 TYR A CA 1
ATOM 2652 C C . TYR A 1 334 ? -27.851 9.467 -11.000 1.00 88.69 334 TYR A C 1
ATOM 2654 O O . TYR A 1 334 ? -27.561 8.297 -10.765 1.00 88.69 334 TYR A O 1
ATOM 2662 N N . VAL A 1 335 ? -27.034 10.479 -10.691 1.00 90.38 335 VAL A N 1
ATOM 2663 C CA . VAL A 1 335 ? -25.845 10.337 -9.837 1.00 90.38 335 VAL A CA 1
ATOM 2664 C C . VAL A 1 335 ? -25.937 11.357 -8.707 1.00 90.38 335 VAL A C 1
ATOM 2666 O O . VAL A 1 335 ? -25.836 12.565 -8.928 1.00 90.38 335 VAL A O 1
ATOM 2669 N N . ARG A 1 336 ? -26.190 10.880 -7.493 1.00 88.19 336 ARG A N 1
ATOM 2670 C CA . ARG A 1 336 ? -26.511 11.696 -6.311 1.00 88.19 336 ARG A CA 1
ATOM 2671 C C . ARG A 1 336 ? -25.569 11.421 -5.151 1.00 88.19 336 ARG A C 1
ATOM 2673 O O . ARG A 1 336 ? -25.315 12.316 -4.346 1.00 88.19 336 ARG A O 1
ATOM 2680 N N . ASP A 1 337 ? -25.031 10.211 -5.092 1.00 90.31 337 ASP A N 1
ATOM 2681 C CA . ASP A 1 337 ? -24.161 9.751 -4.022 1.00 90.31 337 ASP A CA 1
ATOM 2682 C C . ASP A 1 337 ? -22.919 9.009 -4.565 1.00 90.31 337 ASP A C 1
ATOM 2684 O O . ASP A 1 337 ? -22.835 8.690 -5.757 1.00 90.31 337 ASP A O 1
ATOM 2688 N N . PRO A 1 338 ? -21.911 8.749 -3.712 1.00 92.94 338 PRO A N 1
ATOM 2689 C CA . PRO A 1 338 ? -20.693 8.054 -4.126 1.00 92.94 338 PRO A CA 1
ATOM 2690 C C . PRO A 1 338 ? -20.912 6.614 -4.628 1.00 92.94 338 PRO A C 1
ATOM 2692 O O . PRO A 1 338 ? -20.091 6.118 -5.403 1.00 92.94 338 PRO A O 1
ATOM 2695 N N . ARG A 1 339 ? -22.007 5.946 -4.241 1.00 94.44 339 ARG A N 1
ATOM 2696 C CA . ARG A 1 339 ? -22.345 4.602 -4.732 1.00 94.44 339 ARG A CA 1
ATOM 2697 C C . ARG A 1 339 ? -22.760 4.662 -6.200 1.00 94.44 339 ARG A C 1
ATOM 2699 O O . ARG A 1 339 ? -22.256 3.880 -7.006 1.00 94.44 339 ARG A O 1
ATOM 2706 N N . GLU A 1 340 ? -23.617 5.614 -6.560 1.00 94.81 340 GLU A N 1
ATOM 2707 C CA . GLU A 1 340 ? -24.024 5.860 -7.949 1.00 94.81 340 GLU A CA 1
ATOM 2708 C C . GLU A 1 340 ? -22.836 6.334 -8.809 1.00 94.81 340 GLU A C 1
ATOM 2710 O O . GLU A 1 340 ? -22.739 5.970 -9.981 1.00 94.81 340 GLU A O 1
ATOM 2715 N N . VAL A 1 341 ? -21.869 7.066 -8.233 1.00 95.25 341 VAL A N 1
ATOM 2716 C CA . VAL A 1 341 ? -20.599 7.381 -8.921 1.00 95.25 341 VAL A CA 1
ATOM 2717 C C . VAL A 1 341 ? -19.836 6.105 -9.276 1.00 95.25 341 VAL A C 1
ATOM 2719 O O . VAL A 1 341 ? -19.364 5.963 -10.406 1.00 95.25 341 VAL A O 1
ATOM 2722 N N . ALA A 1 342 ? -19.717 5.165 -8.337 1.00 96.44 342 ALA A N 1
ATOM 2723 C CA . ALA A 1 342 ? -19.057 3.895 -8.605 1.00 96.44 342 ALA A CA 1
ATOM 2724 C C . ALA A 1 342 ? -19.790 3.093 -9.683 1.00 96.44 342 ALA A C 1
ATOM 2726 O O . ALA A 1 342 ? -19.149 2.586 -10.598 1.00 96.44 342 ALA A O 1
ATOM 2727 N N . GLU A 1 343 ? -21.120 3.022 -9.630 1.00 97.12 343 GLU A N 1
ATOM 2728 C CA . GLU A 1 343 ? -21.925 2.356 -10.657 1.00 97.12 343 GLU A CA 1
ATOM 2729 C C . GLU A 1 343 ? -21.722 2.976 -12.052 1.00 97.12 343 GLU A C 1
ATOM 2731 O O . GLU A 1 343 ? -21.459 2.253 -13.017 1.00 97.12 343 GLU A O 1
ATOM 2736 N N . GLN A 1 344 ? -21.767 4.309 -12.150 1.00 96.38 344 GLN A N 1
ATOM 2737 C CA . GLN A 1 344 ? -21.514 5.046 -13.390 1.00 96.38 344 GLN A CA 1
ATOM 2738 C C . GLN A 1 344 ? -20.141 4.689 -13.976 1.00 96.38 344 GLN A C 1
ATOM 2740 O O . GLN A 1 344 ? -20.030 4.363 -15.160 1.00 96.38 344 GLN A O 1
ATOM 2745 N N . LEU A 1 345 ? -19.088 4.726 -13.151 1.00 96.88 345 LEU A N 1
ATOM 2746 C CA . LEU A 1 345 ? -17.723 4.431 -13.589 1.00 96.88 345 LEU A CA 1
ATOM 2747 C C . LEU A 1 345 ? -17.542 2.948 -13.949 1.00 96.88 345 LEU A C 1
ATOM 2749 O O . LEU A 1 345 ? -16.865 2.648 -14.933 1.00 96.88 345 LEU A O 1
ATOM 2753 N N . ARG A 1 346 ? -18.195 2.018 -13.236 1.00 96.94 346 ARG A N 1
ATOM 2754 C CA . ARG A 1 346 ? -18.209 0.586 -13.589 1.00 96.94 346 ARG A CA 1
ATOM 2755 C C . ARG A 1 346 ? -18.762 0.365 -14.986 1.00 96.94 346 ARG A C 1
ATOM 2757 O O . ARG A 1 346 ? -18.080 -0.208 -15.828 1.00 96.94 346 ARG A O 1
ATOM 2764 N N . LYS A 1 347 ? -19.964 0.875 -15.254 1.00 96.56 347 LYS A N 1
ATOM 2765 C CA . LYS A 1 347 ? -20.627 0.725 -16.558 1.00 96.56 347 LYS A CA 1
ATOM 2766 C C . LYS A 1 347 ? -19.861 1.401 -17.694 1.00 96.56 347 LYS A C 1
ATOM 2768 O O . LYS A 1 347 ? -20.001 1.005 -18.846 1.00 96.56 347 LYS A O 1
ATOM 2773 N N . ARG A 1 348 ? -19.040 2.405 -17.376 1.00 95.06 348 ARG A N 1
ATOM 2774 C CA . ARG A 1 348 ? -18.200 3.110 -18.346 1.00 95.06 348 ARG A CA 1
ATOM 2775 C C . ARG A 1 348 ? -16.909 2.367 -18.692 1.00 95.06 348 ARG A C 1
ATOM 2777 O O . ARG A 1 348 ? -16.530 2.348 -19.859 1.00 95.06 348 ARG A O 1
ATOM 2784 N N . PHE A 1 349 ? -16.217 1.836 -17.687 1.00 95.69 349 PHE A N 1
ATOM 2785 C CA . PHE A 1 349 ? -14.829 1.381 -17.817 1.00 95.69 349 PHE A CA 1
ATOM 2786 C C . PHE A 1 349 ? -14.650 -0.132 -17.673 1.00 95.69 349 PHE A C 1
ATOM 2788 O O . PHE A 1 349 ? -13.693 -0.685 -18.206 1.00 95.69 349 PHE A O 1
ATOM 2795 N N . GLN A 1 350 ? -15.554 -0.820 -16.977 1.00 94.31 350 GLN A N 1
ATOM 2796 C CA . GLN A 1 350 ? -15.463 -2.260 -16.727 1.00 94.31 350 GLN A CA 1
ATOM 2797 C C . GLN A 1 350 ? -16.282 -3.067 -17.740 1.00 94.31 350 GLN A C 1
ATOM 2799 O O . GLN A 1 350 ? -17.061 -3.942 -17.369 1.00 94.31 350 GLN A O 1
ATOM 2804 N N . THR A 1 351 ? -16.126 -2.760 -19.029 1.00 94.06 351 THR A N 1
ATOM 2805 C CA . THR A 1 351 ? -16.792 -3.481 -20.121 1.00 94.06 351 THR A CA 1
ATOM 2806 C C . THR A 1 351 ? -15.777 -4.245 -20.966 1.00 94.06 351 THR A C 1
ATOM 2808 O O . THR A 1 351 ? -14.622 -3.834 -21.101 1.00 94.06 351 THR A O 1
ATOM 2811 N N . ASN A 1 352 ? -16.207 -5.353 -21.576 1.00 93.81 352 ASN A N 1
ATOM 2812 C CA . ASN A 1 352 ? -15.353 -6.134 -22.480 1.00 93.81 352 ASN A CA 1
ATOM 2813 C C . ASN A 1 352 ? -14.885 -5.306 -23.685 1.00 93.81 352 ASN A C 1
ATOM 2815 O O . ASN A 1 352 ? -13.743 -5.436 -24.113 1.00 93.81 352 ASN A O 1
ATOM 2819 N N . GLU A 1 353 ? -15.743 -4.419 -24.194 1.00 94.44 353 GLU A N 1
ATOM 2820 C CA . GLU A 1 353 ? -15.404 -3.485 -25.272 1.00 94.44 353 GLU A CA 1
ATOM 2821 C C . GLU A 1 353 ? -14.294 -2.511 -24.852 1.00 94.44 353 GLU A C 1
ATOM 2823 O O . GLU A 1 353 ? -13.321 -2.307 -25.583 1.00 94.44 353 GLU A O 1
ATOM 2828 N N . TRP A 1 354 ? -14.392 -1.943 -23.644 1.00 94.44 354 TRP A N 1
ATOM 2829 C CA . TRP A 1 354 ? -13.354 -1.058 -23.128 1.00 94.44 354 TRP A CA 1
ATOM 2830 C C . TRP A 1 354 ? -12.026 -1.807 -22.981 1.00 94.44 354 TRP A C 1
ATOM 2832 O O . TRP A 1 354 ? -11.010 -1.343 -23.491 1.00 94.44 354 TRP A O 1
ATOM 2842 N N . MET A 1 355 ? -12.034 -3.002 -22.382 1.00 91.50 355 MET A N 1
ATOM 2843 C CA . MET A 1 355 ? -10.818 -3.811 -22.224 1.00 91.50 355 MET A CA 1
ATOM 2844 C C . MET A 1 355 ? -10.188 -4.183 -23.574 1.00 91.50 355 MET A C 1
ATOM 2846 O O . MET A 1 355 ? -8.977 -4.049 -23.742 1.00 91.50 355 MET A O 1
ATOM 2850 N N . ALA A 1 356 ? -10.993 -4.572 -24.568 1.00 92.62 356 ALA A N 1
ATOM 2851 C CA . ALA A 1 356 ? -10.503 -4.911 -25.905 1.00 92.62 356 ALA A CA 1
ATOM 2852 C C . ALA A 1 356 ? -9.813 -3.722 -26.597 1.00 92.62 356 ALA A C 1
ATOM 2854 O O . ALA A 1 356 ? -8.763 -3.885 -27.214 1.00 92.62 356 ALA A O 1
ATOM 2855 N N . THR A 1 357 ? -10.351 -2.508 -26.446 1.00 94.56 357 THR A N 1
ATOM 2856 C CA . THR A 1 357 ? -9.748 -1.283 -27.012 1.00 94.56 357 THR A CA 1
ATOM 2857 C C . THR A 1 357 ? -8.501 -0.799 -26.258 1.00 94.56 357 THR A C 1
ATOM 2859 O O . THR A 1 357 ? -7.787 0.081 -26.749 1.00 94.56 357 THR A O 1
ATOM 2862 N N . HIS A 1 358 ? -8.219 -1.375 -25.085 1.00 93.00 358 HIS A N 1
ATOM 2863 C CA . HIS A 1 358 ? -7.115 -0.992 -24.202 1.00 93.00 358 HIS A CA 1
ATOM 2864 C C . HIS A 1 358 ? -6.007 -2.049 -24.093 1.00 93.00 358 HIS A C 1
ATOM 2866 O O . HIS A 1 358 ? -5.061 -1.862 -23.330 1.00 93.00 358 HIS A O 1
ATOM 2872 N N . ILE A 1 359 ? -6.066 -3.117 -24.896 1.00 87.12 359 ILE A N 1
ATOM 2873 C CA . ILE A 1 359 ? -5.079 -4.206 -24.860 1.00 87.12 359 ILE A CA 1
ATOM 2874 C C . ILE A 1 359 ? -3.644 -3.751 -25.183 1.00 87.12 359 ILE A C 1
ATOM 2876 O O . ILE A 1 359 ? -2.700 -4.294 -24.620 1.00 87.12 359 ILE A O 1
ATOM 2880 N N . ASP A 1 360 ? -3.494 -2.721 -26.023 1.00 85.94 360 ASP A N 1
ATOM 2881 C CA . ASP A 1 360 ? -2.203 -2.140 -26.428 1.00 85.94 360 ASP A CA 1
ATOM 2882 C C . ASP A 1 360 ? -1.954 -0.753 -25.796 1.00 85.94 360 ASP A C 1
ATOM 2884 O O . ASP A 1 360 ? -1.172 0.059 -26.302 1.00 85.94 360 ASP A O 1
ATOM 2888 N N . LYS A 1 361 ? -2.675 -0.418 -24.718 1.00 91.88 361 LYS A N 1
ATOM 2889 C CA . LYS A 1 361 ? -2.537 0.853 -23.987 1.00 91.88 361 LYS A CA 1
ATOM 2890 C C . LYS A 1 361 ? -1.753 0.652 -22.687 1.00 91.88 361 LYS A C 1
ATOM 2892 O O . LYS A 1 361 ? -1.419 -0.454 -22.294 1.00 91.88 361 LYS A O 1
ATOM 2897 N N . SER A 1 362 ? -1.439 1.748 -21.997 1.00 90.06 362 SER A N 1
ATOM 2898 C CA . SER A 1 362 ? -0.684 1.697 -20.734 1.00 90.06 362 SER A CA 1
ATOM 2899 C C . SER A 1 362 ? -1.484 1.125 -19.558 1.00 90.06 362 SER A C 1
ATOM 2901 O O . SER A 1 362 ? -0.889 0.575 -18.632 1.00 90.06 362 SER A O 1
ATOM 2903 N N . ILE A 1 363 ? -2.813 1.255 -19.591 1.00 93.75 363 ILE A N 1
ATOM 2904 C CA . ILE A 1 363 ? -3.754 0.696 -18.617 1.00 93.75 363 ILE A CA 1
ATOM 2905 C C . ILE A 1 363 ? -4.628 -0.299 -19.362 1.00 93.75 363 ILE A C 1
ATOM 2907 O O . ILE A 1 363 ? -5.325 0.091 -20.294 1.00 93.75 363 ILE A O 1
ATOM 2911 N N . HIS A 1 364 ? -4.583 -1.555 -18.937 1.00 93.56 364 HIS A N 1
ATOM 2912 C CA . HIS A 1 364 ? -5.234 -2.670 -19.621 1.00 93.56 364 HIS A CA 1
ATOM 2913 C C . HIS A 1 364 ? -6.593 -2.995 -18.994 1.00 93.56 364 HIS A C 1
ATOM 2915 O O . HIS A 1 364 ? -7.500 -3.481 -19.663 1.00 93.56 364 HIS A O 1
ATOM 2921 N N . GLN A 1 365 ? -6.743 -2.700 -17.701 1.00 93.31 365 GLN A N 1
ATOM 2922 C CA . GLN A 1 365 ? -7.951 -2.966 -16.935 1.00 93.31 365 GLN A CA 1
ATOM 2923 C C . GLN A 1 365 ? -8.191 -1.847 -15.920 1.00 93.31 365 GLN A C 1
ATOM 2925 O O . GLN A 1 365 ? -7.252 -1.331 -15.309 1.00 93.31 365 GLN A O 1
ATOM 2930 N N . ILE A 1 366 ? -9.458 -1.499 -15.709 1.00 95.69 366 ILE A N 1
ATOM 2931 C CA . ILE A 1 366 ? -9.903 -0.646 -14.606 1.00 95.69 366 ILE A CA 1
ATOM 2932 C C . ILE A 1 366 ? -10.813 -1.483 -13.708 1.00 95.69 366 ILE A C 1
ATOM 2934 O O . ILE A 1 366 ? -11.681 -2.204 -14.198 1.00 95.69 366 ILE A O 1
ATOM 2938 N N . VAL A 1 367 ? -10.610 -1.397 -12.396 1.00 95.62 367 VAL A N 1
ATOM 2939 C CA . VAL A 1 367 ? -11.423 -2.068 -11.380 1.00 95.62 367 VAL A CA 1
ATOM 2940 C C . VAL A 1 367 ? -11.991 -1.023 -10.440 1.00 95.62 367 VAL A C 1
ATOM 2942 O O . VAL A 1 367 ? -11.237 -0.340 -9.757 1.00 95.62 367 VAL A O 1
ATOM 2945 N N . VAL A 1 368 ? -13.316 -0.875 -10.406 1.00 96.94 368 VAL A N 1
ATOM 2946 C CA . VAL A 1 368 ? -13.973 0.137 -9.571 1.00 96.94 368 VAL A CA 1
ATOM 2947 C C . VAL A 1 368 ? -14.605 -0.532 -8.357 1.00 96.94 368 VAL A C 1
ATOM 2949 O O . VAL A 1 368 ? -15.536 -1.337 -8.472 1.00 96.94 368 VAL A O 1
ATOM 2952 N N . THR A 1 369 ? -14.133 -0.167 -7.171 1.00 94.62 369 THR A N 1
ATOM 2953 C CA . THR A 1 369 ? -14.673 -0.626 -5.889 1.00 94.62 369 THR A CA 1
ATOM 2954 C C . THR A 1 369 ? -15.380 0.523 -5.180 1.00 94.62 369 THR A C 1
ATOM 2956 O O . THR A 1 369 ? -15.051 1.695 -5.353 1.00 94.62 369 THR A O 1
ATOM 2959 N N . TYR A 1 370 ? -16.409 0.180 -4.414 1.00 94.88 370 TYR A N 1
ATOM 2960 C CA . TYR A 1 370 ? -17.123 1.123 -3.568 1.00 94.88 370 TYR A CA 1
ATOM 2961 C C . TYR A 1 370 ? -17.214 0.514 -2.184 1.00 94.88 370 TYR A C 1
ATOM 2963 O O . TYR A 1 370 ? -17.571 -0.659 -2.088 1.00 94.88 370 TYR A O 1
ATOM 2971 N N . SER A 1 371 ? -16.915 1.326 -1.178 1.00 93.50 371 SER A N 1
ATOM 2972 C CA . SER A 1 371 ? -17.111 0.983 0.223 1.00 93.50 371 SER A CA 1
ATOM 2973 C C . SER A 1 371 ? -17.815 2.134 0.919 1.00 93.50 371 SER A C 1
ATOM 2975 O O . SER A 1 371 ? -17.326 3.275 0.919 1.00 93.50 371 SER A O 1
ATOM 2977 N N . GLN A 1 372 ? -18.962 1.835 1.515 1.00 90.81 372 GLN A N 1
ATOM 2978 C CA . GLN A 1 372 ? -19.648 2.776 2.386 1.00 90.81 372 GLN A CA 1
ATOM 2979 C C . GLN A 1 372 ? -18.875 2.909 3.708 1.00 90.81 372 GLN A C 1
ATOM 2981 O O . GLN A 1 372 ? -18.233 1.967 4.164 1.00 90.81 372 GLN A O 1
ATOM 2986 N N . HIS A 1 373 ? -18.908 4.078 4.345 1.00 86.69 373 HIS A N 1
ATOM 2987 C CA . HIS A 1 373 ? -18.134 4.355 5.558 1.00 86.69 373 HIS A CA 1
ATOM 2988 C C . HIS A 1 373 ? -18.400 3.370 6.711 1.00 86.69 373 HIS A C 1
ATOM 2990 O O . HIS A 1 373 ? -17.516 3.149 7.532 1.00 86.69 373 HIS A O 1
ATOM 2996 N N . ASN A 1 374 ? -19.597 2.781 6.787 1.00 85.06 374 ASN A N 1
ATOM 2997 C CA . ASN A 1 374 ? -19.969 1.770 7.782 1.00 85.06 374 ASN A CA 1
ATOM 2998 C C . ASN A 1 374 ? -19.486 0.350 7.426 1.00 85.06 374 ASN A C 1
ATOM 3000 O O . ASN A 1 374 ? -19.518 -0.524 8.287 1.00 85.06 374 ASN A O 1
ATOM 3004 N N . GLU A 1 375 ? -19.035 0.115 6.193 1.00 84.94 375 GLU A N 1
ATOM 3005 C CA . GLU A 1 375 ? -18.429 -1.147 5.741 1.00 84.94 375 GLU A CA 1
ATOM 3006 C C . GLU A 1 375 ? -16.916 -1.196 6.019 1.00 84.94 375 GLU A C 1
ATOM 3008 O O . GLU A 1 375 ? -16.280 -2.231 5.827 1.00 84.94 375 GLU A O 1
ATOM 3013 N N . ILE A 1 376 ? -16.328 -0.088 6.484 1.00 86.81 376 ILE A N 1
ATOM 3014 C CA . ILE A 1 376 ? -14.912 0.013 6.857 1.00 86.81 376 ILE A CA 1
ATOM 3015 C C . ILE A 1 376 ? -14.750 -0.518 8.284 1.00 86.81 376 ILE A C 1
ATOM 3017 O O . ILE A 1 376 ? -14.613 0.232 9.253 1.00 86.81 376 ILE A O 1
ATOM 3021 N N . THR A 1 377 ? -14.822 -1.841 8.412 1.00 82.50 377 THR A N 1
ATOM 3022 C CA . THR A 1 377 ? -14.788 -2.555 9.696 1.00 82.50 377 THR A CA 1
ATOM 3023 C C . THR A 1 377 ? -13.424 -2.512 10.378 1.00 82.50 377 THR A C 1
ATOM 3025 O O . THR A 1 377 ? -13.337 -2.732 11.579 1.00 82.50 377 THR A O 1
ATOM 3028 N N . GLU A 1 378 ? -12.357 -2.203 9.639 1.00 84.38 378 GLU A N 1
ATOM 3029 C CA . GLU A 1 378 ? -10.999 -2.036 10.167 1.00 84.38 378 GLU A CA 1
ATOM 3030 C C . GLU A 1 378 ? -10.863 -0.800 11.061 1.00 84.38 378 GLU A C 1
ATOM 3032 O O . GLU A 1 378 ? -9.837 -0.618 11.714 1.00 84.38 378 GLU A O 1
ATOM 3037 N N . ARG A 1 379 ? -11.868 0.084 11.079 1.00 83.62 379 ARG A N 1
ATOM 3038 C CA . ARG A 1 379 ? -11.852 1.255 11.944 1.00 83.62 379 ARG A CA 1
ATOM 3039 C C . ARG A 1 379 ? -12.112 0.842 13.390 1.00 83.62 379 ARG A C 1
ATOM 3041 O O . ARG A 1 379 ? -13.241 0.464 13.705 1.00 83.62 379 ARG A O 1
ATOM 3048 N N . PRO A 1 380 ? -11.121 0.990 14.288 1.00 76.06 380 PRO A N 1
ATOM 3049 C CA . PRO A 1 380 ? -11.362 0.730 15.693 1.00 76.06 380 PRO A CA 1
ATOM 3050 C C . PRO A 1 380 ? -12.344 1.768 16.245 1.00 76.06 380 PRO A C 1
ATOM 3052 O O . PRO A 1 380 ? -12.391 2.918 15.788 1.00 76.06 380 PRO A O 1
ATOM 3055 N N . SER A 1 381 ? -13.129 1.369 17.248 1.00 73.25 381 SER A N 1
ATOM 3056 C CA . SER A 1 381 ? -14.059 2.260 17.959 1.00 73.25 381 SER A CA 1
ATOM 3057 C C . SER A 1 381 ? -13.355 3.449 18.609 1.00 73.25 381 SER A C 1
ATOM 3059 O O . SER A 1 381 ? -13.971 4.485 18.857 1.00 73.25 381 SER A O 1
ATOM 3061 N N . VAL A 1 382 ? -12.062 3.297 18.880 1.00 74.62 382 VAL A N 1
ATOM 3062 C CA . VAL A 1 382 ? -11.205 4.272 19.534 1.00 74.62 382 VAL A CA 1
ATOM 3063 C C . VAL A 1 382 ? -9.857 4.297 18.822 1.00 74.62 382 VAL A C 1
ATOM 3065 O O . VAL A 1 382 ? -9.410 3.283 18.303 1.00 74.62 382 VAL A O 1
ATOM 3068 N N . GLU A 1 383 ? -9.195 5.452 18.772 1.00 78.81 383 GLU A N 1
ATOM 3069 C CA . GLU A 1 383 ? -7.861 5.530 18.177 1.00 78.81 383 GLU A CA 1
ATOM 3070 C C . GLU A 1 383 ? -6.844 4.692 18.962 1.00 78.81 383 GLU A C 1
ATOM 3072 O O . GLU A 1 383 ? -6.709 4.819 20.182 1.00 78.81 383 GLU A O 1
ATOM 3077 N N . HIS A 1 384 ? -6.126 3.841 18.233 1.00 84.12 384 HIS A N 1
ATOM 3078 C CA . HIS A 1 384 ? -5.032 3.044 18.765 1.00 84.12 384 HIS A CA 1
ATOM 3079 C C . HIS A 1 384 ? -3.726 3.840 18.765 1.00 84.12 384 HIS A C 1
ATOM 3081 O O . HIS A 1 384 ? -3.453 4.645 17.865 1.00 84.12 384 HIS A O 1
ATOM 3087 N N . GLU A 1 385 ? -2.895 3.583 19.767 1.00 85.44 385 GLU A N 1
ATOM 3088 C CA . GLU A 1 385 ? -1.516 4.041 19.814 1.00 85.44 385 GLU A CA 1
ATOM 3089 C C . GLU A 1 385 ? -0.616 3.024 19.108 1.00 85.44 385 GLU A C 1
ATOM 3091 O O . GLU A 1 385 ? -0.836 1.823 19.174 1.00 85.44 385 GLU A O 1
ATOM 3096 N N . PHE A 1 386 ? 0.428 3.498 18.431 1.00 90.19 386 PHE A N 1
ATOM 3097 C CA . PHE A 1 386 ? 1.380 2.639 17.724 1.00 90.19 386 PHE A CA 1
ATOM 3098 C C . PHE A 1 386 ? 2.801 2.971 18.151 1.00 90.19 386 PHE A C 1
ATOM 3100 O O . PHE A 1 386 ? 3.094 4.106 18.542 1.00 90.19 386 PHE A O 1
ATOM 3107 N N . THR A 1 387 ? 3.713 2.008 18.011 1.00 89.31 387 THR A N 1
ATOM 3108 C CA . THR A 1 387 ? 5.139 2.258 18.251 1.00 89.31 387 THR A CA 1
ATOM 3109 C C . THR A 1 387 ? 5.639 3.438 17.399 1.00 89.31 387 THR A C 1
ATOM 3111 O O . THR A 1 387 ? 5.399 3.476 16.184 1.00 89.31 387 THR A O 1
ATOM 3114 N N . PRO A 1 388 ? 6.355 4.415 17.989 1.00 88.31 388 PRO A N 1
ATOM 3115 C CA . PRO A 1 388 ? 6.926 5.518 17.230 1.00 88.31 388 PRO A CA 1
ATOM 3116 C C . PRO A 1 388 ? 7.928 5.038 16.174 1.00 88.31 388 PRO A C 1
ATOM 3118 O O . PRO A 1 388 ? 8.942 4.415 16.482 1.00 88.31 388 PRO A O 1
ATOM 3121 N N . LEU A 1 389 ? 7.685 5.402 14.914 1.00 90.75 389 LEU A N 1
ATOM 3122 C CA . LEU A 1 389 ? 8.599 5.103 13.810 1.00 90.75 389 LEU A CA 1
ATOM 3123 C C . LEU A 1 389 ? 9.794 6.067 13.827 1.00 90.75 389 LEU A C 1
ATOM 3125 O O . LEU A 1 389 ? 9.755 7.158 13.240 1.00 90.75 389 LEU A O 1
ATOM 3129 N N . THR A 1 390 ? 10.864 5.661 14.503 1.00 89.75 390 THR A N 1
ATOM 3130 C CA . THR A 1 390 ? 12.108 6.436 14.600 1.00 89.75 390 THR A CA 1
ATOM 3131 C C . THR A 1 390 ? 12.707 6.645 13.211 1.00 89.75 390 THR A C 1
ATOM 3133 O O . THR A 1 390 ? 12.728 5.732 12.397 1.00 89.75 390 THR A O 1
ATOM 3136 N N . GLY A 1 391 ? 13.184 7.853 12.896 1.00 87.56 391 GLY A N 1
ATOM 3137 C CA . GLY A 1 391 ? 13.820 8.138 11.600 1.00 87.56 391 GLY A CA 1
ATOM 3138 C C . GLY A 1 391 ? 12.886 8.061 10.382 1.00 87.56 391 GLY A C 1
ATOM 3139 O O . GLY A 1 391 ? 13.363 8.055 9.246 1.00 87.56 391 GLY A O 1
ATOM 3140 N N . LYS A 1 392 ? 11.555 8.029 10.572 1.00 88.75 392 LYS A N 1
ATOM 3141 C CA . LYS A 1 392 ? 10.603 7.960 9.449 1.00 88.75 392 LYS A CA 1
ATOM 3142 C C . LYS A 1 392 ? 10.763 9.111 8.457 1.00 88.75 392 LYS A C 1
ATOM 3144 O O . LYS A 1 392 ? 10.585 8.907 7.267 1.00 88.75 392 LYS A O 1
ATOM 3149 N N . MET A 1 393 ? 11.121 10.315 8.906 1.00 85.19 393 MET A N 1
ATOM 3150 C CA . MET A 1 393 ? 11.215 11.480 8.015 1.00 85.19 393 MET A CA 1
ATOM 3151 C C . MET A 1 393 ? 12.369 11.369 7.012 1.00 85.19 393 MET A C 1
ATOM 3153 O O . MET A 1 393 ? 12.221 11.838 5.888 1.00 85.19 393 MET A O 1
ATOM 3157 N N . SER A 1 394 ? 13.467 10.703 7.382 1.00 86.88 394 SER A N 1
ATOM 3158 C CA . SER A 1 394 ? 14.645 10.500 6.527 1.00 86.88 394 SER A CA 1
ATOM 3159 C C . SER A 1 394 ? 14.652 9.164 5.777 1.00 86.88 394 SER A C 1
ATOM 3161 O O . SER A 1 394 ? 15.509 8.953 4.928 1.00 86.88 394 SER A O 1
ATOM 3163 N N . SER A 1 395 ? 13.708 8.260 6.063 1.00 91.19 395 SER A N 1
ATOM 3164 C CA . SER A 1 395 ? 13.681 6.908 5.483 1.00 91.19 395 SER A CA 1
ATOM 3165 C C . SER A 1 395 ? 12.689 6.800 4.334 1.00 91.19 395 SER A C 1
ATOM 3167 O O . SER A 1 395 ? 11.502 6.983 4.565 1.00 91.19 395 SER A O 1
ATOM 3169 N N . PHE A 1 396 ? 13.117 6.491 3.113 1.00 91.25 396 PHE A N 1
ATOM 3170 C CA . PHE A 1 396 ? 12.227 6.434 1.940 1.00 91.25 396 PHE A CA 1
ATOM 3171 C C . PHE A 1 396 ? 11.868 5.015 1.494 1.00 91.25 396 PHE A C 1
ATOM 3173 O O . PHE A 1 396 ? 11.131 4.855 0.530 1.00 91.25 396 PHE A O 1
ATOM 3180 N N . SER A 1 397 ? 12.363 3.994 2.191 1.00 92.56 397 SER A N 1
ATOM 3181 C CA . SER A 1 397 ? 12.170 2.592 1.824 1.00 92.56 397 SER A CA 1
ATOM 3182 C C . SER A 1 397 ? 11.980 1.750 3.074 1.00 92.56 397 SER A C 1
ATOM 3184 O O . SER A 1 397 ? 12.751 1.881 4.029 1.00 92.56 397 SER A O 1
ATOM 3186 N N . PHE A 1 398 ? 10.969 0.893 3.053 1.00 95.06 398 PHE A N 1
ATOM 3187 C CA . PHE A 1 398 ? 10.615 -0.025 4.124 1.00 95.06 398 PHE A CA 1
ATOM 3188 C C . PHE A 1 398 ? 10.448 -1.432 3.553 1.00 95.06 398 PHE A C 1
ATOM 3190 O O . PHE A 1 398 ? 10.018 -1.604 2.414 1.00 95.06 398 PHE A O 1
ATOM 3197 N N . ILE A 1 399 ? 10.793 -2.439 4.344 1.00 94.88 399 ILE A N 1
ATOM 3198 C CA . ILE A 1 399 ? 10.580 -3.849 4.028 1.00 94.88 399 ILE A CA 1
ATOM 3199 C C . ILE A 1 399 ? 9.970 -4.532 5.249 1.00 94.88 399 ILE A C 1
ATOM 3201 O O . ILE A 1 399 ? 10.395 -4.274 6.379 1.00 94.88 399 ILE A O 1
ATOM 3205 N N . ALA A 1 400 ? 8.969 -5.381 5.033 1.00 95.06 400 ALA A N 1
ATOM 3206 C CA . ALA A 1 400 ? 8.436 -6.226 6.093 1.00 95.06 400 ALA A CA 1
ATOM 3207 C C . ALA A 1 400 ? 9.425 -7.365 6.391 1.00 95.06 400 ALA A C 1
ATOM 3209 O O . ALA A 1 400 ? 9.985 -7.966 5.472 1.00 95.06 400 ALA A O 1
ATOM 3210 N N . LEU A 1 401 ? 9.659 -7.648 7.672 1.00 92.88 401 LEU A N 1
ATOM 3211 C CA . LEU A 1 401 ? 10.543 -8.731 8.120 1.00 92.88 401 LEU A CA 1
ATOM 3212 C C . LEU A 1 401 ? 9.745 -9.878 8.740 1.00 92.88 401 LEU A C 1
ATOM 3214 O O . LEU A 1 401 ? 10.024 -11.038 8.451 1.00 92.88 401 LEU A O 1
ATOM 3218 N N . ALA A 1 402 ? 8.768 -9.534 9.574 1.00 90.44 402 ALA A N 1
ATOM 3219 C CA . ALA A 1 402 ? 7.794 -10.418 10.206 1.00 90.44 402 ALA A CA 1
ATOM 3220 C C . ALA A 1 402 ? 6.616 -9.563 10.709 1.00 90.44 402 ALA A C 1
ATOM 3222 O O . ALA A 1 402 ? 6.675 -8.334 10.617 1.00 90.44 402 ALA A O 1
ATOM 3223 N N . HIS A 1 403 ? 5.584 -10.190 11.282 1.00 90.12 403 HIS A N 1
ATOM 3224 C CA . HIS A 1 403 ? 4.528 -9.458 11.985 1.00 90.12 403 HIS A CA 1
ATOM 3225 C C . HIS A 1 403 ? 5.147 -8.518 13.034 1.00 90.12 403 HIS A C 1
ATOM 3227 O O . HIS A 1 403 ? 6.041 -8.920 13.782 1.00 90.12 403 HIS A O 1
ATOM 3233 N N . ASP A 1 404 ? 4.724 -7.253 13.034 1.00 92.00 404 ASP A N 1
ATOM 3234 C CA . ASP A 1 404 ? 5.243 -6.142 13.845 1.00 92.00 404 ASP A CA 1
ATOM 3235 C C . ASP A 1 404 ? 6.712 -5.753 13.632 1.00 92.00 404 ASP A C 1
ATOM 3237 O O . ASP A 1 404 ? 7.206 -4.844 14.305 1.00 92.00 404 ASP A O 1
ATOM 3241 N N . GLN A 1 405 ? 7.428 -6.392 12.708 1.00 93.25 405 GLN A N 1
ATOM 3242 C CA . GLN A 1 405 ? 8.846 -6.137 12.467 1.00 93.25 405 GLN A CA 1
ATOM 3243 C C . GLN A 1 405 ? 9.085 -5.638 11.051 1.00 93.25 405 GLN A C 1
ATOM 3245 O O . GLN A 1 405 ? 8.780 -6.304 10.058 1.00 93.25 405 GLN A O 1
ATOM 3250 N N . ILE A 1 406 ? 9.717 -4.473 10.957 1.00 95.69 406 ILE A N 1
ATOM 3251 C CA . ILE A 1 406 ? 10.073 -3.851 9.687 1.00 95.69 406 ILE A CA 1
ATOM 3252 C C . ILE A 1 406 ? 11.541 -3.445 9.693 1.00 95.69 406 ILE A C 1
ATOM 3254 O O . ILE A 1 406 ? 12.141 -3.191 10.736 1.00 95.69 406 ILE A O 1
ATOM 3258 N N . ALA A 1 407 ? 12.104 -3.301 8.503 1.00 95.12 407 ALA A N 1
ATOM 3259 C CA . ALA A 1 407 ? 13.363 -2.609 8.301 1.00 95.12 407 ALA A CA 1
ATOM 3260 C C . ALA A 1 407 ? 13.127 -1.363 7.453 1.00 95.12 407 ALA A C 1
ATOM 3262 O O . ALA A 1 407 ? 12.368 -1.388 6.488 1.00 95.12 407 ALA A O 1
ATOM 3263 N N . ARG A 1 408 ? 13.799 -0.267 7.799 1.00 94.75 408 ARG A N 1
ATOM 3264 C CA . ARG A 1 408 ? 13.778 0.990 7.046 1.00 94.75 408 ARG A CA 1
ATOM 3265 C C . ARG A 1 408 ? 15.169 1.340 6.551 1.00 94.75 408 ARG A C 1
ATOM 3267 O O . ARG A 1 408 ? 16.153 1.013 7.202 1.00 94.75 408 ARG A O 1
ATOM 3274 N N . ARG A 1 409 ? 15.268 2.073 5.455 1.00 92.56 409 ARG A N 1
ATOM 3275 C CA . ARG A 1 409 ? 16.527 2.690 5.022 1.00 92.56 409 ARG A CA 1
ATOM 3276 C C . ARG A 1 409 ? 16.270 4.066 4.449 1.00 92.56 409 ARG A C 1
ATOM 3278 O O . ARG A 1 409 ? 15.162 4.367 3.996 1.00 92.56 409 ARG A O 1
ATOM 3285 N N . GLU A 1 410 ? 17.308 4.890 4.443 1.00 89.94 410 GLU A N 1
ATOM 3286 C CA . GLU A 1 410 ? 17.228 6.221 3.854 1.00 89.94 410 GLU A CA 1
ATOM 3287 C C . GLU A 1 410 ? 16.925 6.130 2.369 1.00 89.94 410 GLU A C 1
ATOM 3289 O O . GLU A 1 410 ? 16.033 6.802 1.873 1.00 89.94 410 GLU A O 1
ATOM 3294 N N . ARG A 1 411 ? 17.621 5.254 1.647 1.00 85.75 411 ARG A N 1
ATOM 3295 C CA . ARG A 1 411 ? 17.610 5.265 0.189 1.00 85.75 411 ARG A CA 1
ATOM 3296 C C . ARG A 1 411 ? 17.469 3.867 -0.396 1.00 85.75 411 ARG A C 1
ATOM 3298 O O . ARG A 1 411 ? 18.310 2.999 -0.178 1.00 85.75 411 ARG A O 1
ATOM 3305 N N . SER A 1 412 ? 16.457 3.675 -1.240 1.00 86.88 412 SER A N 1
ATOM 3306 C CA . SER A 1 412 ? 16.303 2.453 -2.041 1.00 86.88 412 SER A CA 1
ATOM 3307 C C . SER A 1 412 ? 17.464 2.322 -3.024 1.00 86.88 412 SER A C 1
ATOM 3309 O O . SER A 1 412 ? 17.907 3.327 -3.555 1.00 86.88 412 SER A O 1
ATOM 3311 N N . CYS A 1 413 ? 18.002 1.129 -3.270 1.00 86.25 413 CYS A N 1
ATOM 3312 C CA . CYS A 1 413 ? 19.079 0.949 -4.262 1.00 86.25 413 CYS A CA 1
ATOM 3313 C C . CYS A 1 413 ? 18.557 0.343 -5.570 1.00 86.25 413 CYS A C 1
ATOM 3315 O O . CYS A 1 413 ? 18.947 0.788 -6.651 1.00 86.25 413 CYS A O 1
ATOM 3317 N N . PHE A 1 414 ? 17.665 -0.651 -5.455 1.00 88.19 414 PHE A N 1
ATOM 3318 C CA . PHE A 1 414 ? 17.060 -1.365 -6.583 1.00 88.19 414 PHE A CA 1
ATOM 3319 C C . PHE A 1 414 ? 18.069 -1.942 -7.592 1.00 88.19 414 PHE A C 1
ATOM 3321 O O . PHE A 1 414 ? 17.729 -2.161 -8.748 1.00 88.19 414 PHE A O 1
ATOM 3328 N N . CYS A 1 415 ? 19.311 -2.190 -7.171 1.00 86.44 415 CYS A N 1
ATOM 3329 C CA . CYS A 1 415 ? 20.226 -3.030 -7.939 1.00 86.44 415 CYS A CA 1
ATOM 3330 C C . CYS A 1 415 ? 19.761 -4.493 -7.913 1.00 86.44 415 CYS A C 1
ATOM 3332 O O . CYS A 1 415 ? 18.974 -4.868 -7.039 1.00 86.44 415 CYS A O 1
ATOM 3334 N N . GLU A 1 416 ? 20.303 -5.312 -8.818 1.00 84.06 416 GLU A N 1
ATOM 3335 C CA . GLU A 1 416 ? 20.035 -6.754 -8.909 1.00 84.06 416 GLU A CA 1
ATOM 3336 C C . GLU A 1 416 ? 20.070 -7.434 -7.529 1.00 84.06 416 GLU A C 1
ATOM 3338 O O . GLU A 1 416 ? 19.074 -8.025 -7.114 1.00 84.06 416 GLU A O 1
ATOM 3343 N N . GLY A 1 417 ? 21.150 -7.256 -6.759 1.00 86.69 417 GLY A N 1
ATOM 3344 C CA . GLY A 1 417 ? 21.292 -7.864 -5.431 1.00 86.69 417 GLY A CA 1
ATOM 3345 C C . GLY A 1 417 ? 20.237 -7.408 -4.416 1.00 86.69 417 GLY A C 1
ATOM 3346 O O . GLY A 1 417 ? 19.733 -8.212 -3.637 1.00 86.69 417 GLY A O 1
ATOM 3347 N N . CYS A 1 418 ? 19.834 -6.132 -4.444 1.00 88.31 418 CYS A N 1
ATOM 3348 C CA . CYS A 1 418 ? 18.763 -5.622 -3.576 1.00 88.31 418 CYS A CA 1
ATOM 3349 C C . CYS A 1 418 ? 17.375 -6.143 -3.964 1.00 88.31 418 CYS A C 1
ATOM 3351 O O . CYS A 1 418 ? 16.503 -6.220 -3.103 1.00 88.31 418 CYS A O 1
ATOM 3353 N N . PHE A 1 419 ? 17.160 -6.452 -5.241 1.00 85.81 419 PHE A N 1
ATOM 3354 C CA . PHE A 1 419 ? 15.889 -6.954 -5.758 1.00 85.81 419 PHE A CA 1
ATOM 3355 C C . PHE A 1 419 ? 15.644 -8.425 -5.418 1.00 85.81 419 PHE A C 1
ATOM 3357 O O . PHE A 1 419 ? 14.499 -8.838 -5.277 1.00 85.81 419 PHE A O 1
ATOM 3364 N N . HIS A 1 420 ? 16.718 -9.192 -5.238 1.00 83.44 420 HIS A N 1
ATOM 3365 C CA . HIS A 1 420 ? 16.672 -10.595 -4.823 1.00 83.44 420 HIS A CA 1
ATOM 3366 C C . HIS A 1 420 ? 16.444 -10.791 -3.319 1.00 83.44 420 HIS A C 1
ATOM 3368 O O . HIS A 1 420 ? 16.427 -11.925 -2.845 1.00 83.44 420 HIS A O 1
ATOM 3374 N N . GLN A 1 421 ? 16.287 -9.711 -2.551 1.00 84.75 421 GLN A N 1
ATOM 3375 C CA . GLN A 1 421 ? 16.094 -9.820 -1.111 1.00 84.75 421 GLN A CA 1
ATOM 3376 C C . GLN A 1 421 ? 14.679 -10.329 -0.776 1.00 84.75 421 GLN A C 1
ATOM 3378 O O . GLN A 1 421 ? 13.728 -9.991 -1.460 1.00 84.75 421 GLN A O 1
ATOM 3383 N N . LEU A 1 422 ? 14.514 -11.126 0.277 1.00 82.25 422 LEU A N 1
ATOM 3384 C CA . LEU A 1 422 ? 13.233 -11.676 0.750 1.00 82.25 422 LEU A CA 1
ATOM 3385 C C . LEU A 1 422 ? 13.044 -11.355 2.239 1.00 82.25 422 LEU A C 1
ATOM 3387 O O . LEU A 1 422 ? 12.827 -12.234 3.072 1.00 82.25 422 LEU A O 1
ATOM 3391 N N . GLY A 1 423 ? 13.235 -10.087 2.607 1.00 82.38 423 GLY A N 1
ATOM 3392 C CA . GLY A 1 423 ? 13.215 -9.683 4.011 1.00 82.38 423 GLY A CA 1
ATOM 3393 C C . GLY A 1 423 ? 14.413 -10.232 4.786 1.00 82.38 423 GLY A C 1
ATOM 3394 O O . GLY A 1 423 ? 15.550 -10.231 4.308 1.00 82.38 423 GLY A O 1
ATOM 3395 N N . ARG A 1 424 ? 14.156 -10.706 6.007 1.00 83.19 424 ARG A N 1
ATOM 3396 C CA . ARG A 1 424 ? 15.192 -11.210 6.921 1.00 83.19 424 ARG A CA 1
ATOM 3397 C C . ARG A 1 424 ? 15.897 -12.470 6.397 1.00 83.19 424 ARG A C 1
ATOM 3399 O O . ARG A 1 424 ? 17.025 -12.728 6.792 1.00 83.19 424 ARG A O 1
ATOM 3406 N N . ALA A 1 425 ? 15.265 -13.229 5.499 1.00 83.38 425 ALA A N 1
ATOM 3407 C CA . ALA A 1 425 ? 15.801 -14.495 4.998 1.00 83.38 425 ALA A CA 1
ATOM 3408 C C . ALA A 1 425 ? 17.091 -14.345 4.170 1.00 83.38 425 ALA A C 1
ATOM 3410 O O . ALA A 1 425 ? 17.874 -15.286 4.081 1.00 83.38 425 ALA A O 1
ATOM 3411 N N . THR A 1 426 ? 17.313 -13.184 3.554 1.00 86.31 426 THR A N 1
ATOM 3412 C CA . THR A 1 426 ? 18.428 -12.957 2.615 1.00 86.31 426 THR A CA 1
ATOM 3413 C C . THR A 1 426 ? 19.356 -11.820 3.036 1.00 86.31 426 THR A C 1
ATOM 3415 O O . THR A 1 426 ? 20.427 -11.658 2.455 1.00 86.31 426 THR A O 1
ATOM 3418 N N . LEU A 1 427 ? 18.951 -11.017 4.023 1.00 89.75 427 LEU A N 1
ATOM 3419 C CA . LEU A 1 427 ? 19.754 -9.919 4.547 1.00 89.75 427 LEU A CA 1
ATOM 3420 C C . LEU A 1 427 ? 20.672 -10.414 5.665 1.00 89.75 427 LEU A C 1
ATOM 3422 O O . LEU A 1 427 ? 20.239 -11.106 6.586 1.00 89.75 427 LEU A O 1
ATOM 3426 N N . ARG A 1 428 ? 21.940 -10.002 5.622 1.00 90.69 428 ARG A N 1
ATOM 3427 C CA . ARG A 1 428 ? 22.921 -10.338 6.653 1.00 90.69 428 ARG A CA 1
ATOM 3428 C C . ARG A 1 428 ? 22.800 -9.381 7.848 1.00 90.69 428 ARG A C 1
ATOM 3430 O O . ARG A 1 428 ? 22.800 -8.164 7.642 1.00 90.69 428 ARG A O 1
ATOM 3437 N N . PRO A 1 429 ? 22.790 -9.880 9.096 1.00 90.25 429 PRO A N 1
ATOM 3438 C CA . PRO A 1 429 ? 22.952 -9.042 10.282 1.00 90.25 429 PRO A CA 1
ATOM 3439 C C . PRO A 1 429 ? 24.332 -8.367 10.336 1.00 90.25 429 PRO A C 1
ATOM 3441 O O . PRO A 1 429 ? 25.366 -9.014 10.162 1.00 90.25 429 PRO A O 1
ATOM 3444 N N . ALA A 1 430 ? 24.357 -7.065 10.616 1.00 86.81 430 ALA A N 1
ATOM 3445 C CA . ALA A 1 430 ? 25.569 -6.239 10.692 1.00 86.81 430 ALA A CA 1
ATOM 3446 C C . ALA A 1 430 ? 25.648 -5.444 12.013 1.00 86.81 430 ALA A C 1
ATOM 3448 O O . ALA A 1 430 ? 26.022 -4.270 12.064 1.00 86.81 430 ALA A O 1
ATOM 3449 N N . GLY A 1 431 ? 25.254 -6.091 13.112 1.00 82.56 431 GLY A N 1
ATOM 3450 C CA . GLY A 1 431 ? 25.197 -5.508 14.452 1.00 82.56 431 GLY A CA 1
ATOM 3451 C C . GLY A 1 431 ? 23.769 -5.270 14.938 1.00 82.56 431 GLY A C 1
ATOM 3452 O O . GLY A 1 431 ? 22.814 -5.826 14.402 1.00 82.56 431 GLY A O 1
ATOM 3453 N N . TYR A 1 432 ? 23.627 -4.464 15.992 1.00 82.88 432 TYR A N 1
ATOM 3454 C CA . TYR A 1 432 ? 22.331 -4.226 16.625 1.00 82.88 432 TYR A CA 1
ATOM 3455 C C . TYR A 1 432 ? 21.354 -3.554 15.652 1.00 82.88 432 TYR A C 1
ATOM 3457 O O . TYR A 1 432 ? 21.659 -2.485 15.117 1.00 82.88 432 TYR A O 1
ATOM 3465 N N . ALA A 1 433 ? 20.203 -4.197 15.429 1.00 87.56 433 ALA A N 1
ATOM 3466 C CA . ALA A 1 433 ? 19.112 -3.710 14.583 1.00 87.56 433 ALA A CA 1
ATOM 3467 C C . ALA A 1 433 ? 19.568 -3.226 13.190 1.00 87.56 433 ALA A C 1
ATOM 3469 O O . ALA A 1 433 ? 19.035 -2.253 12.659 1.00 87.56 433 ALA A O 1
ATOM 3470 N N . THR A 1 434 ? 20.595 -3.860 12.617 1.00 91.75 434 THR A N 1
ATOM 3471 C CA . THR A 1 434 ? 21.187 -3.456 11.337 1.00 91.75 434 THR A CA 1
ATOM 3472 C C . THR A 1 434 ? 21.260 -4.652 10.399 1.00 91.75 434 THR A C 1
ATOM 3474 O O . THR A 1 434 ? 21.844 -5.681 10.743 1.00 91.75 434 THR A O 1
ATOM 3477 N N . LEU A 1 435 ? 20.712 -4.489 9.197 1.00 92.31 435 LEU A N 1
ATOM 3478 C CA . LEU A 1 435 ? 20.675 -5.496 8.144 1.00 92.31 435 LEU A CA 1
ATOM 3479 C C . LEU A 1 435 ? 21.333 -4.961 6.866 1.00 92.31 435 LEU A C 1
ATOM 3481 O O . LEU A 1 435 ? 21.135 -3.810 6.467 1.00 92.31 435 LEU A O 1
ATOM 3485 N N . VAL A 1 436 ? 22.113 -5.806 6.197 1.00 91.31 436 VAL A N 1
ATOM 3486 C CA . VAL A 1 436 ? 22.897 -5.426 5.017 1.00 91.31 436 VAL A CA 1
ATOM 3487 C C . VAL A 1 436 ? 22.682 -6.425 3.888 1.00 91.31 436 VAL A C 1
ATOM 3489 O O . VAL A 1 436 ? 22.649 -7.636 4.082 1.00 91.31 436 VAL A O 1
ATOM 3492 N N . CYS A 1 437 ? 22.535 -5.887 2.680 1.00 91.56 437 CYS A N 1
ATOM 3493 C CA . CYS A 1 437 ? 22.600 -6.650 1.441 1.00 91.56 437 CYS A CA 1
ATOM 3494 C C . CYS A 1 437 ? 24.050 -6.632 0.941 1.00 91.56 437 CYS A C 1
ATOM 3496 O O . CYS A 1 437 ? 24.527 -5.575 0.515 1.00 91.56 437 CYS A O 1
ATOM 3498 N N . ASP A 1 438 ? 24.730 -7.779 0.971 1.00 87.81 438 ASP A N 1
ATOM 3499 C CA . ASP A 1 438 ? 26.144 -7.900 0.574 1.00 87.81 438 ASP A CA 1
ATOM 3500 C C . ASP A 1 438 ? 26.349 -7.712 -0.941 1.00 87.81 438 ASP A C 1
ATOM 3502 O O . ASP A 1 438 ? 27.350 -7.150 -1.388 1.00 87.81 438 ASP A O 1
ATOM 3506 N N . GLU A 1 439 ? 25.347 -8.082 -1.743 1.00 88.94 439 GLU A N 1
ATOM 3507 C CA . GLU A 1 439 ? 25.337 -7.881 -3.200 1.00 88.94 439 GLU A CA 1
ATOM 3508 C C . GLU A 1 439 ? 24.870 -6.467 -3.615 1.00 88.94 439 GLU A C 1
ATOM 3510 O O . GLU A 1 439 ? 24.634 -6.191 -4.791 1.00 88.94 439 GLU A O 1
ATOM 3515 N N . CYS A 1 440 ? 24.697 -5.541 -2.662 1.00 90.00 440 CYS A N 1
ATOM 3516 C CA . CYS A 1 440 ? 24.250 -4.185 -2.972 1.00 90.00 440 CYS A CA 1
ATOM 3517 C C . CYS A 1 440 ? 25.402 -3.344 -3.533 1.00 90.00 440 CYS A C 1
ATOM 3519 O O . CYS A 1 440 ? 26.307 -2.942 -2.801 1.00 90.00 440 CYS A O 1
ATOM 3521 N N . THR A 1 441 ? 25.313 -2.984 -4.813 1.00 88.12 441 THR A N 1
ATOM 3522 C CA . THR A 1 441 ? 26.327 -2.159 -5.489 1.00 88.12 441 THR A CA 1
ATOM 3523 C C . THR A 1 441 ? 26.510 -0.789 -4.832 1.00 88.12 441 THR A C 1
ATOM 3525 O O . THR A 1 441 ? 27.633 -0.304 -4.722 1.00 88.12 441 THR A O 1
ATOM 3528 N N . SER A 1 442 ? 25.438 -0.174 -4.314 1.00 86.75 442 SER A N 1
ATOM 3529 C CA . SER A 1 442 ? 25.552 1.076 -3.548 1.00 86.75 442 SER A CA 1
ATOM 3530 C C . SER A 1 442 ? 26.302 0.885 -2.229 1.00 86.75 442 SER A C 1
ATOM 3532 O O . SER A 1 442 ? 27.151 1.710 -1.905 1.00 86.75 442 SER A O 1
ATOM 3534 N N . ASN A 1 443 ? 26.051 -0.202 -1.490 1.00 86.69 443 ASN A N 1
ATOM 3535 C CA . ASN A 1 443 ? 26.788 -0.477 -0.252 1.00 86.69 443 ASN A CA 1
ATOM 3536 C C . ASN A 1 443 ? 28.276 -0.693 -0.528 1.00 86.69 443 ASN A C 1
ATOM 3538 O O . ASN A 1 443 ? 29.102 -0.173 0.215 1.00 86.69 443 ASN A O 1
ATOM 3542 N N . GLN A 1 444 ? 28.609 -1.418 -1.597 1.00 88.94 444 GLN A N 1
ATOM 3543 C CA . GLN A 1 444 ? 29.992 -1.648 -2.015 1.00 88.94 444 GLN A CA 1
ATOM 3544 C C . GLN A 1 444 ? 30.689 -0.335 -2.400 1.00 88.94 444 GLN A C 1
ATOM 3546 O O . GLN A 1 444 ? 31.813 -0.090 -1.968 1.00 88.94 444 GLN A O 1
ATOM 3551 N N . ALA A 1 445 ? 30.004 0.551 -3.131 1.00 88.81 445 ALA A N 1
ATOM 3552 C CA . ALA A 1 445 ? 30.533 1.871 -3.471 1.00 88.81 445 ALA A CA 1
ATOM 3553 C C . ALA A 1 445 ? 30.807 2.728 -2.221 1.00 88.81 445 ALA A C 1
ATOM 3555 O O . ALA A 1 445 ? 31.877 3.318 -2.102 1.00 88.81 445 ALA A O 1
ATOM 3556 N N . TYR A 1 446 ? 29.885 2.758 -1.253 1.00 89.69 446 TYR A N 1
ATOM 3557 C CA . TYR A 1 446 ? 30.102 3.468 0.013 1.00 89.69 446 TYR A CA 1
ATOM 3558 C C . TYR A 1 446 ? 31.212 2.839 0.864 1.00 89.69 446 TYR A C 1
ATOM 3560 O O . TYR A 1 446 ? 31.974 3.562 1.502 1.00 89.69 446 TYR A O 1
ATOM 3568 N N . ALA A 1 447 ? 31.340 1.510 0.851 1.00 88.62 447 ALA A N 1
ATOM 3569 C CA . ALA A 1 447 ? 32.435 0.814 1.520 1.00 88.62 447 ALA A CA 1
ATOM 3570 C C . ALA A 1 447 ? 33.800 1.214 0.944 1.00 88.62 447 ALA A C 1
ATOM 3572 O O . ALA A 1 447 ? 34.721 1.490 1.707 1.00 88.62 447 ALA A O 1
ATOM 3573 N N . ALA A 1 448 ? 33.912 1.315 -0.385 1.00 91.94 448 ALA A N 1
ATOM 3574 C CA . ALA A 1 448 ? 35.132 1.759 -1.059 1.00 91.94 448 ALA A CA 1
ATOM 3575 C C . ALA A 1 448 ? 35.514 3.213 -0.721 1.00 91.94 448 ALA A C 1
ATOM 3577 O O . ALA A 1 448 ? 36.689 3.563 -0.747 1.00 91.94 448 ALA A O 1
ATOM 3578 N N . LEU A 1 449 ? 34.532 4.046 -0.357 1.00 92.81 449 LEU A N 1
ATOM 3579 C CA . LEU A 1 449 ? 34.739 5.414 0.130 1.00 92.81 449 LEU A CA 1
ATOM 3580 C C . LEU A 1 449 ? 35.045 5.489 1.638 1.00 92.81 449 LEU A C 1
ATOM 3582 O O . LEU A 1 449 ? 35.130 6.584 2.186 1.00 92.81 449 LEU A O 1
ATOM 3586 N N . GLY A 1 450 ? 35.177 4.352 2.328 1.00 92.25 450 GLY A N 1
ATOM 3587 C CA . GLY A 1 450 ? 35.453 4.304 3.766 1.00 92.25 450 GLY A CA 1
ATOM 3588 C C . GLY A 1 450 ? 34.256 4.648 4.658 1.00 92.25 450 GLY A C 1
ATOM 3589 O O . GLY A 1 450 ? 34.432 4.841 5.858 1.00 92.25 450 GLY A O 1
ATOM 3590 N N . VAL A 1 451 ? 33.036 4.710 4.111 1.00 89.88 451 VAL A N 1
ATOM 3591 C CA . VAL A 1 451 ? 31.830 5.008 4.898 1.00 89.88 451 VAL A CA 1
ATOM 3592 C C . VAL A 1 451 ? 31.471 3.805 5.769 1.00 89.88 451 VAL A C 1
ATOM 3594 O O . VAL A 1 451 ? 31.355 2.669 5.277 1.00 89.88 451 VAL A O 1
ATOM 3597 N N . ASN A 1 452 ? 31.262 4.064 7.063 1.00 88.94 452 ASN A N 1
ATOM 3598 C CA . ASN A 1 452 ? 30.873 3.053 8.039 1.00 88.94 452 ASN A CA 1
ATOM 3599 C C . ASN A 1 452 ? 29.588 2.345 7.592 1.00 88.94 452 ASN A C 1
ATOM 3601 O O . ASN A 1 452 ? 28.645 2.993 7.152 1.00 88.94 452 ASN A O 1
ATOM 3605 N N . GLU A 1 453 ? 29.538 1.018 7.723 1.00 86.56 453 GLU A N 1
ATOM 3606 C CA . GLU A 1 453 ? 28.400 0.191 7.307 1.00 86.56 453 GLU A CA 1
ATOM 3607 C C . GLU A 1 453 ? 27.056 0.657 7.888 1.00 86.56 453 GLU A C 1
ATOM 3609 O O . GLU A 1 453 ? 26.056 0.631 7.173 1.00 86.56 453 GLU A O 1
ATOM 3614 N N . ARG A 1 454 ? 27.026 1.173 9.123 1.00 85.69 454 ARG A N 1
ATOM 3615 C CA . ARG A 1 454 ? 25.801 1.697 9.756 1.00 85.69 454 ARG A CA 1
ATOM 3616 C C . ARG A 1 454 ? 25.345 3.055 9.229 1.00 85.69 454 ARG A C 1
ATOM 3618 O O . ARG A 1 454 ? 24.185 3.399 9.404 1.00 85.69 454 ARG A O 1
ATOM 3625 N N . GLU A 1 455 ? 26.240 3.817 8.612 1.00 86.12 455 GLU A N 1
ATOM 3626 C CA . GLU A 1 455 ? 25.976 5.176 8.119 1.00 86.12 455 GLU A CA 1
ATOM 3627 C C . GLU A 1 455 ? 25.641 5.189 6.622 1.00 86.12 455 GLU A C 1
ATOM 3629 O O . GLU A 1 455 ? 25.336 6.235 6.049 1.00 86.12 455 GLU A O 1
ATOM 3634 N N . ARG A 1 456 ? 25.699 4.029 5.952 1.00 89.75 456 ARG A N 1
ATOM 3635 C CA . ARG A 1 456 ? 25.413 3.943 4.517 1.00 89.75 456 ARG A CA 1
ATOM 3636 C C . ARG A 1 456 ? 23.910 4.129 4.283 1.00 89.75 456 ARG A C 1
ATOM 3638 O O . ARG A 1 456 ? 23.120 3.369 4.837 1.00 89.75 456 ARG A O 1
ATOM 3645 N N . PRO A 1 457 ? 23.490 5.015 3.362 1.00 86.62 457 PRO A N 1
ATOM 3646 C CA . PRO A 1 457 ? 22.069 5.247 3.073 1.00 86.62 457 PRO A CA 1
ATOM 3647 C C . PRO A 1 457 ? 21.280 4.010 2.608 1.00 86.62 457 PRO A C 1
ATOM 3649 O O . PRO A 1 457 ? 20.049 3.998 2.657 1.00 86.62 457 PRO A O 1
ATOM 3652 N N . SER A 1 458 ? 21.974 2.986 2.103 1.00 86.56 458 SER A N 1
ATOM 3653 C CA . SER A 1 458 ? 21.399 1.718 1.636 1.00 86.56 458 SER A CA 1
ATOM 3654 C C . SER A 1 458 ? 21.346 0.615 2.701 1.00 86.56 458 SER A C 1
ATOM 3656 O O . SER A 1 458 ? 20.835 -0.469 2.403 1.00 86.56 458 SER A O 1
ATOM 3658 N N . THR A 1 459 ? 21.845 0.878 3.911 1.00 91.12 459 THR A N 1
ATOM 3659 C CA . THR A 1 459 ? 21.758 -0.026 5.063 1.00 91.12 459 THR A CA 1
ATOM 3660 C C . THR A 1 459 ? 20.357 -0.008 5.657 1.00 91.12 459 THR A C 1
ATOM 3662 O O . THR A 1 459 ? 19.710 1.035 5.742 1.00 91.12 459 THR A O 1
ATOM 3665 N N . TRP A 1 460 ? 19.873 -1.185 6.045 1.00 93.81 460 TRP A N 1
ATOM 3666 C CA . TRP A 1 460 ? 18.566 -1.353 6.659 1.00 93.81 460 TRP A CA 1
ATOM 3667 C C . TRP A 1 460 ? 18.680 -1.280 8.182 1.00 93.81 460 TRP A C 1
ATOM 3669 O O . TRP A 1 460 ? 19.535 -1.928 8.782 1.00 93.81 460 TRP A O 1
ATOM 3679 N N . HIS A 1 461 ? 17.778 -0.531 8.801 1.00 93.94 461 HIS A N 1
ATOM 3680 C CA . HIS A 1 461 ? 17.638 -0.400 10.243 1.00 93.94 461 HIS A CA 1
ATOM 3681 C C . HIS A 1 461 ? 16.325 -1.034 10.679 1.00 93.94 461 HIS A C 1
ATOM 3683 O O . HIS A 1 461 ? 15.254 -0.621 10.229 1.00 93.94 461 HIS A O 1
ATOM 3689 N N . GLU A 1 462 ? 16.413 -2.039 11.535 1.00 94.50 462 GLU A N 1
ATOM 3690 C CA . GLU A 1 462 ? 15.251 -2.741 12.063 1.00 94.50 462 GLU A CA 1
ATOM 3691 C C . GLU A 1 462 ? 14.536 -1.905 13.124 1.00 94.50 462 GLU A C 1
ATOM 3693 O O . GLU A 1 462 ? 15.165 -1.187 13.903 1.00 94.50 462 GLU A O 1
ATOM 3698 N N . GLN A 1 463 ? 13.211 -2.003 13.158 1.00 94.25 463 GLN A N 1
ATOM 3699 C CA . GLN A 1 463 ? 12.382 -1.424 14.207 1.00 94.25 463 GLN A CA 1
ATOM 3700 C C . GLN A 1 463 ? 11.054 -2.172 14.326 1.00 94.25 463 GLN A C 1
ATOM 3702 O O . GLN A 1 463 ? 10.617 -2.859 13.400 1.00 94.25 463 GLN A O 1
ATOM 3707 N N . GLU A 1 464 ? 10.396 -1.986 15.464 1.00 92.38 464 GLU A N 1
ATOM 3708 C CA . GLU A 1 464 ? 9.050 -2.496 15.697 1.00 92.38 464 GLU A CA 1
ATOM 3709 C C . GLU A 1 464 ? 7.992 -1.503 15.197 1.00 92.38 464 GLU A C 1
ATOM 3711 O O . GLU A 1 464 ? 8.168 -0.284 15.279 1.00 92.38 464 GLU A O 1
ATOM 3716 N N . ALA A 1 465 ? 6.882 -2.030 14.692 1.00 92.62 465 ALA A N 1
ATOM 3717 C CA . ALA A 1 465 ? 5.696 -1.278 14.303 1.00 92.62 465 ALA A CA 1
ATOM 3718 C C . ALA A 1 465 ? 4.455 -1.948 14.902 1.00 92.62 465 ALA A C 1
ATOM 3720 O O . ALA A 1 465 ? 3.604 -2.449 14.175 1.00 92.62 465 ALA A O 1
ATOM 3721 N N . LYS A 1 466 ? 4.392 -1.992 16.237 1.00 89.44 466 LYS A N 1
ATOM 3722 C CA . LYS A 1 466 ? 3.299 -2.640 16.968 1.00 89.44 466 LYS A CA 1
ATOM 3723 C C . LYS A 1 466 ? 2.108 -1.710 17.106 1.00 89.44 466 LYS A C 1
ATOM 3725 O O . LYS A 1 466 ? 2.278 -0.507 17.341 1.00 89.44 466 LYS A O 1
ATOM 3730 N N . ASP A 1 467 ? 0.927 -2.302 17.033 1.00 89.31 467 ASP A N 1
ATOM 3731 C CA . ASP A 1 467 ? -0.276 -1.752 17.636 1.00 89.31 467 ASP A CA 1
ATOM 3732 C C . ASP A 1 467 ? -0.170 -1.908 19.161 1.00 89.31 467 ASP A C 1
ATOM 3734 O O . ASP A 1 467 ? 0.005 -3.009 19.682 1.00 89.31 467 ASP A O 1
ATOM 3738 N N . LEU A 1 468 ? -0.190 -0.790 19.880 1.00 82.62 468 LEU A N 1
ATOM 3739 C CA . LEU A 1 468 ? -0.149 -0.753 21.343 1.00 82.62 468 LEU A CA 1
ATOM 3740 C C . LEU A 1 468 ? -1.565 -0.772 21.942 1.00 82.62 468 LEU A C 1
ATOM 3742 O O . LEU A 1 468 ? -1.724 -0.674 23.161 1.00 82.62 468 LEU A O 1
ATOM 3746 N N . GLY A 1 469 ? -2.581 -0.908 21.088 1.00 78.56 469 GLY A N 1
ATOM 3747 C CA . GLY A 1 469 ? -3.988 -0.865 21.427 1.00 78.56 469 GLY A CA 1
ATOM 3748 C C . GLY A 1 469 ? -4.421 0.531 21.846 1.00 78.56 469 GLY A C 1
ATOM 3749 O O . GLY A 1 469 ? -3.815 1.553 21.514 1.00 78.56 469 GLY A O 1
ATOM 3750 N N . THR A 1 470 ? -5.499 0.584 22.613 1.00 69.69 470 THR A N 1
ATOM 3751 C CA . THR A 1 470 ? -6.021 1.837 23.132 1.00 69.69 470 THR A CA 1
ATOM 3752 C C . THR A 1 470 ? -5.261 2.269 24.390 1.00 69.69 470 THR A C 1
ATOM 3754 O O . THR A 1 470 ? -5.059 1.513 25.353 1.00 69.69 470 THR A O 1
ATOM 3757 N N . GLY A 1 471 ? -4.853 3.542 24.421 1.00 62.19 471 GLY A N 1
ATOM 3758 C CA . GLY A 1 471 ? -4.364 4.178 25.644 1.00 62.19 471 GLY A CA 1
ATOM 3759 C C . GLY A 1 471 ? -5.403 4.078 26.774 1.00 62.19 471 GLY A C 1
ATOM 3760 O O . GLY A 1 471 ? -6.569 3.748 26.552 1.00 62.19 471 GLY A O 1
ATOM 3761 N N . LEU A 1 472 ? -5.026 4.383 28.018 1.00 55.69 472 LEU A N 1
ATOM 3762 C CA . LEU A 1 472 ? -5.913 4.203 29.184 1.00 55.69 472 LEU A CA 1
ATOM 3763 C C . LEU A 1 472 ? -7.250 4.967 29.060 1.00 55.69 472 LEU A C 1
ATOM 3765 O O . LEU A 1 472 ? -8.284 4.504 29.537 1.00 55.69 472 LEU A O 1
ATOM 3769 N N . ALA A 1 473 ? -7.247 6.122 28.389 1.00 58.12 473 ALA A N 1
ATOM 3770 C CA . ALA A 1 473 ? -8.463 6.866 28.059 1.00 58.12 473 ALA A CA 1
ATOM 3771 C C . ALA A 1 473 ? -9.338 6.133 27.031 1.00 58.12 473 ALA A C 1
ATOM 3773 O O . ALA A 1 473 ? -10.559 6.137 27.148 1.00 58.12 473 ALA A O 1
ATOM 3774 N N . GLY A 1 474 ? -8.715 5.473 26.061 1.00 62.38 474 GLY A N 1
ATOM 3775 C CA . GLY A 1 474 ? -9.405 4.718 25.036 1.00 62.38 474 GLY A CA 1
ATOM 3776 C C . GLY A 1 474 ? -10.044 3.430 25.550 1.00 62.38 474 GLY A C 1
ATOM 3777 O O . GLY A 1 474 ? -11.235 3.216 25.334 1.00 62.38 474 GLY A O 1
ATOM 3778 N N . ARG A 1 475 ? -9.314 2.670 26.377 1.00 63.78 475 ARG A N 1
ATOM 3779 C CA . ARG A 1 475 ? -9.861 1.505 27.096 1.00 63.78 475 ARG A CA 1
ATOM 3780 C C . ARG A 1 475 ? -11.086 1.857 27.939 1.00 63.78 475 ARG A C 1
ATOM 3782 O O . ARG A 1 475 ? -12.014 1.064 28.058 1.00 63.78 475 ARG A O 1
ATOM 3789 N N . ARG A 1 476 ? -11.124 3.067 28.514 1.00 64.56 476 ARG A N 1
ATOM 3790 C CA . ARG A 1 476 ? -12.296 3.562 29.259 1.00 64.56 476 ARG A CA 1
ATOM 3791 C C . ARG A 1 476 ? -13.505 3.791 28.356 1.00 64.56 476 ARG A C 1
ATOM 3793 O O . ARG A 1 476 ? -14.612 3.463 28.771 1.00 64.56 476 ARG A O 1
ATOM 3800 N N . VAL A 1 477 ? -13.304 4.336 27.157 1.00 68.94 477 VAL A N 1
ATOM 3801 C CA . VAL A 1 477 ? -14.383 4.544 26.178 1.00 68.94 477 VAL A CA 1
ATOM 3802 C C . VAL A 1 477 ? -14.944 3.199 25.708 1.00 68.94 477 VAL A C 1
ATOM 3804 O O . VAL A 1 477 ? -16.161 3.030 25.661 1.00 68.94 477 VAL A O 1
ATOM 3807 N N . GLU A 1 478 ? -14.080 2.216 25.448 1.00 70.50 478 GLU A N 1
ATOM 3808 C CA . GLU A 1 478 ? -14.488 0.855 25.070 1.00 70.50 478 GLU A CA 1
ATOM 3809 C C . GLU A 1 478 ? -15.262 0.162 26.193 1.00 70.50 478 GLU A C 1
ATOM 3811 O O . GLU A 1 478 ? -16.365 -0.337 25.967 1.00 70.50 478 GLU A O 1
ATOM 3816 N N . ALA A 1 479 ? -14.750 0.219 27.426 1.00 68.44 479 ALA A N 1
ATOM 3817 C CA . ALA A 1 479 ? -15.440 -0.318 28.596 1.00 68.44 479 ALA A CA 1
ATOM 3818 C C . ALA A 1 479 ? -16.794 0.370 28.842 1.00 68.44 479 ALA A C 1
ATOM 3820 O O . ALA A 1 479 ? -17.749 -0.285 29.253 1.00 68.44 479 ALA A O 1
ATOM 3821 N N . GLN A 1 480 ? -16.920 1.673 28.569 1.00 73.94 480 GLN A N 1
ATOM 3822 C CA . GLN A 1 480 ? -18.203 2.380 28.640 1.00 73.94 480 GLN A CA 1
ATOM 3823 C C . GLN A 1 480 ? -19.183 1.916 27.557 1.00 73.94 480 GLN A C 1
ATOM 3825 O O . GLN A 1 480 ? -20.352 1.686 27.867 1.00 73.94 480 GLN A O 1
ATOM 3830 N N . ALA A 1 481 ? -18.731 1.749 26.312 1.00 76.44 481 ALA A N 1
ATOM 3831 C CA . ALA A 1 481 ? -19.574 1.272 25.216 1.00 76.44 481 ALA A CA 1
ATOM 3832 C C . ALA A 1 481 ? -20.061 -0.166 25.460 1.00 76.44 481 ALA A C 1
ATOM 3834 O O . ALA A 1 481 ? -21.257 -0.448 25.363 1.00 76.44 481 ALA A O 1
ATOM 3835 N N . GLN A 1 482 ? -19.152 -1.057 25.859 1.00 80.56 482 GLN A N 1
ATOM 3836 C CA . GLN A 1 482 ? -19.474 -2.440 26.203 1.00 80.56 482 GLN A CA 1
ATOM 3837 C C . GLN A 1 482 ? -20.369 -2.514 27.447 1.00 80.56 482 GLN A C 1
ATOM 3839 O O . GLN A 1 482 ? -21.370 -3.229 27.463 1.00 80.56 482 GLN A O 1
ATOM 3844 N N . GLY A 1 483 ? -20.063 -1.708 28.465 1.00 81.94 483 GLY A N 1
ATOM 3845 C CA . GLY A 1 483 ? -20.887 -1.558 29.655 1.00 81.94 483 GLY A CA 1
ATOM 3846 C C . GLY A 1 483 ? -22.310 -1.111 29.335 1.00 81.94 483 GLY A C 1
ATOM 3847 O O . GLY A 1 483 ? -23.266 -1.665 29.872 1.00 81.94 483 GLY A O 1
ATOM 3848 N N . HIS A 1 484 ? -22.475 -0.161 28.411 1.00 84.44 484 HIS A N 1
ATOM 3849 C CA . HIS A 1 484 ? -23.789 0.268 27.938 1.00 84.44 484 HIS A CA 1
ATOM 3850 C 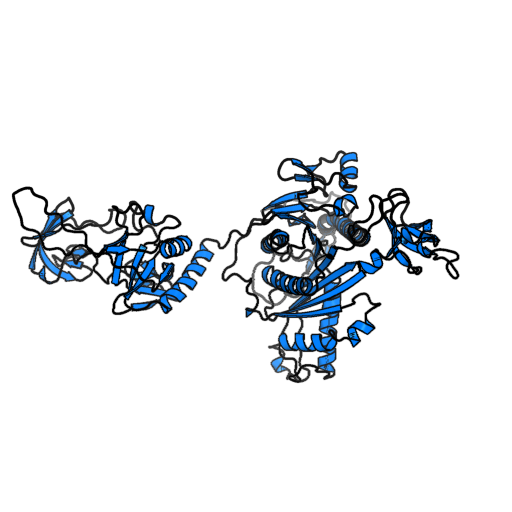C . HIS A 1 484 ? -24.564 -0.883 27.282 1.00 84.44 484 HIS A C 1
ATOM 3852 O O . HIS A 1 484 ? -25.742 -1.091 27.592 1.00 84.44 484 HIS A O 1
ATOM 3858 N N . GLN A 1 485 ? -23.908 -1.665 26.423 1.00 85.44 485 GLN A N 1
ATOM 3859 C CA . GLN A 1 485 ? -24.524 -2.832 25.796 1.00 85.44 485 GLN A CA 1
ATOM 3860 C C . GLN A 1 485 ? -24.957 -3.859 26.850 1.00 85.44 485 GLN A C 1
ATOM 3862 O O . GLN A 1 485 ? -26.105 -4.298 26.853 1.00 85.44 485 GLN A O 1
ATOM 3867 N N . PHE A 1 486 ? -24.093 -4.179 27.811 1.00 89.31 486 PHE A N 1
ATOM 3868 C CA . PHE A 1 486 ? -24.439 -5.108 28.882 1.00 89.31 486 PHE A CA 1
ATOM 3869 C C . PHE A 1 486 ? -25.571 -4.598 29.778 1.00 89.31 486 PHE A C 1
ATOM 3871 O O . PHE A 1 486 ? -26.489 -5.358 30.081 1.00 89.31 486 PHE A O 1
ATOM 3878 N N . ALA A 1 487 ? -25.569 -3.315 30.142 1.00 86.56 487 ALA A N 1
ATOM 3879 C CA . ALA A 1 487 ? -26.623 -2.718 30.958 1.00 86.56 487 ALA A CA 1
ATOM 3880 C C . ALA A 1 487 ? -28.000 -2.780 30.277 1.00 86.56 487 ALA A C 1
ATOM 3882 O O . ALA A 1 487 ? -29.007 -2.972 30.952 1.00 86.56 487 ALA A O 1
ATOM 3883 N N . THR A 1 488 ? -28.051 -2.645 28.947 1.00 85.94 488 THR A N 1
ATOM 3884 C CA . THR A 1 488 ? -29.307 -2.753 28.178 1.00 85.94 488 THR A CA 1
ATOM 3885 C C . THR A 1 488 ? -29.777 -4.195 27.987 1.00 85.94 488 THR A C 1
ATOM 3887 O O . THR A 1 488 ? -30.972 -4.427 27.823 1.00 85.94 488 THR A O 1
ATOM 3890 N N . MET A 1 489 ? -28.863 -5.167 28.034 1.00 90.00 489 MET A N 1
ATOM 3891 C CA . MET A 1 489 ? -29.183 -6.593 27.936 1.00 90.00 489 MET A CA 1
ATOM 3892 C C . MET A 1 489 ? -29.518 -7.244 29.282 1.00 90.00 489 MET A C 1
ATOM 3894 O O . MET A 1 489 ? -30.144 -8.306 29.290 1.00 90.00 489 MET A O 1
ATOM 3898 N N . LEU A 1 490 ? -29.067 -6.674 30.402 1.00 89.62 490 LEU A N 1
ATOM 3899 C CA . LEU A 1 490 ? -29.215 -7.253 31.737 1.00 89.62 490 LEU A CA 1
ATOM 3900 C C . LEU A 1 490 ? -30.692 -7.527 32.068 1.00 89.62 490 LEU A C 1
ATOM 3902 O O . LEU A 1 490 ? -31.554 -6.673 31.883 1.00 89.62 490 LEU A O 1
ATOM 3906 N N . LYS A 1 491 ? -30.982 -8.734 32.559 1.00 90.56 491 LYS A N 1
ATOM 3907 C CA . LYS A 1 491 ? -32.317 -9.169 32.986 1.00 90.56 491 LYS A CA 1
ATOM 3908 C C . LYS A 1 491 ? -32.422 -9.130 34.510 1.00 90.56 491 LYS A C 1
ATOM 3910 O O . LYS A 1 491 ? -31.418 -9.256 35.212 1.00 90.56 491 LYS A O 1
ATOM 3915 N N . ALA A 1 492 ? -33.646 -9.013 35.024 1.00 87.38 492 ALA A N 1
ATOM 3916 C CA . ALA A 1 492 ? -33.925 -9.245 36.441 1.00 87.38 492 ALA A CA 1
ATOM 3917 C C . ALA A 1 492 ? -33.407 -10.630 36.864 1.00 87.38 492 ALA A C 1
ATOM 3919 O O . ALA A 1 492 ? -33.545 -11.593 36.107 1.00 87.38 492 ALA A O 1
ATOM 3920 N N . LEU A 1 493 ? -32.788 -10.717 38.047 1.00 86.88 493 LEU A N 1
ATOM 3921 C CA . LEU A 1 493 ? -32.109 -11.924 38.551 1.00 86.88 493 LEU A CA 1
ATOM 3922 C C . LEU A 1 493 ? -30.992 -12.482 37.640 1.00 86.88 493 LEU A C 1
ATOM 3924 O O . LEU A 1 493 ? -30.518 -13.598 37.859 1.00 86.88 493 LEU A O 1
ATOM 3928 N N . GLY A 1 494 ? -30.541 -11.738 36.628 1.00 88.75 494 GLY A N 1
ATOM 3929 C CA . GLY A 1 494 ? -29.410 -12.133 35.792 1.00 88.75 494 GLY A CA 1
ATOM 3930 C C . GLY A 1 494 ? -28.092 -12.043 36.561 1.00 88.75 494 GLY A C 1
ATOM 3931 O O . GLY A 1 494 ? -27.846 -11.046 37.245 1.00 88.75 494 GLY A O 1
ATOM 3932 N N . PHE A 1 495 ? -27.237 -13.063 36.446 1.00 92.06 495 PHE A N 1
ATOM 3933 C CA . PHE A 1 495 ? -25.877 -12.995 36.981 1.00 92.06 495 PHE A CA 1
ATOM 3934 C C . PHE A 1 495 ? -25.010 -12.048 36.148 1.00 92.06 495 PHE A C 1
ATOM 3936 O O . PHE A 1 495 ? -25.226 -11.888 34.946 1.00 92.06 495 PHE A O 1
ATOM 3943 N N . MET A 1 496 ? -24.040 -11.406 36.785 1.00 91.75 496 MET A N 1
ATOM 3944 C CA . MET A 1 496 ? -23.131 -10.455 36.163 1.00 91.75 496 MET A CA 1
ATOM 3945 C C . MET A 1 496 ? -21.712 -10.596 36.711 1.00 91.75 496 MET A C 1
ATOM 3947 O O . MET A 1 496 ? -21.516 -10.915 37.883 1.00 91.75 496 MET A O 1
ATOM 3951 N N . ALA A 1 497 ? -20.737 -10.351 35.840 1.00 89.62 497 ALA A N 1
ATOM 3952 C CA . ALA A 1 497 ? -19.319 -10.304 36.163 1.00 89.62 497 ALA A CA 1
ATOM 3953 C C . ALA A 1 497 ? -18.874 -8.839 36.182 1.00 89.62 497 ALA A C 1
ATOM 3955 O O . ALA A 1 497 ? -19.203 -8.085 35.260 1.00 89.62 497 ALA A O 1
ATOM 3956 N N . ILE A 1 498 ? -18.159 -8.434 37.228 1.00 85.88 498 ILE A N 1
ATOM 3957 C CA . ILE A 1 498 ? -17.859 -7.038 37.555 1.00 85.88 498 ILE A CA 1
ATOM 3958 C C . ILE A 1 498 ? -16.359 -6.891 37.816 1.00 85.88 498 ILE A C 1
ATOM 3960 O O . ILE A 1 498 ? -15.792 -7.616 38.626 1.00 85.88 498 ILE A O 1
ATOM 3964 N N . GLN A 1 499 ? -15.702 -5.930 37.177 1.00 81.31 499 GLN A N 1
ATOM 3965 C CA . GLN A 1 499 ? -14.331 -5.537 37.499 1.00 81.31 499 GLN A CA 1
ATOM 3966 C C . GLN A 1 499 ? -14.340 -4.169 38.189 1.00 81.31 499 GLN A C 1
ATOM 3968 O O . GLN A 1 499 ? -14.779 -3.180 37.599 1.00 81.31 499 GLN A O 1
ATOM 3973 N N . ALA A 1 500 ? -13.834 -4.107 39.423 1.00 67.19 500 ALA A N 1
ATOM 3974 C CA . ALA A 1 500 ? -13.756 -2.865 40.189 1.00 67.19 500 ALA A CA 1
ATOM 3975 C C . ALA A 1 500 ? -12.877 -1.817 39.476 1.00 67.19 500 ALA A C 1
ATOM 3977 O O . ALA A 1 500 ? -11.787 -2.123 38.989 1.00 67.19 500 ALA A O 1
ATOM 3978 N N . ARG A 1 501 ? -13.351 -0.565 39.420 1.00 58.44 501 ARG A N 1
ATOM 3979 C CA . ARG A 1 501 ? -12.698 0.539 38.690 1.00 58.44 501 ARG A CA 1
ATOM 3980 C C . ARG A 1 501 ? -11.613 1.261 39.491 1.00 58.44 501 ARG A C 1
ATOM 3982 O O . ARG A 1 501 ? -10.706 1.844 38.900 1.00 58.44 501 ARG A O 1
ATOM 3989 N N . GLU A 1 502 ? -11.720 1.253 40.817 1.00 50.56 502 GLU A N 1
ATOM 3990 C CA . GLU A 1 502 ? -10.832 1.968 41.738 1.00 50.56 502 GLU A CA 1
ATOM 3991 C C . GLU A 1 502 ? -10.562 1.127 42.991 1.00 50.56 502 GLU A C 1
ATOM 3993 O O . GLU A 1 502 ? -11.332 0.231 43.330 1.00 50.56 502 GLU A O 1
ATOM 3998 N N . ARG A 1 503 ? -9.450 1.413 43.681 1.00 44.28 503 ARG A N 1
ATOM 3999 C CA . ARG A 1 503 ? -9.066 0.730 44.925 1.00 44.28 503 ARG A CA 1
ATOM 4000 C C . ARG A 1 503 ? -10.089 1.027 46.022 1.00 44.28 503 ARG A C 1
ATOM 4002 O O . ARG A 1 503 ? -10.198 2.172 46.452 1.00 44.28 503 ARG A O 1
ATOM 4009 N N . TRP A 1 504 ? -10.784 0.000 46.504 1.00 38.22 504 TRP A N 1
ATOM 4010 C CA . TRP A 1 504 ? -11.703 0.116 47.639 1.00 38.22 504 TRP A CA 1
ATOM 4011 C C . TRP A 1 504 ? -11.003 -0.048 48.994 1.00 38.22 504 TRP A C 1
ATOM 4013 O O . TRP A 1 504 ? -11.521 0.458 49.980 1.00 38.22 504 TRP A O 1
ATOM 4023 N N . SER A 1 505 ? -9.814 -0.666 49.064 1.00 39.00 505 SER A N 1
ATOM 4024 C CA . SER A 1 505 ? -8.902 -0.649 50.228 1.00 39.00 505 SER A CA 1
ATOM 4025 C C . SER A 1 505 ? -7.489 -1.149 49.862 1.00 39.00 505 SER A C 1
ATOM 4027 O O . SER A 1 505 ? -7.270 -1.658 48.762 1.00 39.00 505 SER A O 1
ATOM 4029 N N . THR A 1 506 ? -6.510 -1.019 50.769 1.00 38.03 506 THR A N 1
ATOM 4030 C CA . THR A 1 506 ? -5.148 -1.575 50.603 1.00 38.03 506 THR A CA 1
ATOM 4031 C C . THR A 1 506 ? -5.075 -3.092 50.788 1.00 38.03 506 THR A C 1
ATOM 4033 O O . THR A 1 506 ? -4.190 -3.725 50.225 1.00 38.03 506 THR A O 1
ATOM 4036 N N . THR A 1 507 ? -6.004 -3.697 51.532 1.00 39.84 507 THR A N 1
ATOM 4037 C CA . THR A 1 507 ? -6.116 -5.161 51.688 1.00 39.84 507 THR A CA 1
ATOM 4038 C C . THR A 1 507 ? -6.724 -5.851 50.463 1.00 39.84 507 THR A C 1
ATOM 4040 O O . THR A 1 507 ? -6.516 -7.042 50.267 1.00 39.84 507 THR A O 1
ATOM 4043 N N . GLU A 1 508 ? -7.409 -5.098 49.600 1.00 46.16 508 GLU A N 1
ATOM 4044 C CA . GLU A 1 508 ? -8.069 -5.586 48.383 1.00 46.16 508 GLU A CA 1
ATOM 4045 C C . GLU A 1 508 ? -7.224 -5.406 47.108 1.00 46.16 508 GLU A C 1
ATOM 4047 O O . GLU A 1 508 ? -7.727 -5.522 45.992 1.00 46.16 508 GLU A O 1
ATOM 4052 N N . GLU A 1 509 ? -5.913 -5.160 47.233 1.00 44.78 509 GLU A N 1
ATOM 4053 C CA . GLU A 1 509 ? -4.999 -5.018 46.083 1.00 44.78 509 GLU A CA 1
ATOM 4054 C C . GLU A 1 509 ? -4.986 -6.266 45.174 1.00 44.78 509 GLU A C 1
ATOM 4056 O O . GLU A 1 509 ? -4.683 -6.187 43.984 1.00 44.78 509 GLU A O 1
ATOM 4061 N N . VAL A 1 510 ? -5.399 -7.417 45.710 1.00 47.50 510 VAL A N 1
ATOM 4062 C CA . VAL A 1 510 ? -5.647 -8.658 44.963 1.00 47.50 510 VAL A CA 1
ATOM 4063 C C . VAL A 1 510 ? -6.754 -8.530 43.912 1.00 47.50 510 VAL A C 1
ATOM 4065 O O . VAL A 1 510 ? -6.670 -9.191 42.880 1.00 47.50 510 VAL A O 1
ATOM 4068 N N . HIS A 1 511 ? -7.744 -7.666 44.134 1.00 47.56 511 HIS A N 1
ATOM 4069 C CA . HIS A 1 511 ? -8.965 -7.577 43.332 1.00 47.56 511 HIS A CA 1
ATOM 4070 C C . HIS A 1 511 ? -8.904 -6.554 42.187 1.00 47.56 511 HIS A C 1
ATOM 4072 O O . HIS A 1 511 ? -9.800 -6.521 41.346 1.00 47.56 511 HIS A O 1
ATOM 4078 N N . VAL A 1 512 ? -7.840 -5.743 42.134 1.00 50.25 512 VAL A N 1
ATOM 4079 C CA . VAL A 1 512 ? -7.544 -4.788 41.043 1.00 50.25 512 VAL A CA 1
ATOM 4080 C C . VAL A 1 512 ? -6.476 -5.359 40.089 1.00 50.25 512 VAL A C 1
ATOM 4082 O O . VAL A 1 512 ? -5.924 -4.651 39.250 1.00 50.25 512 VAL A O 1
ATOM 4085 N N . LYS A 1 513 ? -6.139 -6.648 40.221 1.00 56.97 513 LYS A N 1
ATOM 4086 C CA . LYS A 1 513 ? -5.166 -7.314 39.348 1.00 56.97 513 LYS A CA 1
ATOM 4087 C C . LYS A 1 513 ? -5.757 -7.571 37.962 1.00 56.97 513 LYS A C 1
ATOM 4089 O O . LYS A 1 513 ? -6.939 -7.921 37.870 1.00 56.97 513 LYS A O 1
ATOM 4094 N N . PRO A 1 514 ? -4.929 -7.497 36.907 1.00 56.31 514 PRO A N 1
ATOM 4095 C CA . PRO A 1 514 ? -5.350 -7.968 35.608 1.00 56.31 514 PRO A CA 1
ATOM 4096 C C . PRO A 1 514 ? -5.841 -9.401 35.625 1.00 56.31 514 PRO A C 1
ATOM 4098 O O . PRO A 1 514 ? -5.243 -10.260 36.273 1.00 56.31 514 PRO A O 1
ATOM 4101 N N . GLY A 1 515 ? -6.975 -9.622 34.963 1.00 63.34 515 GLY A N 1
ATOM 4102 C CA . GLY A 1 515 ? -7.666 -10.908 34.967 1.00 63.34 515 GLY A CA 1
ATOM 4103 C C . GLY A 1 515 ? -8.560 -11.185 36.182 1.00 63.34 515 GLY A C 1
ATOM 4104 O O . GLY A 1 515 ? -9.070 -12.290 36.281 1.00 63.34 515 GLY A O 1
ATOM 4105 N N . HIS A 1 516 ? -8.786 -10.240 37.104 1.00 71.19 516 HIS A N 1
ATOM 4106 C CA . HIS A 1 516 ? -9.688 -10.458 38.246 1.00 71.19 516 HIS A CA 1
ATOM 4107 C C . HIS A 1 516 ? -11.083 -9.847 38.015 1.00 71.19 516 HIS A C 1
ATOM 4109 O O . HIS A 1 516 ? -11.205 -8.673 37.660 1.00 71.19 516 HIS A O 1
ATOM 4115 N N . CYS A 1 517 ? -12.150 -10.609 38.279 1.00 76.62 517 CYS A N 1
ATOM 4116 C CA . CYS A 1 517 ? -13.531 -10.116 38.359 1.00 76.62 517 CYS A CA 1
ATOM 4117 C C . CYS A 1 517 ? -14.276 -10.678 39.580 1.00 76.62 517 CYS A C 1
ATOM 4119 O O . CYS A 1 517 ? -13.887 -11.688 40.163 1.00 76.62 517 CYS A O 1
ATOM 4121 N N . TRP A 1 518 ? -15.338 -9.975 39.959 1.00 80.81 518 TRP A N 1
ATOM 4122 C CA . TRP A 1 518 ? -16.300 -10.305 41.003 1.00 80.81 518 TRP A CA 1
ATOM 4123 C C . TRP A 1 518 ? -17.607 -10.742 40.360 1.00 80.81 518 TRP A C 1
ATOM 4125 O O . TRP A 1 518 ? -17.908 -10.355 39.228 1.00 80.81 518 TRP A O 1
ATOM 4135 N N . TYR A 1 519 ? -18.416 -11.482 41.108 1.00 87.50 519 TYR A N 1
ATOM 4136 C CA . TYR A 1 519 ? -19.690 -11.985 40.622 1.00 87.50 519 TYR A CA 1
ATOM 4137 C C . TYR A 1 519 ? -20.843 -11.434 41.453 1.00 87.50 519 TYR A C 1
ATOM 4139 O O . TYR A 1 519 ? -20.772 -11.321 42.675 1.00 87.50 519 TYR A O 1
ATOM 4147 N N . ALA A 1 520 ? -21.923 -11.076 40.771 1.00 88.44 520 ALA A N 1
ATOM 4148 C CA . ALA A 1 520 ? -23.133 -10.558 41.387 1.00 88.44 520 ALA A CA 1
ATOM 4149 C C . ALA A 1 520 ? -24.373 -11.022 40.621 1.00 88.44 520 ALA A C 1
ATOM 4151 O O . ALA A 1 520 ? -24.286 -11.575 39.527 1.00 88.44 520 ALA A O 1
ATOM 4152 N N . GLN A 1 521 ? -25.547 -10.783 41.190 1.00 89.06 521 GLN A N 1
ATOM 4153 C CA . GLN A 1 521 ? -26.836 -11.026 40.559 1.00 89.06 521 GLN A CA 1
ATOM 4154 C C . GLN A 1 521 ? -27.693 -9.768 40.663 1.00 89.06 521 GLN A C 1
ATOM 4156 O O . GLN A 1 521 ? -27.745 -9.119 41.712 1.00 89.06 521 GLN A O 1
ATOM 4161 N N . ALA A 1 522 ? -28.362 -9.414 39.565 1.00 86.00 522 ALA A N 1
ATOM 4162 C CA . ALA A 1 522 ? -29.296 -8.297 39.529 1.00 86.00 522 ALA A CA 1
ATOM 4163 C C . ALA A 1 522 ? -30.463 -8.535 40.496 1.00 86.00 522 ALA A C 1
ATOM 4165 O O . ALA A 1 522 ? -30.838 -9.679 40.760 1.00 86.00 522 ALA A O 1
ATOM 4166 N N . SER A 1 523 ? -31.069 -7.456 40.994 1.00 80.00 523 SER A N 1
ATOM 4167 C CA . SER A 1 523 ? -32.297 -7.576 41.785 1.00 80.00 523 SER A CA 1
ATOM 4168 C C . SER A 1 523 ? -33.438 -8.179 40.956 1.00 80.00 523 SER A C 1
ATOM 4170 O O . SER A 1 523 ? -33.435 -8.165 39.721 1.00 80.00 523 SER A O 1
ATOM 4172 N N . ASP A 1 524 ? -34.432 -8.699 41.662 1.00 78.75 524 ASP A N 1
ATOM 4173 C CA . ASP A 1 524 ? -35.754 -9.051 41.141 1.00 78.75 524 ASP A CA 1
ATOM 4174 C C . ASP A 1 524 ? -36.465 -7.860 40.471 1.00 78.75 524 ASP A C 1
ATOM 4176 O O . ASP A 1 524 ? -37.060 -8.012 39.405 1.00 78.75 524 ASP A O 1
ATOM 4180 N N . VAL A 1 525 ? -36.334 -6.663 41.044 1.00 78.94 525 VAL A N 1
ATOM 4181 C CA . VAL A 1 525 ? -36.715 -5.391 40.425 1.00 78.94 525 VAL A CA 1
ATOM 4182 C C . VAL A 1 525 ? -35.471 -4.756 39.811 1.00 78.94 525 VAL A C 1
ATOM 4184 O O . VAL A 1 525 ? -34.678 -4.104 40.489 1.00 78.94 525 VAL A O 1
ATOM 4187 N N . LEU A 1 526 ? -35.274 -4.973 38.510 1.00 80.62 526 LEU A N 1
ATOM 4188 C CA . LEU A 1 526 ? -34.117 -4.447 37.791 1.00 80.62 526 LEU A CA 1
ATOM 4189 C C . LEU A 1 526 ? -34.147 -2.911 37.744 1.00 80.62 526 LEU A C 1
ATOM 4191 O O . LEU A 1 526 ? -34.989 -2.312 37.076 1.00 80.62 526 LEU A O 1
ATOM 4195 N N . GLU A 1 527 ? -33.169 -2.279 38.388 1.00 79.19 527 GLU A N 1
ATOM 4196 C CA . GLU A 1 527 ? -32.962 -0.834 38.333 1.00 79.19 527 GLU A CA 1
ATOM 4197 C C . GLU A 1 527 ? -31.689 -0.507 37.547 1.00 79.19 527 GLU A C 1
ATOM 4199 O O . GLU A 1 527 ? -30.576 -0.572 38.071 1.00 79.19 527 GLU A O 1
ATOM 4204 N N . VAL A 1 528 ? -31.869 -0.134 36.277 1.00 84.44 528 VAL A N 1
ATOM 4205 C CA . VAL A 1 528 ? -30.811 0.383 35.399 1.00 84.44 528 VAL A CA 1
ATOM 4206 C C . VAL A 1 528 ? -31.137 1.838 35.073 1.00 84.44 528 VAL A C 1
ATOM 4208 O O . VAL A 1 528 ? -32.044 2.136 34.294 1.00 84.44 528 VAL A O 1
ATOM 4211 N N . ARG A 1 529 ? -30.411 2.771 35.692 1.00 86.06 529 ARG A N 1
ATOM 4212 C CA . ARG A 1 529 ? -30.668 4.211 35.578 1.00 86.06 529 ARG A CA 1
ATOM 4213 C C . ARG A 1 529 ? -29.597 4.890 34.738 1.00 86.06 529 ARG A C 1
ATOM 4215 O O . ARG A 1 529 ? -28.439 4.955 35.142 1.00 86.06 529 ARG A O 1
ATOM 4222 N N . LYS A 1 530 ? -29.999 5.491 33.616 1.00 87.94 530 LYS A N 1
ATOM 4223 C CA . LYS A 1 530 ? -29.120 6.372 32.838 1.00 87.94 530 LYS A CA 1
ATOM 4224 C C . LYS A 1 530 ? -28.864 7.674 33.592 1.00 87.94 530 LYS A C 1
ATOM 4226 O O . LYS A 1 530 ? -29.800 8.365 34.002 1.00 87.94 530 LYS A O 1
ATOM 4231 N N . ILE A 1 531 ? -27.599 8.038 33.724 1.00 86.00 531 ILE A N 1
ATOM 4232 C CA . ILE A 1 531 ? -27.163 9.259 34.386 1.00 86.00 531 ILE A CA 1
ATOM 4233 C C . ILE A 1 531 ? -27.111 10.399 33.367 1.00 86.00 531 ILE A C 1
ATOM 4235 O O . ILE A 1 531 ? -26.435 10.320 32.345 1.00 86.00 531 ILE A O 1
ATOM 4239 N N . THR A 1 532 ? -27.864 11.471 33.613 1.00 84.19 532 THR A N 1
ATOM 4240 C CA . THR A 1 532 ? -27.985 12.618 32.690 1.00 84.19 532 THR A CA 1
ATOM 4241 C C . THR A 1 532 ? -27.109 13.804 33.081 1.00 84.19 532 THR A C 1
ATOM 4243 O O . THR A 1 532 ? -26.842 14.676 32.257 1.00 84.19 532 THR A O 1
ATOM 4246 N N . LYS A 1 533 ? -26.645 13.845 34.331 1.00 83.12 533 LYS A N 1
ATOM 4247 C CA . LYS A 1 533 ? -25.766 14.875 34.892 1.00 83.12 533 LYS A CA 1
ATOM 4248 C C . LYS A 1 533 ? -24.740 14.200 35.788 1.00 83.12 533 LYS A C 1
ATOM 4250 O O . LYS A 1 533 ? -25.024 13.139 36.325 1.00 83.12 533 LYS A O 1
ATOM 4255 N N . ARG A 1 534 ? -23.569 14.816 35.954 1.00 80.25 534 ARG A N 1
ATOM 4256 C CA . ARG A 1 534 ? -22.545 14.303 36.869 1.00 80.25 534 ARG A CA 1
ATOM 4257 C C . ARG A 1 534 ? -23.140 14.161 38.271 1.00 80.25 534 ARG A C 1
ATOM 4259 O O . ARG A 1 534 ? -23.708 15.127 38.776 1.00 80.25 534 ARG A O 1
ATOM 4266 N N . ASP A 1 535 ? -23.007 12.980 38.856 1.00 77.81 535 ASP A N 1
ATOM 4267 C CA . ASP A 1 535 ? -23.600 12.630 40.147 1.00 77.81 535 ASP A CA 1
ATOM 4268 C C . ASP A 1 535 ? -22.685 11.645 40.888 1.00 77.81 535 ASP A C 1
ATOM 4270 O O . ASP A 1 535 ? -21.835 10.999 40.273 1.00 77.81 535 ASP A O 1
ATOM 4274 N N . THR A 1 536 ? -22.852 11.529 42.200 1.00 73.94 536 THR A N 1
ATOM 4275 C CA . THR A 1 536 ? -22.156 10.534 43.022 1.00 73.94 536 THR A CA 1
ATOM 4276 C C . THR A 1 536 ? -23.206 9.705 43.744 1.00 73.94 536 THR A C 1
ATOM 4278 O O . THR A 1 536 ? -23.819 10.172 44.702 1.00 73.94 536 THR A O 1
ATOM 4281 N N . ILE A 1 537 ? -23.402 8.464 43.299 1.00 67.62 537 ILE A N 1
ATOM 4282 C CA . ILE A 1 537 ? -24.419 7.551 43.839 1.00 67.62 537 ILE A CA 1
ATOM 4283 C C . ILE A 1 537 ? -23.691 6.450 44.607 1.00 67.62 537 ILE A C 1
ATOM 4285 O O . ILE A 1 537 ? -22.763 5.850 44.076 1.00 67.62 537 ILE A O 1
ATOM 4289 N N . ALA A 1 538 ? -24.058 6.240 45.875 1.00 63.62 538 ALA A N 1
ATOM 4290 C CA . ALA A 1 538 ? -23.382 5.318 46.799 1.00 63.62 538 ALA A CA 1
ATOM 4291 C C . ALA A 1 538 ? -21.840 5.430 46.778 1.00 63.62 538 ALA A C 1
ATOM 4293 O O . ALA A 1 538 ? -21.128 4.434 46.795 1.00 63.62 538 ALA A O 1
ATOM 4294 N N . ARG A 1 539 ? -21.320 6.669 46.746 1.00 55.22 539 ARG A N 1
ATOM 4295 C CA . ARG A 1 539 ? -19.879 7.014 46.688 1.00 55.22 539 ARG A CA 1
ATOM 4296 C C . ARG A 1 539 ? -19.157 6.679 45.381 1.00 55.22 539 ARG A C 1
ATOM 4298 O O . ARG A 1 539 ? -17.977 6.994 45.269 1.00 55.22 539 ARG A O 1
ATOM 4305 N N . GLN A 1 540 ? -19.847 6.156 44.377 1.00 59.25 540 GLN A N 1
ATOM 4306 C CA . GLN A 1 540 ? -19.265 5.929 43.064 1.00 59.25 540 GLN A CA 1
ATOM 4307 C C . GLN A 1 540 ? -19.537 7.136 42.154 1.00 59.25 540 GLN A C 1
ATOM 4309 O O . GLN A 1 540 ? -20.681 7.599 42.075 1.00 59.25 540 GLN A O 1
ATOM 4314 N N . PRO A 1 541 ? -18.509 7.702 41.498 1.00 67.44 541 PRO A N 1
ATOM 4315 C CA . PRO A 1 541 ? -18.698 8.823 40.592 1.00 67.44 541 PRO A CA 1
ATOM 4316 C C . PRO A 1 541 ? -19.327 8.358 39.275 1.00 67.44 541 PRO A C 1
ATOM 4318 O O . PRO A 1 541 ? -18.871 7.397 38.650 1.00 67.44 541 PRO A O 1
ATOM 4321 N N . TYR A 1 542 ? -20.337 9.096 38.822 1.00 75.81 542 TYR A N 1
ATOM 4322 C CA . TYR A 1 542 ? -20.994 8.895 37.536 1.00 75.81 542 TYR A CA 1
ATOM 4323 C C . TYR A 1 542 ? -20.864 10.135 36.658 1.00 75.81 542 TYR A C 1
ATOM 4325 O O . TYR A 1 542 ? -21.031 11.277 37.103 1.00 75.81 542 TYR A O 1
ATOM 4333 N N . HIS A 1 543 ? -20.600 9.905 35.377 1.00 78.62 543 HIS A N 1
ATOM 4334 C CA . HIS A 1 543 ? -20.586 10.931 34.345 1.00 78.62 543 HIS A CA 1
ATOM 4335 C C . HIS A 1 543 ? -21.883 10.900 33.521 1.00 78.62 543 HIS A C 1
ATOM 4337 O O . HIS A 1 543 ? -22.561 9.871 33.464 1.00 78.62 543 HIS A O 1
ATOM 4343 N N . PRO A 1 544 ? -22.259 12.017 32.866 1.00 77.62 544 PRO A N 1
ATOM 4344 C CA . PRO A 1 544 ? -23.371 12.012 31.921 1.00 77.62 544 PRO A CA 1
ATOM 4345 C C . PRO A 1 544 ? -23.173 10.925 30.854 1.00 77.62 544 PRO A C 1
ATOM 4347 O O . PRO A 1 544 ? -22.150 10.911 30.177 1.00 77.62 544 PRO A O 1
ATOM 4350 N N . GLY A 1 545 ? -24.154 10.035 30.705 1.00 76.12 545 GLY A N 1
ATOM 4351 C CA . GLY A 1 545 ? -24.115 8.898 29.781 1.00 76.12 545 GLY A CA 1
ATOM 4352 C C . GLY A 1 545 ? -23.879 7.539 30.444 1.00 76.12 545 GLY A C 1
ATOM 4353 O O . GLY A 1 545 ? -24.275 6.536 29.851 1.00 76.12 545 GLY A O 1
ATOM 4354 N N . ASP A 1 546 ? -23.326 7.498 31.660 1.00 81.12 546 ASP A N 1
ATOM 4355 C CA . ASP A 1 546 ? -23.132 6.250 32.409 1.00 81.12 546 ASP A CA 1
ATOM 4356 C C . ASP A 1 546 ? -24.483 5.631 32.820 1.00 81.12 546 ASP A C 1
ATOM 4358 O O . ASP A 1 546 ? -25.488 6.337 32.972 1.00 81.12 546 ASP A O 1
ATOM 4362 N N . TYR A 1 547 ? -24.512 4.314 33.046 1.00 87.12 547 TYR A N 1
ATOM 4363 C CA . TYR A 1 547 ? -25.660 3.627 33.640 1.00 87.12 547 TYR A CA 1
ATOM 4364 C C . TYR A 1 547 ? -25.303 3.141 35.043 1.00 87.12 547 TYR A C 1
ATOM 4366 O O . TYR A 1 547 ? -24.293 2.474 35.248 1.00 87.12 547 TYR A O 1
ATOM 4374 N N . CYS A 1 548 ? -26.146 3.494 36.006 1.00 87.06 548 CYS A N 1
ATOM 4375 C CA . CYS A 1 548 ? -26.095 3.018 37.381 1.00 87.06 548 CYS A CA 1
ATOM 4376 C C . CYS A 1 548 ? -26.963 1.765 37.498 1.00 87.06 548 CYS A C 1
ATOM 4378 O O . CYS A 1 548 ? -28.123 1.784 37.075 1.00 87.06 548 CYS A O 1
ATOM 4380 N N . ILE A 1 549 ? -26.392 0.685 38.027 1.00 86.56 549 ILE A N 1
ATOM 4381 C CA . ILE A 1 549 ? -27.045 -0.622 38.141 1.00 86.56 549 ILE A CA 1
ATOM 4382 C C . ILE A 1 549 ? -27.053 -1.025 39.606 1.00 86.56 549 ILE A C 1
ATOM 4384 O O . ILE A 1 549 ? -25.992 -1.097 40.223 1.00 86.56 549 ILE A O 1
ATOM 4388 N N . ARG A 1 550 ? -28.236 -1.309 40.154 1.00 83.81 550 ARG A N 1
ATOM 4389 C CA . ARG A 1 550 ? -28.373 -1.830 41.518 1.00 83.81 550 ARG A CA 1
ATOM 4390 C C . ARG A 1 550 ? -28.102 -3.333 41.561 1.00 83.81 550 ARG A C 1
ATOM 4392 O O . ARG A 1 550 ? -28.665 -4.096 40.773 1.00 83.81 550 ARG A O 1
ATOM 4399 N N . ILE A 1 551 ? -27.282 -3.755 42.517 1.00 80.94 551 ILE A N 1
ATOM 4400 C CA . ILE A 1 551 ? -26.956 -5.164 42.738 1.00 80.94 551 ILE A CA 1
ATOM 4401 C C . ILE A 1 551 ? -27.909 -5.765 43.769 1.00 80.94 551 ILE A C 1
ATOM 4403 O O . ILE A 1 551 ? -28.135 -5.190 44.832 1.00 80.94 551 ILE A O 1
ATOM 4407 N N . GLY A 1 552 ? -28.468 -6.931 43.438 1.00 78.06 552 GLY A N 1
ATOM 4408 C CA . GLY A 1 552 ? -29.332 -7.696 44.332 1.00 78.06 552 GLY A CA 1
ATOM 4409 C C . GLY A 1 552 ? -28.532 -8.578 45.289 1.00 78.06 552 GLY A C 1
ATOM 4410 O O . GLY A 1 552 ? -28.730 -8.503 46.498 1.00 78.06 552 GLY A O 1
ATOM 4411 N N . ARG A 1 553 ? -27.624 -9.406 44.753 1.00 81.00 553 ARG A N 1
ATOM 4412 C CA . ARG A 1 553 ? -26.802 -10.358 45.529 1.00 81.00 553 ARG A CA 1
ATOM 4413 C C . ARG A 1 553 ? -25.351 -10.346 45.069 1.00 81.00 553 ARG A C 1
ATOM 4415 O O . ARG A 1 553 ? -25.097 -10.131 43.885 1.00 81.00 553 ARG A O 1
ATOM 4422 N N . TYR A 1 554 ? -24.435 -10.623 45.990 1.00 80.88 554 TYR A N 1
ATOM 4423 C CA . TYR A 1 554 ? -23.000 -10.733 45.736 1.00 80.88 554 TYR A CA 1
ATOM 4424 C C . TYR A 1 554 ? -22.503 -12.151 45.973 1.00 80.88 554 TYR A C 1
ATOM 4426 O O . TYR A 1 554 ? -23.113 -12.918 46.721 1.00 80.88 554 TYR A O 1
ATOM 4434 N N . PHE A 1 555 ? -21.388 -12.484 45.329 1.00 83.50 555 PHE A N 1
ATOM 4435 C CA . PHE A 1 555 ? -20.752 -13.783 45.465 1.00 83.50 555 PHE A CA 1
ATOM 4436 C C . PHE A 1 555 ? -19.238 -13.630 45.576 1.00 83.50 555 PHE A C 1
ATOM 4438 O O . PHE A 1 555 ? -18.619 -12.979 44.731 1.00 83.50 555 PHE A O 1
ATOM 4445 N N . ASP A 1 556 ? -18.661 -14.289 46.577 1.00 80.25 556 ASP A N 1
ATOM 4446 C CA . ASP A 1 556 ? -17.215 -14.401 46.762 1.00 80.25 556 ASP A CA 1
ATOM 4447 C C . ASP A 1 556 ? -16.730 -15.782 46.325 1.00 80.25 556 ASP A C 1
ATOM 4449 O O . ASP A 1 556 ? -17.483 -16.754 46.356 1.00 80.25 556 ASP A O 1
ATOM 4453 N N . ARG A 1 557 ? -15.461 -15.895 45.919 1.00 80.06 557 ARG A N 1
ATOM 4454 C CA . ARG A 1 557 ? -14.849 -17.212 45.679 1.00 80.06 557 ARG A CA 1
ATOM 4455 C C . ARG A 1 557 ? -14.651 -17.933 47.016 1.00 80.06 557 ARG A C 1
ATOM 4457 O O . ARG A 1 557 ? -14.118 -17.343 47.955 1.00 80.06 557 ARG A O 1
ATOM 4464 N N . ASP A 1 558 ? -15.034 -19.209 47.089 1.00 79.00 558 ASP A N 1
ATOM 4465 C CA . ASP A 1 558 ? -14.791 -20.053 48.265 1.00 79.00 558 ASP A CA 1
ATOM 4466 C C . ASP A 1 558 ? -13.277 -20.198 48.470 1.00 79.00 558 ASP A C 1
ATOM 4468 O O . ASP A 1 558 ? -12.582 -20.834 47.678 1.00 79.00 558 ASP A O 1
ATOM 4472 N N . SER A 1 559 ? -12.760 -19.617 49.554 1.00 72.19 559 SER A N 1
ATOM 4473 C CA . SER A 1 559 ? -11.333 -19.676 49.899 1.00 72.19 559 SER A CA 1
ATOM 4474 C C . SER A 1 559 ? -10.802 -21.101 50.108 1.00 72.19 559 SER A C 1
ATOM 4476 O O . SER A 1 559 ? -9.591 -21.318 50.050 1.00 72.19 559 SER A O 1
ATOM 4478 N N . ALA A 1 560 ? -11.689 -22.071 50.356 1.00 74.00 560 ALA A N 1
ATOM 4479 C CA . ALA A 1 560 ? -11.342 -23.475 50.523 1.00 74.00 560 ALA A CA 1
ATOM 4480 C C . ALA A 1 560 ? -11.322 -24.261 49.199 1.00 74.00 560 ALA A C 1
ATOM 4482 O O . ALA A 1 560 ? -10.852 -25.401 49.195 1.00 74.00 560 ALA A O 1
ATOM 4483 N N . ASP A 1 561 ? -11.812 -23.692 48.091 1.00 79.25 561 ASP A N 1
ATOM 4484 C CA . ASP A 1 561 ? -11.788 -24.331 46.775 1.00 79.25 561 ASP A CA 1
ATOM 4485 C C . ASP A 1 561 ? -10.501 -23.964 46.010 1.00 79.25 561 ASP A C 1
ATOM 4487 O O . ASP A 1 561 ? -10.374 -22.845 45.506 1.00 79.25 561 ASP A O 1
ATOM 4491 N N . PRO A 1 562 ? -9.549 -24.902 45.843 1.00 75.00 562 PRO A N 1
ATOM 4492 C CA . PRO A 1 562 ? -8.294 -24.629 45.148 1.00 75.00 562 PRO A CA 1
ATOM 4493 C C . PRO A 1 562 ? -8.473 -24.359 43.648 1.00 75.00 562 PRO A C 1
ATOM 4495 O O . PRO A 1 562 ? -7.554 -23.833 43.025 1.00 75.00 562 PRO A O 1
ATOM 4498 N N . SER A 1 563 ? -9.620 -24.713 43.053 1.00 80.12 563 SER A N 1
ATOM 4499 C CA . SER A 1 563 ? -9.921 -24.363 41.659 1.00 80.12 563 SER A CA 1
ATOM 4500 C C . SER A 1 563 ? -10.354 -22.905 41.500 1.00 80.12 563 SER A C 1
ATOM 4502 O O . SER A 1 563 ? -10.279 -22.360 40.402 1.00 80.12 563 SER A O 1
ATOM 4504 N N . GLY A 1 564 ? -10.817 -22.273 42.585 1.00 81.69 564 GLY A N 1
ATOM 4505 C CA . GLY A 1 564 ? -11.389 -20.932 42.577 1.00 81.69 564 GLY A CA 1
ATOM 4506 C C . GLY A 1 564 ? -12.726 -20.814 41.835 1.00 81.69 564 GLY A C 1
ATOM 4507 O O . GLY A 1 564 ? -13.179 -19.693 41.626 1.00 81.69 564 GLY A O 1
ATOM 4508 N N . LEU A 1 565 ? -13.354 -21.916 41.411 1.00 87.88 565 LEU A N 1
ATOM 4509 C CA . LEU A 1 565 ? -14.582 -21.904 40.601 1.00 87.88 565 LEU A CA 1
ATOM 4510 C C . LEU A 1 565 ? -15.862 -22.028 41.435 1.00 87.88 565 LEU A C 1
ATOM 4512 O O . LEU A 1 565 ? -16.967 -21.888 40.907 1.00 87.88 565 LEU A O 1
ATOM 4516 N N . THR A 1 566 ? -15.738 -22.300 42.730 1.00 87.44 566 THR A N 1
ATOM 4517 C CA . THR A 1 566 ? -16.864 -22.290 43.661 1.00 87.44 566 THR A CA 1
ATOM 4518 C C . THR A 1 566 ? -17.089 -20.882 44.190 1.00 87.44 566 THR A C 1
ATOM 4520 O O . THR A 1 566 ? -16.171 -20.236 44.691 1.00 87.44 566 THR A O 1
ATOM 4523 N N . LEU A 1 567 ? -18.330 -20.422 44.085 1.00 86.31 567 LEU A N 1
ATOM 4524 C CA . LEU A 1 567 ? -18.796 -19.132 44.564 1.00 86.31 567 LEU A CA 1
ATOM 4525 C C . LEU A 1 567 ? -19.735 -19.333 45.754 1.00 86.31 567 LEU A C 1
ATOM 4527 O O . LEU A 1 567 ? -20.650 -20.157 45.696 1.00 86.31 567 LEU A O 1
ATOM 4531 N N . GLU A 1 568 ? -19.538 -18.567 46.817 1.00 84.31 568 GLU A N 1
ATOM 4532 C CA . GLU A 1 568 ? -20.431 -18.510 47.970 1.00 84.31 568 GLU A CA 1
ATOM 4533 C C . GLU A 1 568 ? -21.234 -17.217 47.931 1.00 84.31 568 GLU A C 1
ATOM 4535 O O . GLU A 1 568 ? -20.689 -16.134 47.720 1.00 84.31 568 GLU A O 1
ATOM 4540 N N . GLU A 1 569 ? -22.546 -17.329 48.128 1.00 79.25 569 GLU A N 1
ATOM 4541 C CA . GLU A 1 569 ? -23.405 -16.161 48.273 1.00 79.25 569 GLU A CA 1
ATOM 4542 C C . GLU A 1 569 ? -23.001 -15.376 49.520 1.00 79.25 569 GLU A C 1
ATOM 4544 O O . GLU A 1 569 ? -23.147 -15.852 50.648 1.00 79.25 569 GLU A O 1
ATOM 4549 N N . TRP A 1 570 ? -22.516 -14.158 49.297 1.00 70.06 570 TRP A N 1
ATOM 4550 C CA . TRP A 1 570 ? -22.187 -13.213 50.346 1.00 70.06 570 TRP A CA 1
ATOM 4551 C C . TRP A 1 570 ? -23.308 -12.179 50.446 1.00 70.06 570 TRP A C 1
ATOM 4553 O O . TRP A 1 570 ? -23.615 -11.463 49.488 1.00 70.06 570 TRP A O 1
ATOM 4563 N N . GLN A 1 571 ? -23.947 -12.111 51.614 1.00 59.69 571 GLN A N 1
ATOM 4564 C CA . GLN A 1 571 ? -24.937 -11.085 51.923 1.00 59.69 571 GLN A CA 1
ATOM 4565 C C . GLN A 1 571 ? -24.543 -10.355 53.210 1.00 59.69 571 GLN A C 1
ATOM 4567 O O . GLN A 1 571 ? -24.482 -10.987 54.266 1.00 59.69 571 GLN A O 1
ATOM 4572 N N . PRO A 1 572 ? -24.314 -9.032 53.168 1.00 52.00 572 PRO A N 1
ATOM 4573 C CA . PRO A 1 572 ? -24.252 -8.246 54.387 1.00 52.00 572 PRO A CA 1
ATOM 4574 C C . PRO A 1 572 ? -25.669 -8.121 54.966 1.00 52.00 572 PRO A C 1
ATOM 4576 O O . PRO A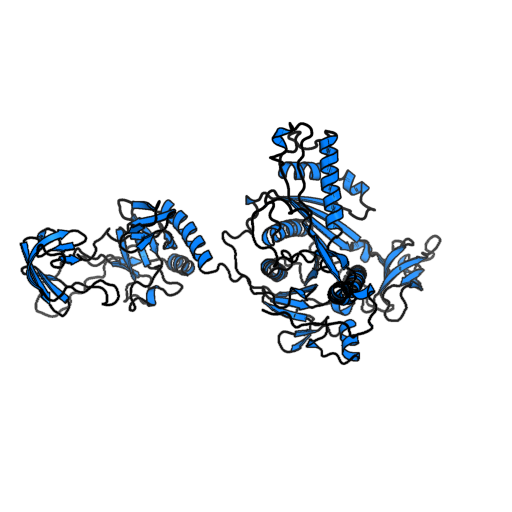 1 572 ? -26.571 -7.556 54.341 1.00 52.00 572 PRO A O 1
ATOM 4579 N N . GLU A 1 573 ? -25.885 -8.681 56.156 1.00 51.69 573 GLU A N 1
ATOM 4580 C CA . GLU A 1 573 ? -27.120 -8.470 56.914 1.00 51.69 573 GLU A CA 1
ATOM 4581 C C . GLU A 1 573 ? -27.193 -7.021 57.430 1.00 51.69 573 GLU A C 1
ATOM 4583 O O . GLU A 1 573 ? -26.171 -6.413 57.760 1.00 51.69 573 GLU A O 1
ATOM 4588 N N . LEU A 1 574 ? -28.414 -6.471 57.540 1.00 51.72 574 LEU A N 1
ATOM 4589 C CA . LEU A 1 574 ? -28.667 -5.228 58.279 1.00 51.72 574 LEU A CA 1
ATOM 4590 C C . LEU A 1 574 ? -28.086 -5.365 59.684 1.00 51.72 574 LEU A C 1
ATOM 4592 O O . LEU A 1 574 ? -28.628 -6.078 60.528 1.00 51.72 574 LEU A O 1
ATOM 4596 N N . VAL A 1 575 ? -27.012 -4.633 59.957 1.00 62.12 575 VAL A N 1
ATOM 4597 C CA . VAL A 1 575 ? -26.400 -4.653 61.285 1.00 62.12 575 VAL A CA 1
ATOM 4598 C C . VAL A 1 575 ? -27.317 -3.993 62.316 1.00 62.12 575 VAL A C 1
ATOM 4600 O O . VAL A 1 575 ? -27.336 -4.422 63.470 1.00 62.12 575 VAL A O 1
ATOM 4603 N N . PHE A 1 576 ? -28.094 -2.983 61.909 1.00 72.69 576 PHE A N 1
ATOM 4604 C CA . PHE A 1 576 ? -29.119 -2.329 62.722 1.00 72.69 576 PHE A CA 1
ATOM 4605 C C . PHE A 1 576 ? -30.414 -2.188 61.934 1.00 72.69 576 PHE A C 1
ATOM 4607 O O . PHE A 1 576 ? -30.397 -1.727 60.799 1.00 72.69 576 PHE A O 1
ATOM 4614 N N . THR A 1 577 ? -31.541 -2.504 62.558 1.00 77.31 577 THR A N 1
ATOM 4615 C CA . THR A 1 577 ? -32.890 -2.415 61.983 1.00 77.31 577 THR A CA 1
ATOM 4616 C C . THR A 1 577 ? -33.749 -1.431 62.781 1.00 77.31 577 THR A C 1
ATOM 4618 O O . THR A 1 577 ? -33.408 -1.077 63.908 1.00 77.31 577 THR A O 1
ATOM 4621 N N . GLU A 1 578 ? -34.907 -1.017 62.258 1.00 78.88 578 GLU A N 1
ATOM 4622 C CA . GLU A 1 578 ? -35.862 -0.198 63.032 1.00 78.88 578 GLU A CA 1
ATOM 4623 C C . GLU A 1 578 ? -36.328 -0.880 64.333 1.00 78.88 578 GLU A C 1
ATOM 4625 O O . GLU A 1 578 ? -36.711 -0.191 65.276 1.00 78.88 578 GLU A O 1
ATOM 4630 N N . ALA A 1 579 ? -36.230 -2.212 64.441 1.00 81.00 579 ALA A N 1
ATOM 4631 C CA . ALA A 1 579 ? -36.515 -2.933 65.683 1.00 81.00 579 ALA A CA 1
ATOM 4632 C C . ALA A 1 579 ? -35.526 -2.603 66.818 1.00 81.00 579 ALA A C 1
ATOM 4634 O O . ALA A 1 579 ? -35.849 -2.802 67.985 1.00 81.00 579 ALA A O 1
ATOM 4635 N N . ASP A 1 580 ? -34.346 -2.067 66.492 1.00 83.12 580 ASP A N 1
ATOM 4636 C CA . ASP A 1 580 ? -33.333 -1.655 67.468 1.00 83.12 580 ASP A CA 1
ATOM 4637 C C . ASP A 1 580 ? -33.593 -0.250 68.033 1.00 83.12 580 ASP A C 1
ATOM 4639 O O . ASP A 1 580 ? -32.896 0.215 68.938 1.00 83.12 580 ASP A O 1
ATOM 4643 N N . LYS A 1 581 ? -34.599 0.463 67.519 1.00 88.75 581 LYS A N 1
ATOM 4644 C CA . LYS A 1 581 ? -34.984 1.773 68.037 1.00 88.75 581 LYS A CA 1
ATOM 4645 C C . LYS A 1 581 ? -35.473 1.649 69.482 1.00 88.75 581 LYS A C 1
ATOM 4647 O O . LYS A 1 581 ? -36.392 0.899 69.788 1.00 88.75 581 LYS A O 1
ATOM 4652 N N . GLY A 1 582 ? -34.881 2.440 70.372 1.00 84.56 582 GLY A N 1
ATOM 4653 C CA . GLY A 1 582 ? -35.135 2.386 71.812 1.00 84.56 582 GLY A CA 1
ATOM 4654 C C . GLY A 1 582 ? -34.203 1.443 72.581 1.00 84.56 582 GLY A C 1
ATOM 4655 O O . GLY A 1 582 ? -34.129 1.554 73.806 1.00 84.56 582 GLY A O 1
ATOM 4656 N N . GLU A 1 583 ? -33.435 0.590 71.896 1.00 91.12 583 GLU A N 1
ATOM 4657 C CA . GLU A 1 583 ? -32.460 -0.293 72.536 1.00 91.12 583 GLU A CA 1
ATOM 4658 C C . GLU A 1 583 ? -31.185 0.444 72.956 1.00 91.12 583 GLU A C 1
ATOM 4660 O O . GLU A 1 583 ? -30.835 1.524 72.460 1.00 91.12 583 GLU A O 1
ATOM 4665 N N . LYS A 1 584 ? -30.474 -0.163 73.913 1.00 90.56 584 LYS A N 1
ATOM 4666 C CA . LYS A 1 584 ? -29.203 0.349 74.431 1.00 90.56 584 LYS A CA 1
ATOM 4667 C C . LYS A 1 584 ? -28.032 -0.103 73.569 1.00 90.56 584 LYS A C 1
ATOM 4669 O O . LYS A 1 584 ? -27.751 -1.292 73.496 1.00 90.56 584 LYS A O 1
ATOM 4674 N N . LEU A 1 585 ? -27.321 0.850 72.982 1.00 87.25 585 LEU A N 1
ATOM 4675 C CA . LEU A 1 585 ? -26.139 0.647 72.162 1.00 87.25 585 LEU A CA 1
ATOM 4676 C C . LEU A 1 585 ? -24.851 0.879 72.960 1.00 87.25 585 LEU A C 1
ATOM 4678 O O . LEU A 1 585 ? -24.662 1.938 73.565 1.00 87.25 585 LEU A O 1
ATOM 4682 N N . SER A 1 586 ? -23.927 -0.074 72.868 1.00 86.44 586 SER A N 1
ATOM 4683 C CA . SER A 1 586 ? -22.526 0.092 73.252 1.00 86.44 586 SER A CA 1
ATOM 4684 C C . SER A 1 586 ? -21.599 -0.376 72.130 1.00 86.44 586 SER A C 1
ATOM 4686 O O . SER A 1 586 ? -21.818 -1.437 71.554 1.00 86.44 586 SER A O 1
ATOM 4688 N N . ILE A 1 587 ? -20.543 0.383 71.848 1.00 82.06 587 ILE A N 1
ATOM 4689 C CA . ILE A 1 587 ? -19.492 0.076 70.875 1.00 82.06 587 ILE A CA 1
ATOM 4690 C C . ILE A 1 587 ? -18.154 0.136 71.607 1.00 82.06 587 ILE A C 1
ATOM 4692 O O . ILE A 1 587 ? -17.797 1.163 72.183 1.00 82.06 587 ILE A O 1
ATOM 4696 N N . SER A 1 588 ? -17.420 -0.974 71.620 1.00 76.62 588 SER A N 1
ATOM 4697 C CA . SER A 1 588 ? -16.101 -1.039 72.260 1.00 76.62 588 SER A CA 1
ATOM 4698 C C . SER A 1 588 ? -14.989 -0.516 71.341 1.00 76.62 588 SER A C 1
ATOM 4700 O O . SER A 1 588 ? -15.151 -0.446 70.123 1.00 76.62 588 SER A O 1
ATOM 4702 N N . ALA A 1 589 ? -13.820 -0.205 71.912 1.00 63.03 589 ALA A N 1
ATOM 4703 C CA . ALA A 1 589 ? -12.641 0.233 71.155 1.00 63.03 589 ALA A CA 1
ATOM 4704 C C . ALA A 1 589 ? -12.165 -0.791 70.101 1.00 63.03 589 ALA A C 1
ATOM 4706 O O . ALA A 1 589 ? -11.532 -0.404 69.125 1.00 63.03 589 ALA A O 1
ATOM 4707 N N . GLY A 1 590 ? -12.521 -2.073 70.257 1.00 59.19 590 GLY A N 1
ATOM 4708 C CA . GLY A 1 590 ? -12.251 -3.139 69.284 1.00 59.19 590 GLY A CA 1
ATOM 4709 C C . GLY A 1 590 ? -13.338 -3.338 68.221 1.00 59.19 590 GLY A C 1
ATOM 4710 O O . GLY A 1 590 ? -13.249 -4.280 67.450 1.00 59.19 590 GLY A O 1
ATOM 4711 N N . GLY A 1 591 ? -14.382 -2.502 68.191 1.00 61.16 591 GLY A N 1
ATOM 4712 C CA . GLY A 1 591 ? -15.441 -2.572 67.174 1.00 61.16 591 GLY A CA 1
ATOM 4713 C C . GLY A 1 591 ? -16.596 -3.514 67.516 1.00 61.16 591 GLY A C 1
ATOM 4714 O O . GLY A 1 591 ? -17.579 -3.543 66.782 1.00 61.16 591 GLY A O 1
ATOM 4715 N N . HIS A 1 592 ? -16.541 -4.221 68.652 1.00 68.25 592 HIS A N 1
ATOM 4716 C CA . HIS A 1 592 ? -17.663 -5.050 69.105 1.00 68.25 592 HIS A CA 1
ATOM 4717 C C . HIS A 1 592 ? -18.861 -4.187 69.487 1.00 68.25 592 HIS A C 1
ATOM 4719 O O . HIS A 1 592 ? -18.724 -3.264 70.302 1.00 68.25 592 HIS A O 1
ATOM 4725 N N . ILE A 1 593 ? -20.024 -4.540 68.942 1.00 74.75 593 ILE A N 1
ATOM 4726 C CA . ILE A 1 593 ? -21.279 -3.826 69.146 1.00 74.75 593 ILE A CA 1
ATOM 4727 C C . ILE A 1 593 ? -22.186 -4.643 70.054 1.00 74.75 593 ILE A C 1
ATOM 4729 O O . ILE A 1 593 ? -22.348 -5.849 69.883 1.00 74.75 593 ILE A O 1
ATOM 4733 N N . LYS A 1 594 ? -22.821 -3.972 71.009 1.00 81.31 594 LYS A N 1
ATOM 4734 C CA . LYS A 1 594 ? -23.889 -4.527 71.830 1.00 81.31 594 LYS A CA 1
ATOM 4735 C C . LYS A 1 594 ? -25.141 -3.675 71.679 1.00 81.31 594 LYS A C 1
ATOM 4737 O O . LYS A 1 594 ? -25.088 -2.482 71.959 1.00 81.31 594 LYS A O 1
ATOM 4742 N N . VAL A 1 595 ? -26.244 -4.291 71.265 1.00 83.31 595 VAL A N 1
ATOM 4743 C CA . VAL A 1 595 ? -27.570 -3.668 71.158 1.00 83.31 595 VAL A CA 1
ATOM 4744 C C . VAL A 1 595 ? -28.520 -4.426 72.077 1.00 83.31 595 VAL A C 1
ATOM 4746 O O . VAL A 1 595 ? -28.758 -5.622 71.897 1.00 83.31 595 VAL A O 1
ATOM 4749 N N . GLY A 1 596 ? -28.997 -3.765 73.129 1.00 83.31 596 GLY A N 1
ATOM 4750 C CA . GLY A 1 596 ? -29.780 -4.396 74.185 1.00 83.31 596 GLY A CA 1
ATOM 4751 C C . GLY A 1 596 ? -29.017 -5.558 74.833 1.00 83.31 596 GLY A C 1
ATOM 4752 O O . GLY A 1 596 ? -27.978 -5.378 75.480 1.00 83.31 596 GLY A O 1
ATOM 4753 N N . ARG A 1 597 ? -29.536 -6.780 74.660 1.00 78.31 597 ARG A N 1
ATOM 4754 C CA . ARG A 1 597 ? -28.906 -8.028 75.137 1.00 78.31 597 ARG A CA 1
ATOM 4755 C C . ARG A 1 597 ? -28.063 -8.746 74.079 1.00 78.31 597 ARG A C 1
ATOM 4757 O O . ARG A 1 597 ? -27.392 -9.714 74.429 1.00 78.31 597 ARG A O 1
ATOM 4764 N N . GLN A 1 598 ? -28.091 -8.300 72.826 1.00 75.19 598 GLN A N 1
ATOM 4765 C CA . GLN A 1 598 ? -27.410 -8.956 71.713 1.00 75.19 598 GLN A CA 1
ATOM 4766 C C . GLN A 1 598 ? -26.027 -8.350 71.482 1.00 75.19 598 GLN A C 1
ATOM 4768 O O . GLN A 1 598 ? -25.862 -7.132 71.522 1.00 75.19 598 GLN A O 1
ATOM 4773 N N . THR A 1 599 ? -25.044 -9.204 71.208 1.00 75.88 599 THR A N 1
ATOM 4774 C CA . THR A 1 599 ? -23.729 -8.796 70.700 1.00 75.88 599 THR A CA 1
ATOM 4775 C C . THR A 1 599 ? -23.707 -9.047 69.196 1.00 75.88 599 THR A C 1
ATOM 4777 O O . THR A 1 599 ? -24.111 -10.125 68.765 1.00 75.88 599 THR A O 1
ATOM 4780 N N . ARG A 1 600 ? -23.257 -8.064 68.412 1.00 69.50 600 ARG A N 1
ATOM 4781 C CA . ARG A 1 600 ? -23.154 -8.122 66.949 1.00 69.50 600 ARG A CA 1
ATOM 4782 C C . ARG A 1 600 ? -21.714 -7.826 66.530 1.00 69.50 600 ARG A C 1
ATOM 4784 O O . ARG A 1 600 ? -21.079 -6.919 67.079 1.00 69.50 600 ARG A O 1
ATOM 4791 N N . GLU A 1 601 ? -21.204 -8.603 65.582 1.00 59.16 601 GLU A N 1
ATOM 4792 C CA . GLU A 1 601 ? -19.908 -8.357 64.946 1.00 59.16 601 GLU A CA 1
ATOM 4793 C C . GLU A 1 601 ? -20.112 -7.556 63.666 1.00 59.16 601 GLU A C 1
ATOM 4795 O O . GLU A 1 601 ? -21.021 -7.833 62.888 1.00 59.16 601 GLU A O 1
ATOM 4800 N N . VAL A 1 602 ? -19.299 -6.515 63.489 1.00 55.72 602 VAL A N 1
ATOM 4801 C CA . VAL A 1 602 ? -19.455 -5.538 62.411 1.00 55.72 602 VAL A CA 1
ATOM 4802 C C . VAL A 1 602 ? -18.087 -5.154 61.902 1.00 55.72 602 VAL A C 1
ATOM 4804 O O . VAL A 1 602 ? -17.234 -4.720 62.678 1.00 55.72 602 VAL A O 1
ATOM 4807 N N . TYR A 1 603 ? -17.902 -5.277 60.595 1.00 53.28 603 TYR A N 1
ATOM 4808 C CA . TYR A 1 603 ? -16.698 -4.821 59.926 1.00 53.28 603 TYR A CA 1
ATOM 4809 C C . TYR A 1 603 ? -16.885 -3.372 59.481 1.00 53.28 603 TYR A C 1
ATOM 4811 O O . TYR A 1 603 ? -17.717 -3.061 58.631 1.00 53.28 603 TYR A O 1
ATOM 4819 N N . TRP A 1 604 ? -16.114 -2.477 60.093 1.00 53.25 604 TRP A N 1
ATOM 4820 C CA . TRP A 1 604 ? -15.984 -1.087 59.669 1.00 53.25 604 TRP A CA 1
ATOM 4821 C C . TRP A 1 604 ? -14.775 -0.990 58.733 1.00 53.25 604 TRP A C 1
ATOM 4823 O O . TRP A 1 604 ? -13.740 -1.591 59.022 1.00 53.25 604 TRP A O 1
ATOM 4833 N N . GLY A 1 605 ? -14.905 -0.274 57.613 1.00 45.56 605 GLY A N 1
ATOM 4834 C CA . GLY A 1 605 ? -13.813 -0.096 56.652 1.00 45.56 605 GLY A CA 1
ATOM 4835 C C . GLY A 1 605 ? -12.553 0.518 57.278 1.00 45.56 605 GLY A C 1
ATOM 4836 O O . GLY A 1 605 ? -12.602 1.142 58.339 1.00 45.56 605 GLY A O 1
ATOM 4837 N N . ASP A 1 606 ? -11.407 0.328 56.622 1.00 43.91 606 ASP A N 1
ATOM 4838 C CA . ASP A 1 606 ? -10.107 0.777 57.129 1.00 43.91 606 ASP A CA 1
ATOM 4839 C C . ASP A 1 606 ? -10.047 2.310 57.325 1.00 43.91 606 ASP A C 1
ATOM 4841 O O . ASP A 1 606 ? -10.676 3.088 56.596 1.00 43.91 606 ASP A O 1
ATOM 4845 N N . LYS A 1 607 ? -9.238 2.759 58.296 1.00 40.19 607 LYS A N 1
ATOM 4846 C CA . LYS A 1 607 ? -9.173 4.147 58.806 1.00 40.19 607 LYS A CA 1
ATOM 4847 C C . LYS A 1 607 ? -8.883 5.206 57.737 1.00 40.19 607 LYS A C 1
ATOM 4849 O O . LYS A 1 607 ? -9.146 6.386 57.970 1.00 40.19 607 LYS A O 1
ATOM 4854 N N . ASN A 1 608 ? -8.362 4.798 56.583 1.00 39.81 608 ASN A N 1
ATOM 4855 C CA . ASN A 1 608 ? -7.953 5.683 55.496 1.00 39.81 608 ASN A CA 1
ATOM 4856 C C . ASN A 1 608 ? -9.080 6.027 54.501 1.00 39.81 608 ASN A C 1
ATOM 4858 O O . ASN A 1 608 ? -8.904 6.950 53.712 1.00 39.81 608 ASN A O 1
ATOM 4862 N N . ASN A 1 609 ? -10.243 5.361 54.565 1.00 36.78 609 ASN A N 1
ATOM 4863 C CA . ASN A 1 609 ? -11.337 5.535 53.592 1.00 36.78 609 ASN A CA 1
ATOM 4864 C C . ASN A 1 609 ? -12.552 6.330 54.100 1.00 36.78 609 ASN A C 1
ATOM 4866 O O . ASN A 1 609 ? -13.609 6.343 53.469 1.00 36.78 609 ASN A O 1
ATOM 4870 N N . GLY A 1 610 ? -12.422 7.030 55.230 1.00 43.00 610 GLY A N 1
ATOM 4871 C CA . GLY A 1 610 ? -13.471 7.923 55.742 1.00 43.00 610 GLY A CA 1
ATOM 4872 C C . GLY A 1 610 ? -14.689 7.221 56.361 1.00 43.00 610 GLY A C 1
ATOM 4873 O O . GLY A 1 610 ? -15.596 7.905 56.839 1.00 43.00 610 GLY A O 1
ATOM 4874 N N . ASP A 1 611 ? -14.704 5.887 56.419 1.00 45.06 611 ASP A N 1
ATOM 4875 C CA . ASP A 1 611 ? -15.566 5.126 57.326 1.00 45.06 611 ASP A CA 1
ATOM 4876 C C . ASP A 1 611 ? -14.864 5.008 58.672 1.00 45.06 611 ASP A C 1
ATOM 4878 O O . ASP A 1 611 ? -14.171 4.046 58.984 1.00 45.06 611 ASP A O 1
ATOM 4882 N N . HIS A 1 612 ? -14.998 6.053 59.482 1.00 56.38 612 HIS A N 1
ATOM 4883 C CA . HIS A 1 612 ? -14.528 5.987 60.852 1.00 56.38 612 HIS A CA 1
ATOM 4884 C C . HIS A 1 612 ? -15.339 4.925 61.594 1.00 56.38 612 HIS A C 1
ATOM 4886 O O . HIS A 1 612 ? -16.561 5.051 61.704 1.00 56.38 612 HIS A O 1
ATOM 4892 N N . GLN A 1 613 ? -14.652 3.922 62.151 1.00 58.91 613 GLN A N 1
ATOM 4893 C CA . GLN A 1 613 ? -15.183 3.167 63.279 1.00 58.91 613 GLN A CA 1
ATOM 4894 C C . GLN A 1 613 ? -15.772 4.194 64.260 1.00 58.91 613 GLN A C 1
ATOM 4896 O O . GLN A 1 613 ? -15.050 5.123 64.654 1.00 58.91 613 GLN A O 1
ATOM 4901 N N . PRO A 1 614 ? -17.070 4.104 64.598 1.00 64.00 614 PRO A N 1
ATOM 4902 C CA . PRO A 1 614 ? -17.662 5.045 65.530 1.00 64.00 614 PRO A CA 1
ATOM 4903 C C . PRO A 1 614 ? -16.845 5.054 66.818 1.00 64.00 614 PRO A C 1
ATOM 4905 O O . PRO A 1 614 ? -16.334 4.016 67.251 1.00 64.00 614 PRO A O 1
ATOM 4908 N N . ALA A 1 615 ? -16.692 6.240 67.410 1.00 68.50 615 ALA A N 1
ATOM 4909 C CA . ALA A 1 615 ? -16.008 6.369 68.687 1.00 68.50 615 ALA A CA 1
ATOM 4910 C C . ALA A 1 615 ? -16.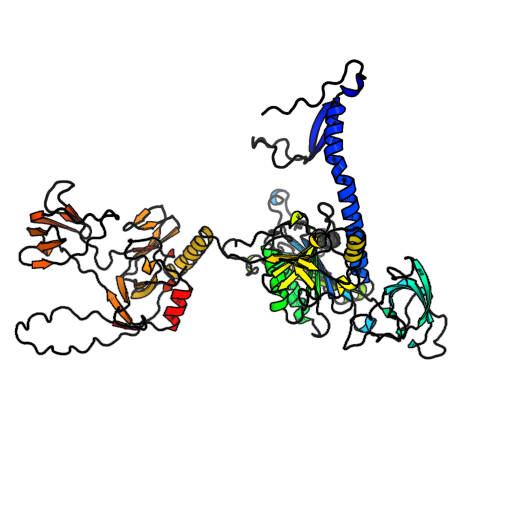618 5.379 69.698 1.00 68.50 615 ALA A C 1
ATOM 4912 O O . ALA A 1 615 ? -17.807 5.063 69.591 1.00 68.50 615 ALA A O 1
ATOM 4913 N N . PRO A 1 616 ? -15.843 4.881 70.676 1.00 79.50 616 PRO A N 1
ATOM 4914 C CA . PRO A 1 616 ? -16.397 4.023 71.707 1.00 79.50 616 PRO A CA 1
ATOM 4915 C C . PRO A 1 616 ? -17.577 4.719 72.386 1.00 79.50 616 PRO A C 1
ATOM 4917 O O . PRO A 1 616 ? -17.446 5.820 72.920 1.00 79.50 616 PRO A O 1
ATOM 4920 N N . ILE A 1 617 ? -18.736 4.077 72.338 1.00 82.06 617 ILE A N 1
ATOM 4921 C CA . ILE A 1 617 ? -19.988 4.586 72.894 1.00 82.06 617 ILE A CA 1
ATOM 4922 C C . ILE A 1 617 ? -20.464 3.568 73.928 1.00 82.06 617 ILE A C 1
ATOM 4924 O O . ILE A 1 617 ? -20.306 2.366 73.734 1.00 82.06 617 ILE A O 1
ATOM 4928 N N . SER A 1 618 ? -21.039 4.014 75.042 1.00 85.69 618 SER A N 1
ATOM 4929 C CA . SER A 1 618 ? -21.493 3.110 76.102 1.00 85.69 618 SER A CA 1
ATOM 4930 C C . SER A 1 618 ? -22.904 3.462 76.557 1.00 85.69 618 SER A C 1
ATOM 4932 O O . SER A 1 618 ? -23.133 4.542 77.097 1.00 85.69 618 SER A O 1
ATOM 4934 N N . GLY A 1 619 ? -23.853 2.546 76.345 1.00 84.38 619 GLY A N 1
ATOM 4935 C CA . GLY A 1 619 ? -25.201 2.611 76.911 1.00 84.38 619 GLY A CA 1
ATOM 4936 C C . GLY A 1 619 ? -26.098 3.739 76.383 1.00 84.38 619 GLY A C 1
ATOM 4937 O O . GLY A 1 619 ? -27.017 4.170 77.094 1.00 84.38 619 GLY A O 1
ATOM 4938 N N . VAL A 1 620 ? -25.872 4.223 75.160 1.00 88.38 620 VAL A N 1
ATOM 4939 C CA . VAL A 1 620 ? -26.746 5.238 74.538 1.00 88.38 620 VAL A CA 1
ATOM 4940 C C . VAL A 1 620 ? -28.020 4.598 74.005 1.00 88.38 620 VAL A C 1
ATOM 4942 O O . VAL A 1 620 ? -28.037 3.412 73.702 1.00 88.38 620 VAL A O 1
ATOM 4945 N N . THR A 1 621 ? -29.105 5.360 73.907 1.00 91.12 621 THR A N 1
ATOM 4946 C CA . THR A 1 621 ? -30.361 4.852 73.342 1.00 91.12 621 THR A CA 1
ATOM 4947 C C . THR A 1 621 ? -30.418 5.168 71.855 1.00 91.12 621 THR A C 1
ATOM 4949 O O . THR A 1 621 ? -30.219 6.318 71.469 1.00 91.12 621 THR A O 1
ATOM 4952 N N . ILE A 1 622 ? -30.717 4.172 71.024 1.00 89.62 622 ILE A N 1
ATOM 4953 C CA . ILE A 1 622 ? -30.907 4.377 69.586 1.00 89.62 622 ILE A CA 1
ATOM 4954 C C . ILE A 1 622 ? -32.211 5.153 69.360 1.00 89.62 622 ILE A C 1
ATOM 4956 O O . ILE A 1 622 ? -33.283 4.720 69.782 1.00 89.62 622 ILE A O 1
ATOM 4960 N N . THR A 1 623 ? -32.132 6.310 68.705 1.00 88.38 623 THR A N 1
ATOM 4961 C CA . THR A 1 623 ? -33.272 7.208 68.466 1.00 88.38 623 THR A CA 1
ATOM 4962 C C . THR A 1 623 ? -33.926 6.997 67.100 1.00 88.38 623 THR A C 1
ATOM 4964 O O . THR A 1 623 ? -35.129 7.220 66.965 1.00 88.38 623 THR A O 1
ATOM 4967 N N . SER A 1 624 ? -33.170 6.544 66.098 1.00 88.25 624 SER A N 1
ATOM 4968 C CA . SER A 1 624 ? -33.684 6.166 64.772 1.00 88.25 624 SER A CA 1
ATOM 4969 C C . SER A 1 624 ? -32.682 5.291 64.024 1.00 88.25 624 SER A C 1
ATOM 4971 O O . SER A 1 624 ? -31.474 5.529 64.156 1.00 88.25 624 SER A O 1
ATOM 4973 N N . VAL A 1 625 ? -33.165 4.386 63.173 1.00 81.56 625 VAL A N 1
ATOM 4974 C CA . VAL A 1 625 ? -32.329 3.568 62.291 1.00 81.56 625 VAL A CA 1
ATOM 4975 C C . VAL A 1 625 ? -32.829 3.692 60.853 1.00 81.56 625 VAL A C 1
ATOM 4977 O O . VAL A 1 625 ? -33.930 3.283 60.521 1.00 81.56 625 VAL A O 1
ATOM 4980 N N . THR A 1 626 ? -32.017 4.254 59.965 1.00 75.25 626 THR A N 1
ATOM 4981 C CA . THR A 1 626 ? -32.290 4.234 58.522 1.00 75.25 626 THR A CA 1
ATOM 4982 C C . THR A 1 626 ? -31.297 3.329 57.810 1.00 75.25 626 THR A C 1
ATOM 4984 O O . THR A 1 626 ? -30.282 2.937 58.390 1.00 75.25 626 THR A O 1
ATOM 4987 N N . ASP A 1 627 ? -31.540 3.072 56.527 1.00 61.66 627 ASP A N 1
ATOM 4988 C CA . ASP A 1 627 ? -30.630 2.314 55.656 1.00 61.66 627 ASP A CA 1
ATOM 4989 C C . ASP A 1 627 ? -29.220 2.930 55.576 1.00 61.66 627 ASP A C 1
ATOM 4991 O O . ASP A 1 627 ? -28.261 2.254 55.225 1.00 61.66 627 ASP A O 1
ATOM 4995 N N . GLU A 1 628 ? -29.070 4.210 55.937 1.00 61.66 628 GLU A N 1
ATOM 4996 C CA . GLU A 1 628 ? -27.790 4.924 55.901 1.00 61.66 628 GLU A CA 1
ATOM 4997 C C . GLU A 1 628 ? -27.223 5.285 57.283 1.00 61.66 628 GLU A C 1
ATOM 4999 O O . GLU A 1 628 ? -26.010 5.458 57.419 1.00 61.66 628 GLU A O 1
ATOM 5004 N N . TRP A 1 629 ? -28.061 5.464 58.312 1.00 75.75 629 TRP A N 1
ATOM 5005 C CA . TRP A 1 629 ? -27.639 6.054 59.589 1.00 75.75 629 TRP A CA 1
ATOM 5006 C C . TRP A 1 629 ? -28.309 5.413 60.800 1.00 75.75 629 TRP A C 1
ATOM 5008 O O . TRP A 1 629 ? -29.529 5.304 60.868 1.00 75.75 629 TRP A O 1
ATOM 5018 N N . VAL A 1 630 ? -27.510 5.153 61.832 1.00 79.31 630 VAL A N 1
ATOM 5019 C CA . VAL A 1 630 ? -27.975 4.897 63.197 1.00 79.31 630 VAL A CA 1
ATOM 5020 C C . VAL A 1 630 ? -27.764 6.164 64.011 1.00 79.31 630 VAL A C 1
ATOM 5022 O O . VAL A 1 630 ? -26.647 6.681 64.097 1.00 79.31 630 VAL A O 1
ATOM 5025 N N . ARG A 1 631 ? -28.834 6.690 64.610 1.00 87.38 631 ARG A N 1
ATOM 5026 C CA . ARG A 1 631 ? -28.768 7.872 65.480 1.00 87.38 631 ARG A CA 1
ATOM 5027 C C . ARG A 1 631 ? -28.973 7.479 66.931 1.00 87.38 631 ARG A C 1
ATOM 5029 O O . ARG A 1 631 ? -29.782 6.606 67.229 1.00 87.38 631 ARG A O 1
ATOM 5036 N N . TYR A 1 632 ? -28.266 8.158 67.823 1.00 87.75 632 TYR A N 1
ATOM 5037 C CA . TYR A 1 632 ? -28.387 7.985 69.273 1.00 87.75 632 TYR A CA 1
ATOM 5038 C C . TYR A 1 632 ? -28.469 9.323 70.032 1.00 87.75 632 TYR A C 1
ATOM 5040 O O . TYR A 1 632 ? -28.439 9.355 71.260 1.00 87.75 632 TYR A O 1
ATOM 5048 N N . GLY A 1 633 ? -28.613 10.433 69.300 1.00 82.56 633 GLY A N 1
ATOM 5049 C CA . GLY A 1 633 ? -28.813 11.784 69.824 1.00 82.56 633 GLY A CA 1
ATOM 5050 C C . GLY A 1 633 ? -29.248 12.759 68.724 1.00 82.56 633 GLY A C 1
ATOM 5051 O O . GLY A 1 633 ? -29.537 12.354 67.594 1.00 82.56 633 GLY A O 1
ATOM 5052 N N . SER A 1 634 ? -29.339 14.047 69.060 1.00 73.50 634 SER A N 1
ATOM 5053 C CA . SER A 1 634 ? -29.794 15.113 68.152 1.00 73.50 634 SER A CA 1
ATOM 5054 C C . SER A 1 634 ? -28.653 15.909 67.505 1.00 73.50 634 SER A C 1
ATOM 5056 O O . SER A 1 634 ? -28.906 16.689 66.586 1.00 73.50 634 SER A O 1
ATOM 5058 N N . GLY A 1 635 ? -27.408 15.742 67.962 1.00 71.94 635 GLY A N 1
ATOM 5059 C CA . GLY A 1 635 ? -26.235 16.411 67.408 1.00 71.94 635 GLY A CA 1
ATOM 5060 C C . GLY A 1 635 ? -25.768 15.815 66.077 1.00 71.94 635 GLY A C 1
ATOM 5061 O O . GLY A 1 635 ? -26.001 14.648 65.763 1.00 71.94 635 GLY A O 1
ATOM 5062 N N . ARG A 1 636 ? -25.035 16.609 65.281 1.00 59.34 636 ARG A N 1
ATOM 5063 C CA . ARG A 1 636 ? -24.469 16.178 63.982 1.00 59.34 636 ARG A CA 1
ATOM 5064 C C . ARG A 1 636 ? -23.511 14.980 64.107 1.00 59.34 636 ARG A C 1
ATOM 5066 O O . ARG A 1 636 ? -23.371 14.235 63.134 1.00 59.34 636 ARG A O 1
ATOM 5073 N N . ASN A 1 637 ? -22.910 14.815 65.288 1.00 70.31 637 ASN A N 1
ATOM 5074 C CA . ASN A 1 637 ? -21.961 13.758 65.644 1.00 70.31 637 ASN A CA 1
ATOM 5075 C C . ASN A 1 637 ? -22.602 12.610 66.448 1.00 70.31 637 ASN A C 1
ATOM 5077 O O . ASN A 1 637 ? -21.924 11.625 66.711 1.00 70.31 637 ASN A O 1
ATOM 5081 N N . ASP A 1 638 ? -23.892 12.693 66.799 1.00 79.88 638 ASP A N 1
ATOM 5082 C CA . ASP A 1 638 ? -24.599 11.658 67.579 1.00 79.88 638 ASP A CA 1
ATOM 5083 C C . ASP A 1 638 ? -25.242 10.606 66.667 1.00 79.88 638 ASP A C 1
ATOM 5085 O O . ASP A 1 638 ? -26.405 10.203 66.810 1.00 79.88 638 ASP A O 1
ATOM 5089 N N . ARG A 1 639 ? -24.485 10.229 65.641 1.00 79.50 639 ARG A N 1
ATOM 5090 C CA . ARG A 1 639 ? -24.884 9.277 64.617 1.00 79.50 639 ARG A CA 1
ATOM 5091 C C . ARG A 1 639 ? -23.657 8.637 64.001 1.00 79.50 639 ARG A C 1
ATOM 5093 O O . ARG A 1 639 ? -22.626 9.284 63.839 1.00 79.50 639 ARG A O 1
ATOM 5100 N N . PHE A 1 640 ? -23.809 7.399 63.575 1.00 71.88 640 PHE A N 1
ATOM 5101 C CA . PHE A 1 640 ? -22.827 6.704 62.756 1.00 71.88 640 PHE A CA 1
ATOM 5102 C C . PHE A 1 640 ? -23.542 6.004 61.607 1.00 71.88 640 PHE A C 1
ATOM 5104 O O . PHE A 1 640 ? -24.769 5.875 61.613 1.00 71.88 640 PHE A O 1
ATOM 5111 N N . ARG A 1 641 ? -22.791 5.639 60.571 1.00 64.75 641 ARG A N 1
ATOM 5112 C CA . ARG A 1 641 ? -23.384 5.031 59.380 1.00 64.75 641 ARG A CA 1
ATOM 5113 C C . ARG A 1 641 ? -23.928 3.649 59.718 1.00 64.75 641 ARG A C 1
ATOM 5115 O O . ARG A 1 641 ? -23.249 2.887 60.398 1.00 64.75 641 ARG A O 1
ATOM 5122 N N . ASN A 1 642 ? -25.131 3.344 59.244 1.00 68.50 642 ASN A N 1
ATOM 5123 C CA . ASN A 1 642 ? -25.612 1.969 59.244 1.00 68.50 642 ASN A CA 1
ATOM 5124 C C . ASN A 1 642 ? -24.850 1.221 58.131 1.00 68.50 642 ASN A C 1
ATOM 5126 O O . ASN A 1 642 ? -24.836 1.716 57.001 1.00 68.50 642 ASN A O 1
ATOM 5130 N N . PRO A 1 643 ? -24.143 0.116 58.421 1.00 60.62 643 PRO A N 1
ATOM 5131 C CA . PRO A 1 643 ? -23.501 -0.700 57.391 1.00 60.62 643 PRO A CA 1
ATOM 5132 C C . PRO A 1 643 ? -24.515 -1.142 56.321 1.00 60.62 643 PRO A C 1
ATOM 5134 O O . PRO A 1 643 ? -25.666 -1.428 56.643 1.00 60.62 643 PRO A O 1
ATOM 5137 N N . CYS A 1 644 ? -24.096 -1.142 55.050 1.00 50.81 644 CYS A N 1
ATOM 5138 C CA . CYS A 1 644 ? -24.994 -1.308 53.900 1.00 50.81 644 CYS A CA 1
ATOM 5139 C C . CYS A 1 644 ? -25.682 -2.683 53.853 1.00 50.81 644 CYS A C 1
ATOM 5141 O O . CYS A 1 644 ? -25.139 -3.681 54.317 1.00 50.81 644 CYS A O 1
ATOM 5143 N N . VAL A 1 645 ? -26.852 -2.714 53.211 1.00 50.28 645 VAL A N 1
ATOM 5144 C CA . VAL A 1 645 ? -27.768 -3.862 53.101 1.00 50.28 645 VAL A CA 1
ATOM 5145 C C . VAL A 1 645 ? -27.846 -4.433 51.692 1.00 50.28 645 VAL A C 1
ATOM 5147 O O . VAL A 1 645 ? -27.491 -3.752 50.724 1.00 50.28 645 VAL A O 1
ATOM 5150 N N . ALA A 1 646 ? -28.404 -5.641 51.561 1.00 42.31 646 ALA A N 1
ATOM 5151 C CA . ALA A 1 646 ? -28.855 -6.197 50.284 1.00 42.31 646 ALA A CA 1
ATOM 5152 C C . ALA A 1 646 ? -29.698 -5.168 49.495 1.00 42.31 646 ALA A C 1
ATOM 5154 O O . ALA A 1 646 ? -30.690 -4.645 50.000 1.00 42.31 646 ALA A O 1
ATOM 5155 N N . GLY A 1 647 ? -29.275 -4.850 48.264 1.00 48.94 647 GLY A N 1
ATOM 5156 C CA . GLY A 1 647 ? -29.906 -3.838 47.405 1.00 48.94 647 GLY A CA 1
ATOM 5157 C C . GLY A 1 647 ? -29.340 -2.412 47.508 1.00 48.94 647 GLY A C 1
ATOM 5158 O O . GLY A 1 647 ? -29.742 -1.555 46.725 1.00 48.94 647 GLY A O 1
ATOM 5159 N N . GLY A 1 648 ? -28.406 -2.130 48.425 1.00 54.56 648 GLY A N 1
ATOM 5160 C CA . GLY A 1 648 ? -27.793 -0.798 48.579 1.00 54.56 648 GLY A CA 1
ATOM 5161 C C . GLY A 1 648 ? -26.585 -0.532 47.674 1.00 54.56 648 GLY A C 1
ATOM 5162 O O . GLY A 1 648 ? -26.176 0.617 47.503 1.00 54.56 648 GLY A O 1
ATOM 5163 N N . PHE A 1 649 ? -26.008 -1.578 47.085 1.00 68.94 649 PHE A N 1
ATOM 5164 C CA . PHE A 1 649 ? -24.844 -1.438 46.222 1.00 68.94 649 PHE A CA 1
ATOM 5165 C C . PHE A 1 649 ? -25.252 -1.082 44.800 1.00 68.94 649 PHE A C 1
ATOM 5167 O O . PHE A 1 649 ? -26.143 -1.700 44.208 1.00 68.94 649 PHE A O 1
ATOM 5174 N N . VAL A 1 650 ? -24.549 -0.106 44.238 1.00 75.88 650 VAL A N 1
ATOM 5175 C CA . VAL A 1 650 ? -24.627 0.215 42.820 1.00 75.88 650 VAL A CA 1
ATOM 5176 C C . VAL A 1 650 ? -23.264 0.038 42.179 1.00 75.88 650 VAL A C 1
ATOM 5178 O O . VAL A 1 650 ? -22.241 0.214 42.837 1.00 75.88 650 VAL A O 1
ATOM 5181 N N . ILE A 1 651 ? -23.274 -0.297 40.896 1.00 82.06 651 ILE A N 1
ATOM 5182 C CA . ILE A 1 651 ? -22.089 -0.287 40.046 1.00 82.06 651 ILE A CA 1
ATOM 5183 C C . ILE A 1 651 ? -22.320 0.584 38.822 1.00 82.06 651 ILE A C 1
ATOM 5185 O O . ILE A 1 651 ? -23.448 0.756 38.340 1.00 82.06 651 ILE A O 1
ATOM 5189 N N . ASN A 1 652 ? -21.219 1.087 38.276 1.00 84.12 652 ASN A N 1
ATOM 5190 C CA . ASN A 1 652 ? -21.218 1.712 36.969 1.00 84.12 652 ASN A CA 1
ATOM 5191 C C . ASN A 1 652 ? -21.213 0.632 35.886 1.00 84.12 652 ASN A C 1
ATOM 5193 O O . ASN A 1 652 ? -20.428 -0.311 35.942 1.00 84.12 652 ASN A O 1
ATOM 5197 N N . SER A 1 653 ? -22.040 0.783 34.854 1.00 85.38 653 SER A N 1
ATOM 5198 C CA . SER A 1 653 ? -22.107 -0.166 33.744 1.00 85.38 653 SER A CA 1
ATOM 5199 C C . SER A 1 653 ? -20.757 -0.445 33.085 1.00 85.38 653 SER A C 1
ATOM 5201 O O . SER A 1 653 ? -20.552 -1.551 32.600 1.00 85.38 653 SER A O 1
ATOM 5203 N N . SER A 1 654 ? -19.812 0.507 33.099 1.00 79.38 654 SER A N 1
ATOM 5204 C CA . SER A 1 654 ? -18.451 0.293 32.576 1.00 79.38 654 SER A CA 1
ATOM 5205 C C . SER A 1 654 ? -17.644 -0.785 33.316 1.00 79.38 654 SER A C 1
ATOM 5207 O O . SER A 1 654 ? -16.576 -1.190 32.858 1.00 79.38 654 SER A O 1
ATOM 5209 N N . GLU A 1 655 ? -18.117 -1.225 34.480 1.00 83.50 655 GLU A N 1
ATOM 5210 C CA . GLU A 1 655 ? -17.497 -2.266 35.306 1.00 83.50 655 GLU A CA 1
ATOM 5211 C C . GLU A 1 655 ? -17.955 -3.672 34.895 1.00 83.50 655 GLU A C 1
ATOM 5213 O O . GLU A 1 655 ? -17.334 -4.652 35.288 1.00 83.50 655 GLU A O 1
ATOM 5218 N N . LEU A 1 656 ? -18.987 -3.796 34.053 1.00 87.44 656 LEU A N 1
ATOM 5219 C CA . LEU A 1 656 ? -19.497 -5.088 33.593 1.00 87.44 656 LEU A CA 1
ATOM 5220 C C . LEU A 1 656 ? -18.541 -5.785 32.611 1.00 87.44 656 LEU A C 1
ATOM 5222 O O . LEU A 1 656 ? -17.981 -5.157 31.711 1.00 87.44 656 LEU A O 1
ATOM 5226 N N . ARG A 1 657 ? -18.399 -7.106 32.754 1.00 85.94 657 ARG A N 1
ATOM 5227 C CA . ARG A 1 657 ? -17.592 -7.997 31.888 1.00 85.94 657 ARG A CA 1
ATOM 5228 C C . ARG A 1 657 ? -18.395 -9.162 31.295 1.00 85.94 657 ARG A C 1
ATOM 5230 O O . ARG A 1 657 ? -17.979 -9.785 30.316 1.00 85.94 657 ARG A O 1
ATOM 5237 N N . GLY A 1 658 ? -19.586 -9.403 31.836 1.00 88.50 658 GLY A N 1
ATOM 5238 C CA . GLY A 1 658 ? -20.558 -10.376 31.348 1.00 88.50 658 GLY A CA 1
ATOM 5239 C C . GLY A 1 658 ? -21.884 -10.221 32.089 1.00 88.50 658 GLY A C 1
ATOM 5240 O O . GLY A 1 658 ? -21.896 -9.760 33.231 1.00 88.50 658 GLY A O 1
ATOM 5241 N N . VAL A 1 659 ? -22.997 -10.576 31.443 1.00 91.25 659 VAL A N 1
ATOM 5242 C CA . VAL A 1 659 ? -24.352 -10.509 32.019 1.00 91.25 659 VAL A CA 1
ATOM 5243 C C . VAL A 1 659 ? -25.204 -11.695 31.574 1.00 91.25 659 VAL A C 1
ATOM 5245 O O . VAL A 1 659 ? -25.008 -12.235 30.489 1.00 91.25 659 VAL A O 1
ATOM 5248 N N . ASN A 1 660 ? -26.198 -12.046 32.389 1.00 91.50 660 ASN A N 1
ATOM 5249 C CA . ASN A 1 660 ? -27.196 -13.092 32.151 1.00 91.50 660 ASN A CA 1
ATOM 5250 C C . ASN A 1 660 ? -26.629 -14.502 31.916 1.00 91.50 660 ASN A C 1
ATOM 5252 O O . ASN A 1 660 ? -27.292 -15.319 31.276 1.00 91.50 660 ASN A O 1
ATOM 5256 N N . PHE A 1 661 ? -25.432 -14.800 32.421 1.00 91.12 661 PHE A N 1
ATOM 5257 C CA . PHE A 1 661 ? -24.948 -16.179 32.480 1.00 91.12 661 PHE A CA 1
ATOM 5258 C C . PHE A 1 661 ? -25.646 -16.942 33.613 1.00 91.12 661 PHE A C 1
ATOM 5260 O O . PHE A 1 661 ? -26.366 -16.364 34.429 1.00 91.12 661 PHE A O 1
ATOM 5267 N N . THR A 1 662 ? -25.453 -18.255 33.647 1.00 88.31 662 THR A N 1
ATOM 5268 C CA . THR A 1 662 ? -26.042 -19.151 34.645 1.00 88.31 662 THR A CA 1
ATOM 5269 C C . THR A 1 662 ? -24.947 -19.800 35.471 1.00 88.31 662 THR A C 1
ATOM 5271 O O . THR A 1 662 ? -23.973 -20.301 34.910 1.00 88.31 662 THR A O 1
ATOM 5274 N N . LEU A 1 663 ? -25.137 -19.835 36.786 1.00 87.31 663 LEU A N 1
ATOM 5275 C CA . LEU A 1 663 ? -24.315 -20.626 37.693 1.00 87.31 663 LEU A CA 1
ATOM 5276 C C . LEU A 1 663 ? -25.035 -21.927 38.062 1.00 87.31 663 LEU A C 1
ATOM 5278 O O . LEU A 1 663 ? -26.259 -21.939 38.212 1.00 87.31 663 LEU A O 1
ATOM 5282 N N . GLU A 1 664 ? -24.282 -23.012 38.224 1.00 87.69 664 GLU A N 1
ATOM 5283 C CA . GLU A 1 664 ? -24.815 -24.290 38.704 1.00 87.69 664 GLU A CA 1
ATOM 5284 C C . GLU A 1 664 ? -24.948 -24.236 40.231 1.00 87.69 664 GLU A C 1
ATOM 5286 O O . GLU A 1 664 ? -23.986 -23.918 40.922 1.00 87.69 664 GLU A O 1
ATOM 5291 N N . VAL A 1 665 ? -26.132 -24.517 40.776 1.00 86.25 665 VAL A N 1
ATOM 5292 C CA . VAL A 1 665 ? -26.338 -24.550 42.233 1.00 86.25 665 VAL A CA 1
ATOM 5293 C C . VAL A 1 665 ? -25.707 -25.823 42.792 1.00 86.25 665 VAL A C 1
ATOM 5295 O O . VAL A 1 665 ? -26.001 -26.914 42.311 1.00 86.25 665 VAL A O 1
ATOM 5298 N N . LEU A 1 666 ? -24.866 -25.685 43.814 1.00 84.25 666 LEU A N 1
ATOM 5299 C CA . LEU A 1 666 ? -24.282 -26.814 44.532 1.00 84.25 666 LEU A CA 1
ATOM 5300 C C . LEU A 1 666 ? -25.103 -27.124 45.787 1.00 84.25 666 LEU A C 1
ATOM 5302 O O . LEU A 1 666 ? -25.602 -26.216 46.457 1.00 84.25 666 LEU A O 1
ATOM 5306 N N . ASP A 1 667 ? -25.206 -28.408 46.129 1.00 75.69 667 ASP A N 1
ATOM 5307 C CA . ASP A 1 667 ? -25.828 -28.826 47.382 1.00 75.69 667 ASP A CA 1
ATOM 5308 C C . ASP A 1 667 ? -25.052 -28.266 48.590 1.00 75.69 667 ASP A C 1
ATOM 5310 O O . ASP A 1 667 ? -23.814 -28.210 48.568 1.00 75.69 667 ASP A O 1
ATOM 5314 N N . PRO A 1 668 ? -25.747 -27.852 49.666 1.00 61.41 668 PRO A N 1
ATOM 5315 C CA . PRO A 1 668 ? -25.084 -27.398 50.880 1.00 61.41 668 PRO A CA 1
ATOM 5316 C C . PRO A 1 668 ? -24.202 -28.523 51.450 1.00 61.41 668 PRO A C 1
ATOM 5318 O O . PRO A 1 668 ? -24.603 -29.692 51.424 1.00 61.41 668 PRO A O 1
ATOM 5321 N N . PRO A 1 669 ? -23.009 -28.208 51.988 1.00 57.00 669 PRO A N 1
ATOM 5322 C CA . PRO A 1 669 ? -22.120 -29.226 52.530 1.00 57.00 669 PRO A CA 1
ATOM 5323 C C . PRO A 1 669 ? -22.821 -30.020 53.638 1.00 57.00 669 PRO A C 1
ATOM 5325 O O . PRO A 1 669 ? -23.509 -29.454 54.491 1.00 57.00 669 PRO A O 1
ATOM 5328 N N . ALA A 1 670 ? -22.636 -31.344 53.636 1.00 48.91 670 ALA A N 1
ATOM 5329 C CA . ALA A 1 670 ? -23.186 -32.212 54.667 1.00 48.91 670 ALA A CA 1
ATOM 5330 C C . ALA A 1 670 ? -22.677 -31.765 56.047 1.00 48.91 670 ALA A C 1
ATOM 5332 O O . ALA A 1 670 ? -21.474 -31.790 56.316 1.00 48.91 670 ALA A O 1
ATOM 5333 N N . LEU A 1 671 ? -23.595 -31.360 56.929 1.00 45.91 671 LEU A N 1
ATOM 5334 C CA . LEU A 1 671 ? -23.290 -31.049 58.324 1.00 45.91 671 LEU A CA 1
ATOM 5335 C C . LEU A 1 671 ? -22.724 -32.307 58.992 1.00 45.91 671 LEU A C 1
ATOM 5337 O O . LEU A 1 671 ? -23.477 -33.203 59.368 1.00 45.91 671 LEU A O 1
ATOM 5341 N N . GLN A 1 672 ? -21.403 -32.391 59.154 1.00 35.72 672 GLN A N 1
ATOM 5342 C CA . GLN A 1 672 ? -20.822 -33.425 60.002 1.00 35.72 672 GLN A CA 1
ATOM 5343 C C . GLN A 1 672 ? -21.000 -33.022 61.472 1.00 35.72 672 GLN A C 1
ATOM 5345 O O . GLN A 1 672 ? -20.494 -31.972 61.884 1.00 35.72 672 GLN A O 1
ATOM 5350 N N . PRO A 1 673 ? -21.708 -33.821 62.290 1.00 32.47 673 PRO A N 1
ATOM 5351 C CA . PRO A 1 673 ? -21.852 -33.526 63.704 1.00 32.47 673 PRO A CA 1
ATOM 5352 C C . PRO A 1 673 ? -20.482 -33.645 64.378 1.00 32.47 673 PRO A C 1
ATOM 5354 O O . PRO A 1 673 ? -19.924 -34.733 64.505 1.00 32.47 673 PRO A O 1
ATOM 5357 N N . ARG A 1 674 ? -19.926 -32.516 64.834 1.00 28.72 674 ARG A N 1
ATOM 5358 C CA . ARG A 1 674 ? -18.749 -32.521 65.709 1.00 28.72 674 ARG A CA 1
ATOM 5359 C C . ARG A 1 674 ? -19.142 -33.136 67.051 1.00 28.72 674 ARG A C 1
ATOM 5361 O O . ARG A 1 674 ? -19.839 -32.517 67.854 1.00 28.72 674 ARG A O 1
ATOM 5368 N N . SER A 1 675 ? -18.682 -34.355 67.308 1.00 32.84 675 SER A N 1
ATOM 5369 C CA . SER A 1 675 ? -18.801 -35.014 68.605 1.00 32.84 675 SER A CA 1
ATOM 5370 C C . SER A 1 675 ? -17.817 -34.398 69.609 1.00 32.84 675 SER A C 1
ATOM 5372 O O . SER A 1 675 ? -16.728 -34.919 69.830 1.00 32.84 675 SER A O 1
ATOM 5374 N N . SER A 1 676 ? -18.192 -33.287 70.242 1.00 30.42 676 SER A N 1
ATOM 5375 C CA . SER A 1 676 ? -17.587 -32.870 71.513 1.00 30.42 676 SER A CA 1
ATOM 5376 C C . SER A 1 676 ? -18.621 -32.149 72.376 1.00 30.42 676 SER A C 1
ATOM 5378 O O . SER A 1 676 ? -19.158 -31.108 71.999 1.00 30.42 676 SER A O 1
ATOM 5380 N N . GLY A 1 677 ? -18.937 -32.741 73.527 1.00 36.19 677 GLY A N 1
ATOM 5381 C CA . GLY A 1 677 ? -20.012 -32.313 74.411 1.00 36.19 677 GLY A CA 1
ATOM 5382 C C . GLY A 1 677 ? -19.752 -30.974 75.102 1.00 36.19 677 GLY A C 1
ATOM 5383 O O . GLY A 1 677 ? -18.891 -30.878 75.969 1.00 36.19 677 GLY A O 1
ATOM 5384 N N . ARG A 1 678 ? -20.566 -29.975 74.752 1.00 29.88 678 ARG A N 1
ATOM 5385 C CA . ARG A 1 678 ? -21.353 -29.058 75.610 1.00 29.88 678 ARG A CA 1
ATOM 5386 C C . ARG A 1 678 ? -21.679 -27.809 74.781 1.00 29.88 678 ARG A C 1
ATOM 5388 O O . ARG A 1 678 ? -20.776 -27.130 74.313 1.00 29.88 678 ARG A O 1
ATOM 5395 N N . ARG A 1 679 ? -22.982 -27.509 74.673 1.00 27.47 679 ARG A N 1
ATOM 5396 C CA . ARG A 1 679 ? -23.655 -26.519 73.797 1.00 27.47 679 ARG A CA 1
ATOM 5397 C C . ARG A 1 679 ? -23.917 -26.984 72.360 1.00 27.47 679 ARG A C 1
ATOM 5399 O O . ARG A 1 679 ? -23.410 -26.438 71.392 1.00 27.47 679 ARG A O 1
ATOM 5406 N N . ALA A 1 680 ? -24.853 -27.924 72.247 1.00 32.00 680 ALA A N 1
ATOM 5407 C CA . ALA A 1 680 ? -25.831 -27.880 71.170 1.00 32.00 680 ALA A CA 1
ATOM 5408 C C . ALA A 1 680 ? -26.710 -26.631 71.379 1.00 32.00 680 ALA A C 1
ATOM 5410 O O . ALA A 1 680 ? -27.601 -26.652 72.222 1.00 32.00 680 ALA A O 1
ATOM 5411 N N . ALA A 1 681 ? -26.377 -25.527 70.709 1.00 28.50 681 ALA A N 1
ATOM 5412 C CA . ALA A 1 681 ? -27.245 -24.363 70.502 1.00 28.50 681 ALA A CA 1
ATOM 5413 C C . ALA A 1 681 ? -26.540 -23.363 69.569 1.00 28.50 681 ALA A C 1
ATOM 5415 O O . ALA A 1 681 ? -25.965 -22.392 70.045 1.00 28.50 681 ALA A O 1
ATOM 5416 N N . LEU A 1 682 ? -26.540 -23.639 68.261 1.00 27.97 682 LEU A N 1
ATOM 5417 C CA . LEU A 1 682 ? -26.682 -22.642 67.187 1.00 27.97 682 LEU A CA 1
ATOM 5418 C C . LEU A 1 682 ? -26.816 -23.393 65.847 1.00 27.97 682 LEU A C 1
ATOM 5420 O O . LEU A 1 682 ? -25.893 -23.482 65.049 1.00 27.97 682 LEU A O 1
ATOM 5424 N N . VAL A 1 683 ? -27.980 -24.002 65.622 1.00 36.53 683 VAL A N 1
ATOM 5425 C CA . VAL A 1 683 ? -28.455 -24.300 64.262 1.00 36.53 683 VAL A CA 1
ATOM 5426 C C . VAL A 1 683 ? -29.417 -23.166 63.935 1.00 36.53 683 VAL A C 1
ATOM 5428 O O . VAL A 1 683 ? -30.598 -23.273 64.245 1.00 36.53 683 VAL A O 1
ATOM 5431 N N . ALA A 1 684 ? -28.908 -22.022 63.473 1.00 35.94 684 ALA A N 1
ATOM 5432 C CA . ALA A 1 684 ? -29.765 -20.869 63.168 1.00 35.94 684 ALA A CA 1
ATOM 5433 C C . ALA A 1 684 ? -29.140 -19.842 62.204 1.00 35.94 684 ALA A C 1
ATOM 5435 O O . ALA A 1 684 ? -29.474 -18.666 62.278 1.00 35.94 684 ALA A O 1
ATOM 5436 N N . ALA A 1 685 ? -28.267 -20.265 61.291 1.00 40.97 685 ALA A N 1
ATOM 5437 C CA . ALA A 1 685 ? -28.001 -19.506 60.071 1.00 40.97 685 ALA A CA 1
ATOM 5438 C C . ALA A 1 685 ? -28.112 -20.483 58.891 1.00 40.97 685 ALA A C 1
ATOM 5440 O O . ALA A 1 685 ? -27.546 -21.580 58.983 1.00 40.97 685 ALA A O 1
ATOM 5441 N N . PRO A 1 686 ? -28.881 -20.177 57.829 1.00 51.09 686 PRO A N 1
ATOM 5442 C CA . PRO A 1 686 ? -28.838 -20.982 56.615 1.00 51.09 686 PRO A CA 1
ATOM 5443 C C . PRO A 1 686 ? -27.390 -21.016 56.111 1.00 51.09 686 PRO A C 1
ATOM 5445 O O . PRO A 1 686 ? -26.728 -19.981 56.072 1.00 51.09 686 PRO A O 1
ATOM 5448 N N . LEU A 1 687 ? -26.883 -22.205 55.767 1.00 56.72 687 LEU A N 1
ATOM 5449 C CA . LEU A 1 687 ? -25.576 -22.316 55.116 1.00 56.72 687 LEU A CA 1
ATOM 5450 C C . LEU A 1 687 ? -25.591 -21.441 53.848 1.00 56.72 687 LEU A C 1
ATOM 5452 O O . LEU A 1 687 ? -26.599 -21.475 53.129 1.00 56.72 687 LEU A O 1
ATOM 5456 N N . PRO A 1 688 ? -24.527 -20.661 53.575 1.00 65.00 688 PRO A N 1
ATOM 5457 C CA . PRO A 1 688 ? -24.472 -19.834 52.379 1.00 65.00 688 PRO A CA 1
ATOM 5458 C C . PRO A 1 688 ? -24.658 -20.722 51.151 1.00 65.00 688 PRO A C 1
ATOM 5460 O O . PRO A 1 688 ? -24.091 -21.816 51.055 1.00 65.00 688 PRO A O 1
ATOM 5463 N N . LYS A 1 689 ? -25.512 -20.279 50.226 1.00 80.50 689 LYS A N 1
ATOM 5464 C CA . LYS A 1 689 ? -25.738 -21.011 48.982 1.00 80.50 689 LYS A CA 1
ATOM 5465 C C . LYS A 1 689 ? -24.446 -21.006 48.183 1.00 80.50 689 LYS A C 1
ATOM 5467 O O . LYS A 1 689 ? -23.825 -19.958 48.012 1.00 80.50 689 LYS A O 1
ATOM 5472 N N . ARG A 1 690 ? -24.068 -22.181 47.693 1.00 85.62 690 ARG A N 1
ATOM 5473 C CA . ARG A 1 690 ? -22.872 -22.368 46.883 1.00 85.62 690 ARG A CA 1
ATOM 5474 C C . ARG A 1 690 ? -23.255 -22.551 45.430 1.00 85.62 690 ARG A C 1
ATOM 5476 O O . ARG A 1 690 ? -24.272 -23.166 45.111 1.00 85.62 690 ARG A O 1
ATOM 5483 N N . TYR A 1 691 ? -22.413 -22.028 44.562 1.00 90.44 691 TYR A N 1
ATOM 5484 C CA . TYR A 1 691 ? -22.595 -22.084 43.128 1.00 90.44 691 TYR A CA 1
ATOM 5485 C C . TYR A 1 691 ? -21.282 -22.492 42.469 1.00 90.44 691 TYR A C 1
ATOM 5487 O O . TYR A 1 691 ? -20.208 -22.149 42.954 1.00 90.44 691 TYR A O 1
ATOM 5495 N N . ARG A 1 692 ? -21.356 -23.208 41.353 1.00 90.69 692 ARG A N 1
ATOM 5496 C CA . ARG A 1 692 ? -20.209 -23.520 40.506 1.00 90.69 692 ARG A CA 1
ATOM 5497 C C . ARG A 1 692 ? -20.234 -22.645 39.263 1.00 90.69 692 ARG A C 1
ATOM 5499 O O . ARG A 1 692 ? -21.227 -22.597 38.532 1.00 90.69 692 ARG A O 1
ATOM 5506 N N . LEU A 1 693 ? -19.113 -21.975 39.032 1.00 90.38 693 LEU A N 1
ATOM 5507 C CA . LEU A 1 693 ? -18.823 -21.218 37.829 1.00 90.38 693 LEU A CA 1
ATOM 5508 C C . LEU A 1 693 ? -18.161 -22.138 36.787 1.00 90.38 693 LEU A C 1
ATOM 5510 O O . LEU A 1 693 ? -17.135 -22.754 37.081 1.00 90.38 693 LEU A O 1
ATOM 5514 N N . PRO A 1 694 ? -18.708 -22.249 35.565 1.00 89.62 694 PRO A N 1
ATOM 5515 C CA . PRO A 1 694 ? -18.045 -22.979 34.490 1.00 89.62 694 PRO A CA 1
ATOM 5516 C C . PRO A 1 694 ? -16.701 -22.344 34.115 1.00 89.62 694 PRO A C 1
ATOM 5518 O O . PRO A 1 694 ? -16.630 -21.135 33.912 1.00 89.62 694 PRO A O 1
ATOM 5521 N N . THR A 1 695 ? -15.656 -23.157 33.938 1.00 85.62 695 THR A N 1
ATOM 5522 C CA . THR A 1 695 ? -14.297 -22.686 33.602 1.00 85.62 695 THR A CA 1
ATOM 5523 C C . THR A 1 695 ? -14.269 -21.797 32.359 1.00 85.62 695 THR A C 1
ATOM 5525 O O . THR A 1 695 ? -13.638 -20.753 32.373 1.00 85.62 695 THR A O 1
ATOM 5528 N N . VAL A 1 696 ? -15.031 -22.150 31.316 1.00 85.19 696 VAL A N 1
ATOM 5529 C CA . VAL A 1 696 ? -15.115 -21.358 30.074 1.00 85.19 696 VAL A CA 1
ATOM 5530 C C . VAL A 1 696 ? -15.639 -19.941 30.333 1.00 85.19 696 VAL A C 1
ATOM 5532 O O . VAL A 1 696 ? -15.174 -18.995 29.706 1.00 85.19 696 VAL A O 1
ATOM 5535 N N . LEU A 1 697 ? -16.590 -19.789 31.264 1.00 86.75 697 LEU A N 1
ATOM 5536 C CA . LEU A 1 697 ? -17.111 -18.476 31.643 1.00 86.75 697 LEU A CA 1
ATOM 5537 C C . LEU A 1 697 ? -16.093 -17.704 32.480 1.00 86.75 697 LEU A C 1
ATOM 5539 O O . LEU A 1 697 ? -15.922 -16.511 32.251 1.00 86.75 697 LEU A O 1
ATOM 5543 N N . ASP A 1 698 ? -15.393 -18.370 33.403 1.00 84.12 698 ASP A N 1
ATOM 5544 C CA . ASP A 1 698 ? -14.330 -17.724 34.179 1.00 84.12 698 ASP A CA 1
ATOM 5545 C C . ASP A 1 698 ? -13.210 -17.210 33.264 1.00 84.12 698 ASP A C 1
ATOM 5547 O O . ASP A 1 698 ? -12.838 -16.043 33.356 1.00 84.12 698 ASP A O 1
ATOM 5551 N N . ASP A 1 699 ? -12.754 -18.027 32.311 1.00 79.00 699 ASP A N 1
ATOM 5552 C CA . ASP A 1 699 ? -11.736 -17.653 31.325 1.00 79.00 699 ASP A CA 1
ATOM 5553 C C . ASP A 1 699 ? -12.206 -16.489 30.437 1.00 79.00 699 ASP A C 1
ATOM 5555 O O . ASP A 1 699 ? -11.459 -15.537 30.202 1.00 79.00 699 ASP A O 1
ATOM 5559 N N . GLU A 1 700 ? -13.460 -16.520 29.969 1.00 83.00 700 GLU A N 1
ATOM 5560 C CA . GLU A 1 700 ? -14.055 -15.443 29.169 1.00 83.00 700 GLU A CA 1
ATOM 5561 C C . GLU A 1 700 ? -14.143 -14.128 29.959 1.00 83.00 700 GLU A C 1
ATOM 5563 O O . GLU A 1 700 ? -13.820 -13.058 29.436 1.00 83.00 700 GLU A O 1
ATOM 5568 N N . HIS A 1 701 ? -14.599 -14.183 31.211 1.00 85.44 701 HIS A N 1
ATOM 5569 C CA . HIS A 1 701 ? -14.763 -13.005 32.059 1.00 85.44 701 HIS A CA 1
ATOM 5570 C C . HIS A 1 701 ? -13.412 -12.426 32.479 1.00 85.44 701 HIS A C 1
ATOM 5572 O O . HIS A 1 701 ? -13.208 -11.219 32.341 1.00 85.44 701 HIS A O 1
ATOM 5578 N N . CYS A 1 702 ? -12.470 -13.275 32.893 1.00 76.31 702 CYS A N 1
ATOM 5579 C CA . CYS A 1 702 ? -11.104 -12.876 33.218 1.00 76.31 702 CYS A CA 1
ATOM 5580 C C . CYS A 1 702 ? -10.371 -12.321 31.987 1.00 76.31 702 CYS A C 1
ATOM 5582 O O . CYS A 1 702 ? -9.687 -11.307 32.095 1.00 76.31 702 CYS A O 1
ATOM 5584 N N . GLY A 1 703 ? -10.573 -12.902 30.800 1.00 67.88 703 GLY A N 1
ATOM 5585 C CA . GLY A 1 703 ? -10.001 -12.411 29.541 1.00 67.88 703 GLY A CA 1
ATOM 5586 C C . GLY A 1 703 ? -10.526 -11.038 29.099 1.00 67.88 703 GLY A C 1
ATOM 5587 O O . GLY A 1 703 ? -9.874 -10.355 28.312 1.00 67.88 703 GLY A O 1
ATOM 5588 N N . ARG A 1 704 ? -11.684 -10.603 29.616 1.00 72.81 704 ARG A N 1
ATOM 5589 C CA . ARG A 1 704 ? -12.234 -9.250 29.405 1.00 72.81 704 ARG A CA 1
ATOM 5590 C C . ARG A 1 704 ? -11.779 -8.239 30.462 1.00 72.81 704 ARG A C 1
ATOM 5592 O O . ARG A 1 704 ? -12.049 -7.046 30.307 1.00 72.81 704 ARG A O 1
ATOM 5599 N N . CYS A 1 705 ? -11.139 -8.683 31.542 1.00 69.19 705 CYS A N 1
ATOM 5600 C CA . CYS A 1 705 ? -10.632 -7.810 32.596 1.00 69.19 705 CYS A CA 1
ATOM 5601 C C . CYS A 1 705 ? -9.308 -7.142 32.194 1.00 69.19 705 CYS A C 1
ATOM 5603 O O . CYS A 1 705 ? -8.447 -7.780 31.598 1.00 69.19 705 CYS A O 1
ATOM 5605 N N . TRP A 1 706 ? -9.160 -5.855 32.533 1.00 62.53 706 TRP A N 1
ATOM 5606 C CA . TRP A 1 706 ? -7.980 -5.021 32.231 1.00 62.53 706 TRP A CA 1
ATOM 5607 C C . TRP A 1 706 ? -6.694 -5.491 32.867 1.00 62.53 706 TRP A C 1
ATOM 5609 O O . TRP A 1 706 ? -6.801 -5.814 34.064 1.00 62.53 706 TRP A O 1
#